Protein AF-A0A1J7BL11-F1 (afdb_monomer)

Foldseek 3Di:
DALVLLLVLLCVLLVCVVVVNLSQQSLQQQLLFANLCCDDLNVVLSVVLSVLVSPAPPDQQLVLLLVLLPDDPPDDDPPPPPPPGNVVSSVSSLVSLLVSLLPDQLVSLLSLLQRRLQFLVQLLVQLVVVVVVVCVVVDPDDDPDPVSVVVVVVVSSVVSVVLLVCCQPDDSVPRDPSSSRSSSSSSSSSSSSSSSLSSVSSNDPQFPAFDWDFDDPQGKIKGFFDAAPDPGTWIKIKGFPPVCVPPRQPGRSYDHPRRGGKMKMFTFDAAVPPGTDGPDMDIGSHSSRNSRVRSRVSRVVRVQDRFDDDQSVPDDDRDDPLPDQDDPVQADEDEQLLLLVVLLCVCVVDVVVQQFFAALDQQADPVRPGGHPCNVSCNVSVQDADDNPDVLSGDALDDVVQSVSRSRRYHYDPLSSQLRRQLSVQDRGGDGSQSSNVSSVVSSCVVVPDPVQPVLVVVVPRPDDPDDDPSPRDNSVNVRCVVPPDPPFDDLAPQDGPVLVVVLQQLLQQLVQVLQQVLLVVQLVVDDPVLQDADPDDPPDDPQQVQQRRSNDRDRADGEGEAEHEDPCCPPPHWFKWWKDFSSVVDHTYMYTHAHSCCNVLQSDPPRCAAPSWGFRAQPDADPVSHRQKTKTKRKHWYADSPDTGTMIIIGIFMWGWDDDDPHIDTGTDDD

Radius of gyration: 37.11 Å; Cα contacts (8 Å, |Δi|>4): 1054; chains: 1; bounding box: 106×61×86 Å

Mean predicted aligned error: 19.37 Å

pLDDT: mean 76.63, std 16.67, range [36.03, 97.81]

Sequence (672 aa):
MRHTERIERWRQVLDAEKHGADLVRALAPYAGLPPRAAEGATKVLLGALLEAFEELPADPDPRTVEERLGHHGDQPHADEADNGAAVGAGRVLGERIEQLAAALTSDQLKESATALAVPRSMAEHRLRALRRRAQRETGPVVFGSVEDWHRDERMQDAVIEDQLSAAAAANPGTWSPRQRGAVAGAVAEQLKRVAAVLAETCAYPVPPALSWRSVGKRGGLEADVRLPGALAPVGVTATPDERDAGEERGALLFPGPDAEAGWRWQLGWPVVGRGPQSYDSGGAASPAHARFRAERAAADLAAAGGHVRALMDGRLLVPHPRTAPLPEQQLRHFDLPEVLEHVLDIWGADPLCSTEPLPALPHRSTGGEGLSMVAWLGEEMLLPLPAPDEPENRAPVGPDLVAFWRSHGAAVTEPARIYLSAAAQADAGTASVGVRHRAGMHALFAAAAGDLSFELALEDELAPPESGDWTSLLDADTLTHHLQHRAPGQSPVPGLTPGQLAAVRAQIGQAVAVLVHDGFTAWHGNARPEVFRPPAFSAAHRDAERRAHDATRVPEVPDAVVAIRADADPERRGPHATFSYKVEYAAPPHIQMSVGADWGTAVCLPGRHLLDGRPVLAINDSDQQGRPVRIQTIDVVAYFDAGMHGWRAWAEDRTATVTWNNDQPAVTLDEP

Secondary structure (DSSP, 8-state):
--HHHHHHHHHHHTTGGGGTT-HHHHHHHHTT--GGGGSHHHHHHHHHHHHHHHTS-S---HHHHHHHHHS-TTS--TTTTS-TTHHHHHHHHHHHHHHHHHHS-HHHHHHHHHHTT-BHHHHHHHHHHHHHHHHHHH-PPPPSSHHHHHHHHHHHHHHHHHHHHHHHHS-GGG--HHHHHHHHHHHHHHHHHHHHHHHHHHHS--PPPP--EEETTTTEEEEEE--TT-SSPEEEEEEE-STTTTTTTT-BSS--SPPPPPEEEEEEEEETTTEEEEEEEEEESSHHHHHHHHHHHHHHHHHTTS-----TT--------TTSPPPGGGPEEE-HHHHHHHHHHHHHH-TTGGGS---SS-SB-TTS--B-HHHHHHHHHT-----TTSGGGGS-TTHHHHHHHHHTTEEE-HHHHHHHHHHHHSSSS---HHHHHHHHHHHHHHHTTTTHHHHHTTSTT-SPPTT--GGGS--HHHHHHHHHS--TT--SSTT--HHHHHHHHHHHHHHHHHHHHHHHHHHHHH--GGGG------TTS-HHHHHHT-TTSPPP-PPPEEEEEE-S-HHHH-SEEEEEEEGGG-SPPEEEEEE-TTHHHHT-STTTSEETTEEEEEEEEE-TTS-EEEEEEEEEEEEEETTTTEEEEEEEEEEEEEEEETTEEEEEEPP-

Organism: NCBI:txid1428644

Solvent-accessible surface area (backbone atoms only — not comparable to full-atom values): 36973 Å² total; per-residue (Å²): 94,56,63,71,57,44,56,51,41,46,38,63,76,47,49,11,76,83,54,76,69,39,57,52,63,24,42,24,56,39,53,26,28,29,80,59,25,50,37,74,63,29,29,53,51,49,46,53,48,52,54,54,60,56,70,43,69,58,72,53,53,33,66,54,31,39,58,43,54,69,52,68,93,84,67,88,68,93,75,71,86,78,58,88,54,40,61,55,46,20,49,53,50,46,54,49,42,44,51,57,35,64,71,47,52,49,61,45,44,53,49,31,29,25,26,56,47,32,49,31,66,46,26,48,54,36,44,53,50,56,48,54,51,53,37,65,76,74,47,82,84,82,66,97,44,72,66,55,44,56,50,47,53,52,53,51,53,52,53,48,51,51,50,50,52,48,51,57,73,46,62,50,92,72,53,50,74,65,48,49,49,12,51,25,47,20,44,21,52,54,50,43,53,46,46,37,55,52,36,51,52,58,66,48,78,87,48,69,84,73,73,70,44,81,40,76,94,80,70,20,34,33,29,70,46,84,52,59,70,42,94,60,62,36,39,33,39,30,36,67,37,65,82,52,63,73,69,65,64,74,39,46,47,41,90,55,73,75,58,60,63,41,16,27,21,36,34,26,41,82,31,88,98,73,48,75,44,72,77,47,68,46,80,24,44,9,71,64,38,13,47,51,54,44,28,36,54,51,43,54,60,51,69,60,49,66,49,43,68,85,50,90,80,73,76,81,71,73,58,68,65,92,87,55,86,72,59,74,91,67,42,48,74,44,42,46,30,67,55,46,51,52,54,47,52,57,50,70,74,41,77,79,69,44,73,64,57,38,33,51,61,46,25,39,39,89,78,73,72,56,48,4,57,64,38,47,49,18,62,76,72,55,46,81,72,56,52,61,86,41,72,48,18,66,46,62,74,44,74,64,34,50,49,50,27,44,70,69,39,33,38,68,35,71,67,28,44,45,22,51,28,33,25,37,63,34,51,98,17,70,44,33,61,70,56,12,50,52,38,11,52,51,45,45,52,63,76,50,71,82,57,57,79,58,56,45,42,64,47,90,82,51,60,80,56,97,86,60,79,73,87,82,76,64,61,37,65,63,56,39,55,60,63,72,74,45,62,93,93,62,38,73,38,48,78,38,53,61,69,55,50,52,52,52,30,52,54,46,9,44,32,50,20,49,47,46,41,51,25,33,46,54,38,58,76,68,54,59,80,83,68,50,66,59,74,92,76,60,94,85,62,53,73,43,46,54,54,16,43,37,65,83,54,76,70,90,60,54,56,23,49,57,46,72,41,43,42,92,60,51,88,81,74,49,57,44,56,52,37,56,37,50,45,50,70,72,59,62,34,45,37,42,38,36,21,47,63,56,36,34,66,71,32,60,43,92,76,45,42,41,47,68,65,33,50,50,44,45,74,76,38,57,48,99,86,70,45,65,37,26,32,31,31,65,45,66,51,31,38,73,40,87,69,98,58,16,35,35,36,36,44,45,73,38,51,28,43,39,46,70,62,84,95,45,56,44,68,43,74,54,84,132

Structure (mmCIF, N/CA/C/O backbone):
data_AF-A0A1J7BL11-F1
#
_entry.id   AF-A0A1J7BL11-F1
#
loop_
_atom_site.group_PDB
_atom_site.id
_atom_site.type_symbol
_atom_site.label_atom_id
_atom_site.label_alt_id
_atom_site.label_comp_id
_atom_site.label_asym_id
_atom_site.label_entity_id
_atom_site.label_seq_id
_atom_site.pdbx_PDB_ins_code
_atom_site.Cartn_x
_atom_site.Cartn_y
_atom_site.Cartn_z
_atom_site.occupancy
_atom_site.B_iso_or_equiv
_atom_site.auth_seq_id
_atom_site.auth_comp_id
_atom_site.auth_asym_id
_atom_site.auth_atom_id
_atom_site.pdbx_PDB_model_num
ATOM 1 N N . MET A 1 1 ? 28.773 18.528 -2.859 1.00 66.56 1 MET A N 1
ATOM 2 C CA . MET A 1 1 ? 30.033 17.761 -2.694 1.00 66.56 1 MET A CA 1
ATOM 3 C C . MET A 1 1 ? 31.035 18.142 -3.789 1.00 66.56 1 MET A C 1
ATOM 5 O O . MET A 1 1 ? 30.655 18.214 -4.955 1.00 66.56 1 MET A O 1
ATOM 9 N N . ARG A 1 2 ? 32.300 18.430 -3.452 1.00 74.50 2 ARG A N 1
ATOM 10 C CA . ARG A 1 2 ? 33.345 18.745 -4.451 1.00 74.50 2 ARG A CA 1
ATOM 11 C C . ARG A 1 2 ? 33.703 17.501 -5.273 1.00 74.50 2 ARG A C 1
ATOM 13 O O . ARG A 1 2 ? 33.539 16.376 -4.817 1.00 74.50 2 ARG A O 1
ATOM 20 N N . HIS A 1 3 ? 34.226 17.704 -6.481 1.00 70.81 3 HIS A N 1
ATOM 21 C CA . HIS A 1 3 ? 34.696 16.633 -7.377 1.00 70.81 3 HIS A CA 1
ATOM 22 C C . HIS A 1 3 ? 35.673 15.658 -6.691 1.00 70.81 3 HIS A C 1
ATOM 24 O O . HIS A 1 3 ? 35.463 14.449 -6.707 1.00 70.81 3 HIS A O 1
ATOM 30 N N . THR A 1 4 ? 36.660 16.181 -5.965 1.00 75.69 4 THR A N 1
ATOM 31 C CA . THR A 1 4 ? 37.649 15.371 -5.235 1.00 75.69 4 THR A CA 1
ATOM 32 C C . THR A 1 4 ? 37.047 14.541 -4.097 1.00 75.69 4 THR A C 1
ATOM 34 O O . THR A 1 4 ? 37.551 13.465 -3.798 1.00 75.69 4 THR A O 1
ATOM 37 N N . GLU A 1 5 ? 35.963 15.012 -3.473 1.00 79.12 5 GLU A N 1
ATOM 38 C CA . GLU A 1 5 ? 35.257 14.289 -2.402 1.00 79.12 5 GLU A CA 1
ATOM 39 C C . GLU A 1 5 ? 34.465 13.094 -2.966 1.00 79.12 5 GLU A C 1
ATOM 41 O O . GLU A 1 5 ? 34.410 12.044 -2.330 1.00 79.12 5 GLU A O 1
ATOM 46 N N . ARG A 1 6 ? 33.917 13.218 -4.187 1.00 75.50 6 ARG A N 1
ATOM 47 C CA . ARG A 1 6 ? 33.227 12.125 -4.899 1.00 75.50 6 ARG A CA 1
ATOM 48 C C . ARG A 1 6 ? 34.164 10.972 -5.232 1.00 75.50 6 ARG A C 1
ATOM 50 O O . ARG A 1 6 ? 33.866 9.828 -4.901 1.00 75.50 6 ARG A O 1
ATOM 57 N N . ILE A 1 7 ? 35.308 11.286 -5.839 1.00 77.12 7 ILE A N 1
ATOM 58 C CA . ILE A 1 7 ? 36.314 10.284 -6.221 1.00 77.12 7 ILE A CA 1
ATOM 59 C C . ILE A 1 7 ? 36.818 9.534 -4.991 1.00 77.12 7 ILE A C 1
ATOM 61 O O . ILE A 1 7 ? 36.954 8.313 -5.018 1.00 77.12 7 ILE A O 1
ATOM 65 N N . GLU A 1 8 ? 37.081 10.255 -3.903 1.00 81.44 8 GLU A N 1
ATOM 66 C CA . GLU A 1 8 ? 37.550 9.637 -2.670 1.00 81.44 8 GLU A CA 1
ATOM 67 C C . GLU A 1 8 ? 36.482 8.728 -2.051 1.00 81.44 8 GLU A C 1
ATOM 69 O O . GLU A 1 8 ? 36.781 7.606 -1.645 1.00 81.44 8 GLU A O 1
ATOM 74 N N . ARG A 1 9 ? 35.209 9.146 -2.080 1.00 81.81 9 ARG A N 1
ATOM 75 C CA . ARG A 1 9 ? 34.095 8.300 -1.640 1.00 81.81 9 ARG A CA 1
ATOM 76 C C . ARG A 1 9 ? 33.955 7.042 -2.503 1.00 81.81 9 ARG A C 1
ATOM 78 O O . ARG A 1 9 ? 33.784 5.962 -1.947 1.00 81.81 9 ARG A O 1
ATOM 85 N N . TRP A 1 10 ? 34.110 7.133 -3.826 1.00 83.81 10 TRP A N 1
ATOM 86 C CA . TRP A 1 10 ? 34.154 5.942 -4.683 1.00 83.81 10 TRP A CA 1
ATOM 87 C C . TRP A 1 10 ? 35.313 5.022 -4.328 1.00 83.81 10 TRP A C 1
ATOM 89 O O . TRP A 1 10 ? 35.113 3.819 -4.222 1.00 83.81 10 TRP A O 1
ATOM 99 N N . ARG A 1 11 ? 36.516 5.557 -4.104 1.00 84.25 11 ARG A N 1
ATOM 100 C CA . ARG A 1 11 ? 37.668 4.730 -3.717 1.00 84.25 11 ARG A CA 1
ATOM 101 C C . ARG A 1 11 ? 37.413 3.964 -2.425 1.00 84.25 11 ARG A C 1
ATOM 103 O O . ARG A 1 11 ? 37.759 2.787 -2.362 1.00 84.25 11 ARG A O 1
ATOM 110 N N . GLN A 1 12 ? 36.774 4.610 -1.451 1.00 84.25 12 GLN A N 1
ATOM 111 C CA . GLN A 1 12 ? 36.416 4.002 -0.172 1.00 84.25 12 GLN A CA 1
ATOM 112 C C . GLN A 1 12 ? 35.325 2.934 -0.323 1.00 84.25 12 GLN A C 1
ATOM 114 O O . GLN A 1 12 ? 35.497 1.822 0.167 1.00 84.25 12 GLN A O 1
ATOM 119 N N . VAL A 1 13 ? 34.224 3.231 -1.026 1.00 83.50 13 VAL A N 1
ATOM 120 C CA . VAL A 1 13 ? 33.096 2.290 -1.180 1.00 83.50 13 VAL A CA 1
ATOM 121 C C . VAL A 1 13 ? 33.446 1.110 -2.089 1.00 83.50 13 VAL A C 1
ATOM 123 O O . VAL A 1 13 ? 33.055 -0.021 -1.808 1.00 83.50 13 VAL A O 1
ATOM 126 N N . LEU A 1 14 ? 34.192 1.356 -3.168 1.00 85.00 14 LEU A N 1
ATOM 127 C CA . LEU A 1 14 ? 34.605 0.327 -4.125 1.00 85.00 14 LEU A CA 1
ATOM 128 C C . LEU A 1 14 ? 35.826 -0.477 -3.648 1.00 85.00 14 LEU A C 1
ATOM 130 O O . LEU A 1 14 ? 36.256 -1.383 -4.358 1.00 85.00 14 LEU A O 1
ATOM 134 N N . ASP A 1 15 ? 36.407 -0.141 -2.489 1.00 80.19 15 ASP A N 1
ATOM 135 C CA . ASP A 1 15 ? 37.619 -0.781 -1.954 1.00 80.19 15 ASP A CA 1
ATOM 136 C C . ASP A 1 15 ? 38.794 -0.732 -2.960 1.00 80.19 15 ASP A C 1
ATOM 138 O O . ASP A 1 15 ? 39.582 -1.668 -3.127 1.00 80.19 15 ASP A O 1
ATOM 142 N N . ALA A 1 16 ? 38.901 0.384 -3.694 1.00 72.81 16 ALA A N 1
ATOM 143 C CA . ALA A 1 16 ? 39.814 0.529 -4.831 1.00 72.81 16 ALA A CA 1
ATOM 144 C C . ALA A 1 16 ? 41.302 0.479 -4.426 1.00 72.81 16 ALA A C 1
ATOM 146 O O . ALA A 1 16 ? 42.168 0.209 -5.267 1.00 72.81 16 ALA A O 1
ATOM 147 N N . GLU A 1 17 ? 41.606 0.687 -3.141 1.00 70.38 17 GLU A N 1
ATOM 148 C CA . GLU A 1 17 ? 42.947 0.517 -2.573 1.00 70.38 17 GLU A CA 1
ATOM 149 C C . GLU A 1 17 ? 43.454 -0.927 -2.729 1.00 70.38 17 GLU A C 1
ATOM 151 O O . GLU A 1 17 ? 44.626 -1.133 -3.051 1.00 70.38 17 GLU A O 1
ATOM 156 N N . LYS A 1 18 ? 42.572 -1.934 -2.634 1.00 65.25 18 LYS A N 1
ATOM 157 C CA . LYS A 1 18 ? 42.928 -3.345 -2.881 1.00 65.25 18 LYS A CA 1
ATOM 158 C C . LYS A 1 18 ? 43.143 -3.669 -4.359 1.00 65.25 18 LYS A C 1
ATOM 160 O O . LYS A 1 18 ? 43.808 -4.653 -4.680 1.00 65.25 18 LYS A O 1
ATOM 165 N N . HIS A 1 19 ? 42.621 -2.840 -5.264 1.00 60.38 19 HIS A N 1
ATOM 166 C CA . HIS A 1 19 ? 42.689 -3.037 -6.715 1.00 60.38 19 HIS A CA 1
ATOM 167 C C . HIS A 1 19 ? 43.788 -2.215 -7.411 1.00 60.38 19 HIS A C 1
ATOM 169 O O . HIS A 1 19 ? 43.848 -2.187 -8.643 1.00 60.38 19 HIS A O 1
ATOM 175 N N . GLY A 1 20 ? 44.685 -1.577 -6.652 1.00 61.09 20 GLY A N 1
ATOM 176 C CA . GLY A 1 20 ? 45.813 -0.826 -7.210 1.00 61.09 20 GLY A CA 1
ATOM 177 C C . GLY A 1 20 ? 45.408 0.487 -7.889 1.00 61.09 20 GLY A C 1
ATOM 178 O O . GLY A 1 20 ? 46.041 0.878 -8.865 1.00 61.09 20 GLY A O 1
ATOM 179 N N . ALA A 1 21 ? 44.362 1.151 -7.380 1.00 65.19 21 ALA A N 1
ATOM 180 C CA . ALA A 1 21 ? 43.823 2.439 -7.839 1.00 65.19 21 ALA A CA 1
ATOM 181 C C . ALA A 1 21 ? 43.084 2.459 -9.199 1.00 65.19 21 ALA A C 1
ATOM 183 O O . ALA A 1 21 ? 42.635 3.528 -9.617 1.00 65.19 21 ALA A O 1
ATOM 184 N N . ASP A 1 22 ? 42.885 1.318 -9.874 1.00 85.31 22 ASP A N 1
ATOM 185 C CA . ASP A 1 22 ? 42.044 1.246 -11.084 1.00 85.31 22 ASP A CA 1
ATOM 186 C C . ASP A 1 22 ? 40.550 1.196 -10.704 1.00 85.31 22 ASP A C 1
ATOM 188 O O . ASP A 1 22 ? 40.001 0.134 -10.397 1.00 85.31 22 ASP A O 1
ATOM 192 N N . LEU A 1 23 ? 39.890 2.361 -10.725 1.00 84.94 23 LEU A N 1
ATOM 193 C CA . LEU A 1 23 ? 38.467 2.510 -10.392 1.00 84.94 23 LEU A CA 1
ATOM 194 C C . LEU A 1 23 ? 37.549 1.674 -11.288 1.00 84.94 23 LEU A C 1
ATOM 196 O O . LEU A 1 23 ? 36.546 1.165 -10.801 1.00 84.94 23 LEU A O 1
ATOM 200 N N . VAL A 1 24 ? 37.886 1.475 -12.567 1.00 88.12 24 VAL A N 1
ATOM 201 C CA . VAL A 1 24 ? 37.058 0.668 -13.480 1.00 88.12 24 VAL A CA 1
ATOM 202 C C . VAL A 1 24 ? 37.101 -0.805 -13.079 1.00 88.12 24 VAL A C 1
ATOM 204 O O . VAL A 1 24 ? 36.076 -1.489 -13.088 1.00 88.12 24 VAL A O 1
ATOM 207 N N . ARG A 1 25 ? 38.278 -1.291 -12.672 1.00 88.56 25 ARG A N 1
ATOM 208 C CA . ARG A 1 25 ? 38.447 -2.668 -12.191 1.00 88.56 25 ARG A CA 1
ATOM 209 C C . ARG A 1 25 ? 37.714 -2.920 -10.871 1.00 88.56 25 ARG A C 1
ATOM 211 O O . ARG A 1 25 ? 37.238 -4.031 -10.674 1.00 88.56 25 ARG A O 1
ATOM 218 N N . ALA A 1 26 ? 37.619 -1.916 -10.000 1.00 87.75 26 ALA A N 1
ATOM 219 C CA . ALA A 1 26 ? 36.859 -1.997 -8.752 1.00 87.75 26 ALA A CA 1
ATOM 220 C C . ALA A 1 26 ? 35.340 -1.844 -8.978 1.00 87.75 26 ALA A C 1
ATOM 222 O O . ALA A 1 26 ? 34.536 -2.528 -8.346 1.00 87.75 26 ALA A O 1
ATOM 223 N N . LEU A 1 27 ? 34.939 -0.998 -9.933 1.00 89.94 27 LEU A N 1
ATOM 224 C CA . LEU A 1 27 ? 33.540 -0.762 -10.286 1.00 89.94 27 LEU A CA 1
ATOM 225 C C . LEU A 1 27 ? 32.866 -2.005 -10.870 1.00 89.94 27 LEU A C 1
ATOM 227 O O . LEU A 1 27 ? 31.735 -2.298 -10.500 1.00 89.94 27 LEU A O 1
ATOM 231 N N . ALA A 1 28 ? 33.539 -2.728 -11.770 1.00 89.06 28 ALA A N 1
ATOM 232 C CA . ALA A 1 28 ? 32.950 -3.883 -12.448 1.00 89.06 28 ALA A CA 1
ATOM 233 C C . ALA A 1 28 ? 32.321 -4.911 -11.477 1.00 89.06 28 ALA A C 1
ATOM 235 O O . ALA A 1 28 ? 31.109 -5.116 -11.564 1.00 89.06 28 ALA A O 1
ATOM 236 N N . PRO A 1 29 ? 33.055 -5.494 -10.506 1.00 88.75 29 PRO A N 1
ATOM 237 C CA . PRO A 1 29 ? 32.465 -6.434 -9.555 1.00 88.75 29 PRO A CA 1
ATOM 238 C C . PRO A 1 29 ? 31.437 -5.772 -8.626 1.00 88.75 29 PRO A C 1
ATOM 240 O O . PRO A 1 29 ? 30.435 -6.393 -8.284 1.00 88.75 29 PRO A O 1
ATOM 243 N N . TYR A 1 30 ? 31.623 -4.502 -8.246 1.00 88.94 30 TYR A N 1
ATOM 244 C CA . TYR A 1 30 ? 30.658 -3.791 -7.401 1.00 88.94 30 TYR A CA 1
ATOM 245 C C . TYR A 1 30 ? 29.305 -3.587 -8.102 1.00 88.94 30 TYR A C 1
ATOM 247 O O . TYR A 1 30 ? 28.251 -3.749 -7.487 1.00 88.94 30 TYR A O 1
ATOM 255 N N . ALA A 1 31 ? 29.320 -3.296 -9.401 1.00 88.56 31 ALA A N 1
ATOM 256 C CA . ALA A 1 31 ? 28.132 -3.143 -10.233 1.00 88.56 31 ALA A CA 1
ATOM 257 C C . ALA A 1 31 ? 27.576 -4.480 -10.764 1.00 88.56 31 ALA A C 1
ATOM 259 O O . ALA A 1 31 ? 26.697 -4.463 -11.624 1.00 88.56 31 ALA A O 1
ATOM 260 N N . GLY A 1 32 ? 28.070 -5.627 -10.278 1.00 86.56 32 GLY A N 1
ATOM 261 C CA . GLY A 1 32 ? 27.593 -6.952 -10.696 1.00 86.56 32 GLY A CA 1
ATOM 262 C C . GLY A 1 32 ? 27.987 -7.339 -12.120 1.00 86.56 32 GLY A C 1
ATOM 263 O O . GLY A 1 32 ? 27.358 -8.204 -12.725 1.00 86.56 32 GLY A O 1
ATOM 264 N N . LEU A 1 33 ? 28.990 -6.672 -12.695 1.00 89.25 33 LEU A N 1
ATOM 265 C CA . LEU A 1 33 ? 29.440 -6.931 -14.056 1.00 89.25 33 LEU A CA 1
ATOM 266 C C . LEU A 1 33 ? 30.471 -8.071 -14.084 1.00 89.25 33 LEU A C 1
ATOM 268 O O . LEU A 1 33 ? 31.296 -8.179 -13.171 1.00 89.25 33 LEU A O 1
ATOM 272 N N . PRO A 1 34 ? 30.505 -8.878 -15.162 1.00 87.50 34 PRO A N 1
ATOM 273 C CA . PRO A 1 34 ? 31.543 -9.885 -15.349 1.00 87.50 34 PRO A CA 1
ATOM 274 C C . PRO A 1 34 ? 32.960 -9.282 -15.323 1.00 87.50 34 PRO A C 1
ATOM 276 O O . PRO A 1 34 ? 33.152 -8.154 -15.784 1.00 87.50 34 PRO A O 1
ATOM 279 N N . PRO A 1 35 ? 34.001 -10.042 -14.924 1.00 86.44 35 PRO A N 1
ATOM 280 C CA . PRO A 1 35 ? 35.383 -9.546 -14.884 1.00 86.44 35 PRO A CA 1
ATOM 281 C C . PRO A 1 35 ? 35.882 -8.946 -16.209 1.00 86.44 35 PRO A C 1
ATOM 283 O O . PRO A 1 35 ? 36.655 -7.989 -16.211 1.00 86.44 35 PRO A O 1
ATOM 286 N N . ARG A 1 36 ? 35.393 -9.465 -17.346 1.00 86.06 36 ARG A N 1
ATOM 287 C CA . ARG A 1 36 ? 35.719 -8.958 -18.691 1.00 86.06 36 ARG A CA 1
ATOM 288 C C . ARG A 1 36 ? 35.228 -7.532 -18.954 1.00 86.06 36 ARG A C 1
ATOM 290 O O . ARG A 1 36 ? 35.727 -6.895 -19.875 1.00 86.06 36 ARG A O 1
ATOM 297 N N . ALA A 1 37 ? 34.286 -7.006 -18.169 1.00 86.62 37 ALA A N 1
ATOM 298 C CA . ALA A 1 37 ? 33.849 -5.616 -18.290 1.00 86.62 37 ALA A CA 1
ATOM 299 C C . ALA A 1 37 ? 34.986 -4.613 -18.018 1.00 86.62 37 ALA A C 1
ATOM 301 O O . ALA A 1 37 ? 34.958 -3.498 -18.532 1.00 86.62 37 ALA A O 1
ATOM 302 N N . ALA A 1 38 ? 36.022 -5.018 -17.275 1.00 84.75 38 ALA A N 1
ATOM 303 C CA . ALA A 1 38 ? 37.198 -4.198 -16.993 1.00 84.75 38 ALA A CA 1
ATOM 304 C C . ALA A 1 38 ? 38.271 -4.239 -18.105 1.00 84.75 38 ALA A C 1
ATOM 306 O O . ALA A 1 38 ? 39.405 -3.802 -17.884 1.00 84.75 38 ALA A O 1
ATOM 307 N N . GLU A 1 39 ? 37.941 -4.753 -19.294 1.00 88.25 39 GLU A N 1
ATOM 308 C CA . GLU A 1 39 ? 38.852 -4.913 -20.431 1.00 88.25 39 GLU A CA 1
ATOM 309 C C . GLU A 1 39 ? 38.292 -4.274 -21.717 1.00 88.25 39 GLU A C 1
ATOM 311 O O . GLU A 1 39 ? 37.112 -3.922 -21.805 1.00 88.25 39 GLU A O 1
ATOM 316 N N . GLY A 1 40 ? 39.166 -4.101 -22.715 1.00 91.62 40 GLY A N 1
ATOM 317 C CA . GLY A 1 40 ? 38.785 -3.751 -24.086 1.00 91.62 40 GLY A CA 1
ATOM 318 C C . GLY A 1 40 ? 37.943 -2.477 -24.233 1.00 91.62 40 GLY A C 1
ATOM 319 O O . GLY A 1 40 ? 38.184 -1.473 -23.555 1.00 91.62 40 GLY A O 1
ATOM 320 N N . ALA A 1 41 ? 36.962 -2.509 -25.138 1.00 88.56 41 ALA A N 1
ATOM 321 C CA . ALA A 1 41 ? 36.062 -1.383 -25.408 1.00 88.56 41 ALA A CA 1
ATOM 322 C C . ALA A 1 41 ? 35.192 -1.023 -24.189 1.00 88.56 41 ALA A C 1
ATOM 324 O O . ALA A 1 41 ? 34.908 0.149 -23.938 1.00 88.56 41 ALA A O 1
ATOM 325 N N . THR A 1 42 ? 34.823 -2.019 -23.384 1.00 90.19 42 THR A N 1
ATOM 326 C CA . THR A 1 42 ? 33.990 -1.835 -22.186 1.00 90.19 42 THR A CA 1
ATOM 327 C C . THR A 1 42 ? 34.717 -1.068 -21.097 1.00 90.19 42 THR A C 1
ATOM 329 O O . THR A 1 42 ? 34.126 -0.179 -20.488 1.00 90.19 42 THR A O 1
ATOM 332 N N . LYS A 1 43 ? 36.018 -1.327 -20.905 1.00 92.75 43 LYS A N 1
ATOM 333 C CA . LYS A 1 43 ? 36.846 -0.541 -19.984 1.00 92.75 43 LYS A CA 1
ATOM 334 C C . LYS A 1 43 ? 36.809 0.944 -20.336 1.00 92.75 43 LYS A C 1
ATOM 336 O O . LYS A 1 43 ? 36.686 1.782 -19.447 1.00 92.75 43 LYS A O 1
ATOM 341 N N . VAL A 1 44 ? 36.907 1.261 -21.628 1.00 90.44 44 VAL A N 1
ATOM 342 C CA . VAL A 1 44 ? 36.871 2.645 -22.122 1.00 90.44 44 VAL A CA 1
ATOM 343 C C . VAL A 1 44 ? 35.505 3.279 -21.855 1.00 90.44 44 VAL A C 1
ATOM 345 O O . VAL A 1 44 ? 35.456 4.412 -21.389 1.00 90.44 44 VAL A O 1
ATOM 348 N N . LEU A 1 45 ? 34.405 2.547 -22.069 1.00 91.12 45 LEU A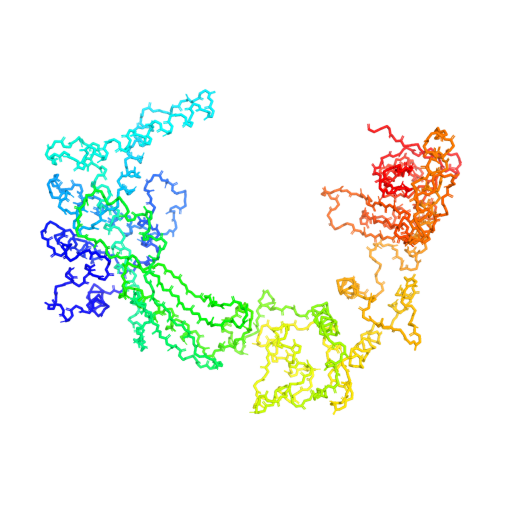 N 1
ATOM 349 C CA . LEU A 1 45 ? 33.054 3.029 -21.755 1.00 91.12 45 LEU A CA 1
ATOM 350 C C . LEU A 1 45 ? 32.852 3.293 -20.263 1.00 91.12 45 LEU A C 1
ATOM 352 O O . LEU A 1 45 ? 32.302 4.327 -19.902 1.00 91.12 45 LEU A O 1
ATOM 356 N N . LEU A 1 46 ? 33.298 2.378 -19.400 1.00 91.38 46 LEU A N 1
ATOM 357 C CA . LEU A 1 46 ? 33.202 2.548 -17.950 1.00 91.38 46 LEU A CA 1
ATOM 358 C C . LEU A 1 46 ? 34.085 3.704 -17.458 1.00 91.38 46 LEU A C 1
ATOM 360 O O . LEU A 1 46 ? 33.676 4.439 -16.566 1.00 91.38 46 LEU A O 1
ATOM 364 N N . GLY A 1 47 ? 35.257 3.910 -18.066 1.00 90.69 47 GLY A N 1
ATOM 365 C CA . GLY A 1 47 ? 36.095 5.085 -17.814 1.00 90.69 47 GLY A CA 1
ATOM 366 C C . GLY A 1 47 ? 35.400 6.388 -18.212 1.00 90.69 47 GLY A C 1
ATOM 367 O O . GLY A 1 47 ? 35.283 7.294 -17.395 1.00 90.69 47 GLY A O 1
ATOM 368 N N . ALA A 1 48 ? 34.844 6.445 -19.424 1.00 89.00 48 ALA A N 1
ATOM 369 C CA . ALA A 1 48 ? 34.090 7.604 -19.901 1.00 89.00 48 ALA A CA 1
ATOM 370 C C . ALA A 1 48 ? 32.818 7.868 -19.073 1.00 89.00 48 ALA A C 1
ATOM 372 O O . ALA A 1 48 ? 32.401 9.014 -18.924 1.00 89.00 48 ALA A O 1
ATOM 373 N N . LEU A 1 49 ? 32.199 6.820 -18.519 1.00 89.88 49 LEU A N 1
ATOM 374 C CA . LEU A 1 49 ? 31.078 6.949 -17.593 1.00 89.88 49 LEU A CA 1
ATOM 375 C C . LEU A 1 49 ? 31.512 7.621 -16.285 1.00 89.88 49 LEU A C 1
ATOM 377 O O . LEU A 1 49 ? 30.835 8.540 -15.832 1.00 89.88 49 LEU A O 1
ATOM 381 N N . LEU A 1 50 ? 32.634 7.193 -15.698 1.00 88.12 50 LEU A N 1
ATOM 382 C CA . LEU A 1 50 ? 33.195 7.821 -14.498 1.00 88.12 50 LEU A CA 1
ATOM 383 C C . LEU A 1 50 ? 33.523 9.301 -14.750 1.00 88.12 50 LEU A C 1
ATOM 385 O O . LEU A 1 50 ? 33.107 10.149 -13.965 1.00 88.12 50 LEU A O 1
ATOM 389 N N . GLU A 1 51 ? 34.162 9.619 -15.880 1.00 87.62 51 GLU A N 1
ATOM 390 C CA . GLU A 1 51 ? 34.435 11.003 -16.297 1.00 87.62 51 GLU A CA 1
ATOM 391 C C . GLU A 1 51 ? 33.139 11.825 -16.440 1.00 87.62 51 GLU A C 1
ATOM 393 O O . GLU A 1 51 ? 33.036 12.932 -15.916 1.00 87.62 51 GLU A O 1
ATOM 398 N N . ALA A 1 52 ? 32.098 11.270 -17.070 1.00 85.44 52 ALA A N 1
ATOM 399 C CA . ALA A 1 52 ? 30.809 11.951 -17.200 1.00 85.44 52 ALA A CA 1
ATOM 400 C C . ALA A 1 52 ? 30.133 12.203 -15.838 1.00 85.44 52 ALA A C 1
ATOM 402 O O . ALA A 1 52 ? 29.494 13.237 -15.641 1.00 85.44 52 ALA A O 1
ATOM 403 N N . PHE A 1 53 ? 30.282 11.284 -14.880 1.00 81.44 53 PHE A N 1
A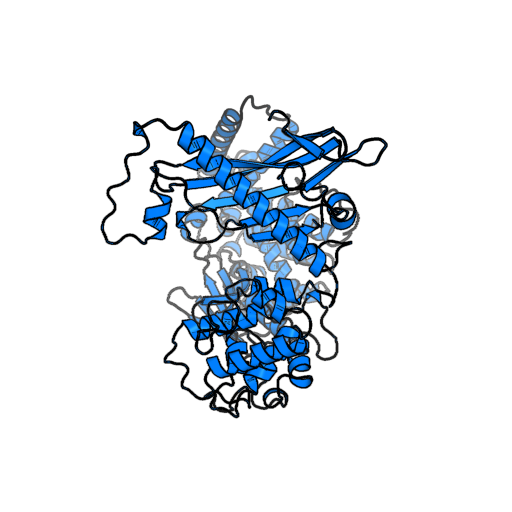TOM 404 C CA . PHE A 1 53 ? 29.800 11.475 -13.509 1.00 81.44 53 PHE A CA 1
ATOM 405 C C . PHE A 1 53 ? 30.561 12.562 -12.755 1.00 81.44 53 PHE A C 1
ATOM 407 O O . PHE A 1 53 ? 29.980 13.275 -11.933 1.00 81.44 53 PHE A O 1
ATOM 414 N N . GLU A 1 54 ? 31.858 12.679 -13.006 1.00 79.94 54 GLU A N 1
ATOM 415 C CA . GLU A 1 54 ? 32.713 13.704 -12.419 1.00 79.94 54 GLU A CA 1
ATOM 416 C C . GLU A 1 54 ? 32.310 15.114 -12.870 1.00 79.94 54 GLU A C 1
ATOM 418 O O . GLU A 1 54 ? 32.306 16.042 -12.056 1.00 79.94 54 GLU A O 1
ATOM 423 N N . GLU A 1 55 ? 31.893 15.252 -14.128 1.00 79.62 55 GLU A N 1
ATOM 424 C CA . GLU A 1 55 ? 31.425 16.507 -14.727 1.00 79.62 55 GLU A CA 1
ATOM 425 C C . GLU A 1 55 ? 30.030 16.944 -14.246 1.00 79.62 55 GLU A C 1
ATOM 427 O O . GLU A 1 55 ? 29.633 18.092 -14.468 1.00 79.62 55 GLU A O 1
ATOM 432 N N . LEU A 1 56 ? 29.284 16.078 -13.543 1.00 75.00 56 LEU A N 1
ATOM 433 C CA . LEU A 1 56 ? 27.984 16.456 -12.990 1.00 75.00 56 LEU A CA 1
ATOM 434 C C . LEU A 1 56 ? 28.119 17.589 -11.954 1.00 75.00 56 LEU A C 1
ATOM 436 O O . LEU A 1 56 ? 29.076 17.589 -11.163 1.00 75.00 56 LEU A O 1
ATOM 440 N N . PRO A 1 57 ? 27.152 18.530 -11.900 1.00 69.69 57 PRO A N 1
ATOM 441 C CA . PRO A 1 57 ? 27.122 19.588 -10.892 1.00 69.69 57 PRO A CA 1
ATOM 442 C C . PRO A 1 57 ? 27.135 19.007 -9.472 1.00 69.69 57 PRO A C 1
ATOM 444 O O . PRO A 1 57 ? 26.810 17.847 -9.263 1.00 69.69 57 PRO A O 1
ATOM 447 N N . ALA A 1 58 ? 27.542 19.805 -8.483 1.00 59.44 58 ALA A N 1
ATOM 448 C CA . ALA A 1 58 ? 27.949 19.336 -7.153 1.00 59.44 58 ALA A CA 1
ATOM 449 C C . ALA A 1 58 ? 26.843 18.723 -6.261 1.00 59.44 58 ALA A C 1
ATOM 451 O O . ALA A 1 58 ? 27.145 18.407 -5.106 1.00 59.44 58 ALA A O 1
ATOM 452 N N . ASP A 1 59 ? 25.608 18.568 -6.748 1.00 56.69 59 ASP A N 1
ATOM 453 C CA . ASP A 1 59 ? 24.461 18.155 -5.929 1.00 56.69 59 ASP A CA 1
ATOM 454 C C . ASP A 1 59 ? 23.294 17.521 -6.726 1.00 56.69 59 ASP A C 1
ATOM 456 O O . ASP A 1 59 ? 22.160 17.998 -6.653 1.00 56.69 59 ASP A O 1
ATOM 460 N N . PRO A 1 60 ? 23.513 16.492 -7.566 1.00 59.59 60 PRO A N 1
ATOM 461 C CA . PRO A 1 60 ? 22.393 15.784 -8.153 1.00 59.59 60 PRO A CA 1
ATOM 462 C C . PRO A 1 60 ? 21.909 14.783 -7.103 1.00 59.59 60 PRO A C 1
ATOM 464 O O . PRO A 1 60 ? 22.611 13.812 -6.825 1.00 59.59 60 PRO A O 1
ATOM 467 N N . ASP A 1 61 ? 20.745 15.036 -6.498 1.00 63.69 61 ASP A N 1
ATOM 468 C CA . ASP A 1 61 ? 20.080 14.054 -5.638 1.00 63.69 61 ASP A CA 1
ATOM 469 C C . ASP A 1 61 ? 20.060 12.689 -6.357 1.00 63.69 61 ASP A C 1
ATOM 471 O O . ASP A 1 61 ? 19.494 12.576 -7.449 1.00 63.69 61 ASP A O 1
ATOM 475 N N . PRO A 1 62 ? 20.706 11.649 -5.811 1.00 62.44 62 PRO A N 1
ATOM 476 C CA . PRO A 1 62 ? 20.866 10.384 -6.521 1.00 62.44 62 PRO A CA 1
ATOM 477 C C . PRO A 1 62 ? 19.562 9.631 -6.740 1.00 62.44 62 PRO A C 1
ATOM 479 O O . PRO A 1 62 ? 19.480 8.878 -7.707 1.00 62.44 62 PRO A O 1
ATOM 482 N N . ARG A 1 63 ? 18.521 9.914 -5.943 1.00 62.91 63 ARG A N 1
ATOM 483 C CA . ARG A 1 63 ? 17.156 9.451 -6.235 1.00 62.91 63 ARG A CA 1
ATOM 484 C C . ARG A 1 63 ? 16.626 10.106 -7.504 1.00 62.91 63 ARG A C 1
ATOM 486 O O . ARG A 1 63 ? 16.158 9.411 -8.396 1.00 62.91 63 ARG A O 1
ATOM 493 N N . THR A 1 64 ? 16.827 11.414 -7.653 1.00 64.81 64 THR A N 1
ATOM 494 C CA . THR A 1 64 ? 16.518 12.140 -8.894 1.00 64.81 64 THR A CA 1
ATOM 495 C C . THR A 1 64 ? 17.330 11.614 -10.091 1.00 64.81 64 THR A C 1
ATOM 497 O O . THR A 1 64 ? 16.801 11.531 -11.198 1.00 64.81 64 THR A O 1
ATOM 500 N N . VAL A 1 65 ? 18.599 11.225 -9.912 1.00 67.50 65 VAL A N 1
ATOM 501 C CA . VAL A 1 65 ? 19.404 10.614 -10.992 1.00 67.50 65 VAL A CA 1
ATOM 502 C C . VAL A 1 65 ? 18.881 9.224 -11.358 1.00 67.50 65 VAL A C 1
ATOM 504 O O . VAL A 1 65 ? 18.692 8.955 -12.539 1.00 67.50 65 VAL A O 1
ATOM 507 N N . GLU A 1 66 ? 18.608 8.357 -10.383 1.00 67.25 66 GLU A N 1
ATOM 508 C CA . GLU A 1 66 ? 18.077 7.005 -10.601 1.00 67.25 66 GLU A CA 1
ATOM 509 C C . GLU A 1 66 ? 16.693 7.034 -11.264 1.00 67.25 66 GLU A C 1
ATOM 511 O O . GLU A 1 66 ? 16.495 6.414 -12.313 1.00 67.25 66 GLU A O 1
ATOM 516 N N . GLU A 1 67 ? 15.765 7.828 -10.721 1.00 66.31 67 GLU A N 1
ATOM 517 C CA . GLU A 1 67 ? 14.426 8.018 -11.281 1.00 66.31 67 GLU A CA 1
ATOM 518 C C . GLU A 1 67 ? 14.505 8.491 -12.734 1.00 66.31 67 GLU A C 1
ATOM 520 O O . GLU A 1 67 ? 13.819 7.955 -13.604 1.00 66.31 67 GLU A O 1
ATOM 525 N N . ARG A 1 68 ? 15.378 9.457 -13.042 1.00 68.44 68 ARG A N 1
ATOM 526 C CA . ARG A 1 68 ? 15.459 10.048 -14.386 1.00 68.44 68 ARG A CA 1
ATOM 527 C C . ARG A 1 68 ? 16.264 9.221 -15.378 1.00 68.44 68 ARG A C 1
ATOM 529 O O . ARG A 1 68 ? 15.935 9.251 -16.560 1.00 68.44 68 ARG A O 1
ATOM 536 N N . LEU A 1 69 ? 17.248 8.441 -14.933 1.00 68.75 69 LEU A N 1
ATOM 537 C CA . LEU A 1 69 ? 17.914 7.452 -15.786 1.00 68.75 69 LEU A CA 1
ATOM 538 C C . LEU A 1 69 ? 16.946 6.333 -16.212 1.00 68.75 69 LEU A C 1
ATOM 540 O O . LEU A 1 69 ? 17.105 5.796 -17.308 1.00 68.75 69 LEU A O 1
ATOM 544 N N . GLY A 1 70 ? 15.935 6.023 -15.389 1.00 60.84 70 GLY A N 1
ATOM 545 C CA . GLY A 1 70 ? 14.880 5.051 -15.697 1.00 60.84 70 GLY A CA 1
ATOM 546 C C . GLY A 1 70 ? 13.741 5.571 -16.588 1.00 60.84 70 GLY A C 1
ATOM 547 O O . GLY A 1 70 ? 13.026 4.768 -17.188 1.00 60.84 70 GLY A O 1
ATOM 548 N N . HIS A 1 71 ? 13.562 6.891 -16.719 1.00 58.91 71 HIS A N 1
ATOM 549 C CA . HIS A 1 71 ? 12.510 7.463 -17.567 1.00 58.91 71 HIS A CA 1
ATOM 550 C C . HIS A 1 71 ? 12.966 7.537 -19.029 1.00 58.91 71 HIS A C 1
ATOM 552 O O . HIS A 1 71 ? 13.888 8.267 -19.394 1.00 58.91 71 HIS A O 1
ATOM 558 N N . HIS A 1 72 ? 12.290 6.795 -19.907 1.00 55.41 72 HIS A N 1
ATOM 559 C CA . HIS A 1 72 ? 12.466 6.946 -21.349 1.00 55.41 72 HIS A CA 1
ATOM 560 C C . HIS A 1 72 ? 11.970 8.330 -21.780 1.00 55.41 72 HIS A C 1
ATOM 562 O O . HIS A 1 72 ? 10.831 8.686 -21.484 1.00 55.41 72 HIS A O 1
ATOM 568 N N . GLY A 1 73 ? 12.796 9.083 -22.512 1.00 49.81 73 GLY A N 1
ATOM 569 C CA . GLY A 1 73 ? 12.521 10.450 -22.988 1.00 49.81 73 GLY A CA 1
ATOM 570 C C . GLY A 1 73 ? 11.333 10.624 -23.952 1.00 49.81 73 GLY A C 1
ATOM 571 O O . GLY A 1 73 ? 11.303 11.594 -24.698 1.00 49.81 73 GLY A O 1
ATOM 572 N N . ASP A 1 74 ? 10.365 9.705 -23.957 1.00 47.88 74 ASP A N 1
ATOM 573 C CA . ASP A 1 74 ? 9.185 9.702 -24.826 1.00 47.88 74 ASP A CA 1
ATOM 574 C C . ASP A 1 74 ? 7.895 10.188 -24.134 1.00 47.88 74 ASP A C 1
ATOM 576 O O . ASP A 1 74 ? 6.850 10.241 -24.795 1.00 47.88 74 ASP A O 1
ATOM 580 N N . GLN A 1 75 ? 7.941 10.539 -22.841 1.00 46.50 75 GLN A N 1
ATOM 581 C CA . GLN A 1 75 ? 6.844 11.212 -22.134 1.00 46.50 75 GLN A CA 1
ATOM 582 C C . GLN A 1 75 ? 7.237 12.659 -21.798 1.00 46.50 75 GLN A C 1
ATOM 584 O O . GLN A 1 75 ? 8.066 12.870 -20.913 1.00 46.50 75 GLN A O 1
ATOM 589 N N . PRO A 1 76 ? 6.667 13.669 -22.483 1.00 43.09 76 PRO A N 1
ATOM 590 C CA . PRO A 1 76 ? 6.797 15.050 -22.043 1.00 43.09 76 PRO A CA 1
ATOM 591 C C . PRO A 1 76 ? 6.030 15.210 -20.725 1.00 43.09 76 PRO A C 1
ATOM 593 O O . PRO A 1 76 ? 4.808 15.061 -20.693 1.00 43.09 76 PRO A O 1
ATOM 596 N N . HIS A 1 77 ? 6.739 15.478 -19.630 1.00 51.75 77 HIS A N 1
ATOM 597 C CA . HIS A 1 77 ? 6.098 15.833 -18.368 1.00 51.75 77 HIS A CA 1
ATOM 598 C C . HIS A 1 77 ? 5.669 17.301 -18.423 1.00 51.75 77 HIS A C 1
ATOM 600 O O . HIS A 1 77 ? 6.473 18.179 -18.724 1.00 51.75 77 HIS A O 1
ATOM 606 N N . ALA A 1 78 ? 4.397 17.567 -18.130 1.00 46.00 78 ALA A N 1
ATOM 607 C CA . ALA A 1 78 ? 3.832 18.916 -18.144 1.00 46.00 78 ALA A CA 1
ATOM 608 C C . ALA A 1 78 ? 4.334 19.814 -16.989 1.00 46.00 78 ALA A C 1
ATOM 610 O O . ALA A 1 78 ? 4.165 21.027 -17.062 1.00 46.00 78 ALA A O 1
ATOM 611 N N . ASP A 1 79 ? 5.018 19.249 -15.986 1.00 45.59 79 ASP A N 1
ATOM 612 C CA . ASP A 1 79 ? 5.424 19.949 -14.754 1.00 45.59 79 ASP A CA 1
ATOM 613 C C . ASP A 1 79 ? 6.947 20.197 -14.654 1.00 45.59 79 ASP A C 1
ATOM 615 O O . ASP A 1 79 ? 7.542 20.155 -13.579 1.00 45.59 79 ASP A O 1
ATOM 619 N N . GLU A 1 80 ? 7.626 20.458 -15.777 1.00 50.97 80 GLU A N 1
ATOM 620 C CA . GLU A 1 80 ? 9.081 20.727 -15.812 1.00 50.97 80 GLU A CA 1
ATOM 621 C C . GLU A 1 80 ? 9.501 22.108 -15.259 1.00 50.97 80 GLU A C 1
ATOM 623 O O . GLU A 1 80 ? 10.694 22.408 -15.198 1.00 50.97 80 GLU A O 1
ATOM 628 N N . ALA A 1 81 ? 8.561 22.956 -14.832 1.00 49.09 81 ALA A N 1
ATOM 629 C CA . ALA A 1 81 ? 8.856 24.350 -14.497 1.00 49.09 81 ALA A CA 1
ATOM 630 C C . ALA A 1 81 ? 9.580 24.571 -13.149 1.00 49.09 81 ALA A C 1
ATOM 632 O O . ALA A 1 81 ? 10.179 25.633 -12.994 1.00 49.09 81 ALA A O 1
ATOM 633 N N . ASP A 1 82 ? 9.588 23.608 -12.212 1.00 49.91 82 ASP A N 1
ATOM 634 C CA . ASP A 1 82 ? 10.011 23.879 -10.816 1.00 49.91 82 ASP A CA 1
ATOM 635 C C . ASP A 1 82 ? 11.217 23.068 -10.275 1.00 49.91 82 ASP A C 1
ATOM 637 O O . ASP A 1 82 ? 11.706 23.347 -9.185 1.00 49.91 82 ASP A O 1
ATOM 641 N N . ASN A 1 83 ? 11.797 22.116 -11.025 1.00 52.34 83 ASN A N 1
ATOM 642 C CA . ASN A 1 83 ? 12.887 21.237 -10.525 1.00 52.34 83 ASN A CA 1
ATOM 643 C C . ASN A 1 83 ? 14.289 21.548 -11.126 1.00 52.34 83 ASN A C 1
ATOM 645 O O . ASN A 1 83 ? 15.055 20.659 -11.516 1.00 52.34 83 ASN A O 1
ATOM 649 N N . GLY A 1 84 ? 14.623 22.840 -11.216 1.00 58.12 84 GLY A N 1
ATOM 650 C CA . GLY A 1 84 ? 15.564 23.482 -12.156 1.00 58.12 84 GLY A CA 1
ATOM 651 C C . GLY A 1 84 ? 17.084 23.201 -12.134 1.00 58.12 84 GLY A C 1
ATOM 652 O O . GLY A 1 84 ? 17.821 24.008 -12.694 1.00 58.12 84 GLY A O 1
ATOM 653 N N . ALA A 1 85 ? 17.604 22.098 -11.578 1.00 57.94 85 ALA A N 1
ATOM 654 C CA . ALA A 1 85 ? 19.039 21.760 -11.734 1.00 57.94 85 ALA A CA 1
ATOM 655 C C . ALA A 1 85 ? 19.349 20.253 -11.721 1.00 57.94 85 ALA A C 1
ATOM 657 O O . ALA A 1 85 ? 20.057 19.758 -12.602 1.00 57.94 85 ALA A O 1
ATOM 658 N N . ALA A 1 86 ? 18.782 19.502 -10.772 1.00 55.84 86 ALA A N 1
ATOM 659 C CA . ALA A 1 86 ? 18.991 18.055 -10.659 1.00 55.84 86 ALA A CA 1
ATOM 660 C C . ALA A 1 86 ? 18.362 17.278 -11.833 1.00 55.84 86 ALA A C 1
ATOM 662 O O . ALA A 1 86 ? 18.957 16.327 -12.343 1.00 55.84 86 ALA A O 1
ATOM 663 N N . VAL A 1 87 ? 17.216 17.751 -12.342 1.00 60.94 87 VAL A N 1
ATOM 664 C CA . VAL A 1 87 ? 16.556 17.199 -13.542 1.00 60.94 87 VAL A CA 1
ATOM 665 C C . VAL A 1 87 ? 17.436 17.349 -14.789 1.00 60.94 87 VAL A C 1
ATOM 667 O O . VAL A 1 87 ? 17.475 16.456 -15.636 1.00 60.94 87 VAL A O 1
ATOM 670 N N . GLY A 1 88 ? 18.209 18.436 -14.880 1.00 68.00 88 GLY A N 1
ATOM 671 C CA . GLY A 1 88 ? 19.162 18.648 -15.970 1.00 68.00 88 GLY A CA 1
ATOM 672 C C . GLY A 1 88 ? 20.324 17.652 -15.943 1.00 68.00 88 GLY A C 1
ATOM 673 O O . GLY A 1 88 ? 20.695 17.122 -16.987 1.00 68.00 88 GLY A O 1
ATOM 674 N N . ALA A 1 89 ? 20.862 17.352 -14.758 1.00 71.50 89 ALA A N 1
ATOM 675 C CA . ALA A 1 89 ? 22.025 16.479 -14.584 1.00 71.50 89 ALA A CA 1
ATOM 676 C C . ALA A 1 89 ? 21.758 15.023 -15.013 1.00 71.50 89 ALA A C 1
ATOM 678 O O . ALA A 1 89 ? 22.535 14.461 -15.785 1.00 71.50 89 ALA A O 1
ATOM 679 N N . GLY A 1 90 ? 20.642 14.430 -14.569 1.00 74.62 90 GLY A N 1
ATOM 680 C CA . GLY A 1 90 ? 20.269 13.059 -14.944 1.00 74.62 90 GLY A CA 1
ATOM 681 C C . GLY A 1 90 ? 20.013 12.903 -16.447 1.00 74.62 90 GLY A C 1
ATOM 682 O O . GLY A 1 90 ? 20.472 11.936 -17.057 1.00 74.62 90 GLY A O 1
ATOM 683 N N . ARG A 1 91 ? 19.357 13.894 -17.070 1.00 78.44 91 ARG A N 1
ATOM 684 C CA . ARG A 1 91 ? 19.119 13.912 -18.522 1.00 78.44 91 ARG A CA 1
ATOM 685 C C . ARG A 1 91 ? 20.421 14.028 -19.313 1.00 78.44 91 ARG A C 1
ATOM 687 O O . ARG A 1 91 ? 20.640 13.234 -20.221 1.00 78.44 91 ARG A O 1
ATOM 694 N N . VAL A 1 92 ? 21.296 14.969 -18.946 1.00 82.31 92 VAL A N 1
ATOM 695 C CA . VAL A 1 92 ? 22.600 15.161 -19.605 1.00 82.31 92 VAL A CA 1
ATOM 696 C C . VAL A 1 92 ? 23.449 13.893 -19.512 1.00 82.31 92 VAL A C 1
ATOM 698 O O . VAL A 1 92 ? 24.028 13.472 -20.512 1.00 82.31 92 VAL A O 1
ATOM 701 N N . LEU A 1 93 ? 23.481 13.240 -18.346 1.00 84.81 93 LEU A N 1
ATOM 702 C CA . LEU A 1 93 ? 24.182 11.968 -18.183 1.00 84.81 93 LEU A CA 1
ATOM 703 C C . LEU A 1 93 ? 23.570 10.864 -19.056 1.00 84.81 93 LEU A C 1
ATOM 705 O O . LEU A 1 93 ? 24.302 10.148 -19.736 1.00 84.81 93 LEU A O 1
ATOM 709 N N . GLY A 1 94 ? 22.240 10.739 -19.075 1.00 85.50 94 GLY A N 1
ATOM 710 C CA . GLY A 1 94 ? 21.538 9.767 -19.913 1.00 85.50 94 GLY A CA 1
ATOM 711 C C . GLY A 1 94 ? 21.831 9.954 -21.405 1.00 85.50 94 GLY A C 1
ATOM 712 O O . GLY A 1 94 ? 22.182 8.989 -22.086 1.00 85.50 94 GLY A O 1
ATOM 713 N N . GLU A 1 95 ? 21.765 11.192 -21.900 1.00 87.62 95 GLU A N 1
ATOM 714 C CA . GLU A 1 95 ? 22.117 11.551 -23.279 1.00 87.62 95 GLU A CA 1
ATOM 715 C C . GLU A 1 95 ? 23.586 11.243 -23.584 1.00 87.62 95 GLU A C 1
ATOM 717 O O . GLU A 1 95 ? 23.906 10.702 -24.644 1.00 87.62 95 GLU A O 1
ATOM 722 N N . ARG A 1 96 ? 24.491 11.538 -22.644 1.00 89.56 96 ARG A N 1
ATOM 723 C CA . ARG A 1 96 ? 25.918 11.251 -22.797 1.00 89.56 96 ARG A CA 1
ATOM 724 C C . ARG A 1 96 ? 26.188 9.751 -22.890 1.00 89.56 96 ARG A C 1
ATOM 726 O O . ARG A 1 96 ? 26.956 9.337 -23.754 1.00 89.56 96 ARG A O 1
ATOM 733 N N . ILE A 1 97 ? 25.534 8.937 -22.061 1.00 91.06 97 ILE A N 1
ATOM 734 C CA . ILE A 1 97 ? 25.628 7.470 -22.113 1.00 91.06 97 ILE A CA 1
ATOM 735 C C . ILE A 1 97 ? 25.134 6.941 -23.466 1.00 91.06 97 ILE A C 1
ATOM 737 O O . ILE A 1 97 ? 25.791 6.097 -24.079 1.00 91.06 97 ILE A O 1
ATOM 741 N N . GLU A 1 98 ? 24.009 7.457 -23.969 1.00 91.06 98 GLU A N 1
ATOM 742 C CA . GLU A 1 98 ? 23.478 7.062 -25.279 1.00 91.06 98 GLU A CA 1
ATOM 743 C C . GLU A 1 98 ? 24.422 7.459 -26.427 1.00 91.06 98 GLU A C 1
ATOM 745 O O . GLU A 1 98 ? 24.653 6.659 -27.336 1.00 91.06 98 GLU A O 1
ATOM 750 N N . GLN A 1 99 ? 25.044 8.642 -26.359 1.00 92.62 99 GLN A N 1
ATOM 751 C CA . GLN A 1 99 ? 26.070 9.074 -27.316 1.00 92.62 99 GLN A CA 1
ATOM 752 C C . GLN A 1 99 ? 27.311 8.173 -27.284 1.00 92.62 99 GLN A C 1
ATOM 754 O O . GLN A 1 99 ? 27.807 7.787 -28.345 1.00 92.62 99 GLN A O 1
ATOM 759 N N . LEU A 1 100 ? 27.798 7.817 -26.089 1.00 92.06 100 LEU A N 1
ATOM 760 C CA . LEU A 1 100 ? 28.949 6.926 -25.917 1.00 92.06 100 LEU A CA 1
ATOM 761 C C . LEU A 1 100 ? 28.683 5.556 -26.551 1.00 92.06 100 LEU A C 1
ATOM 763 O O . LEU A 1 100 ? 29.504 5.074 -27.329 1.00 92.06 100 LEU A O 1
ATOM 767 N N . ALA A 1 101 ? 27.517 4.959 -26.288 1.00 93.12 101 ALA A N 1
ATOM 768 C CA . ALA A 1 101 ? 27.147 3.674 -26.876 1.00 93.12 101 ALA A CA 1
ATOM 769 C C . ALA A 1 101 ? 26.959 3.761 -28.404 1.00 93.12 101 ALA A C 1
ATOM 771 O O . ALA A 1 101 ? 27.401 2.876 -29.136 1.00 93.12 101 ALA A O 1
ATOM 772 N N . ALA A 1 102 ? 26.347 4.835 -28.916 1.00 92.94 102 ALA A N 1
ATOM 773 C CA . ALA A 1 102 ? 26.123 5.024 -30.352 1.00 92.94 102 ALA A CA 1
ATOM 774 C C . ALA A 1 102 ? 27.419 5.248 -31.160 1.00 92.94 102 ALA A C 1
ATOM 776 O O . ALA A 1 102 ? 27.457 4.953 -32.363 1.00 92.94 102 ALA A O 1
ATOM 777 N N . ALA A 1 103 ? 28.473 5.757 -30.514 1.00 94.44 103 ALA A N 1
ATOM 778 C CA . ALA A 1 103 ? 29.776 6.007 -31.129 1.00 94.44 103 ALA A CA 1
ATOM 779 C C . ALA A 1 103 ? 30.593 4.726 -31.383 1.00 94.44 103 ALA A C 1
ATOM 781 O O . ALA A 1 103 ? 31.506 4.739 -32.209 1.00 94.44 103 ALA A O 1
ATOM 782 N N . LEU A 1 104 ? 30.260 3.617 -30.719 1.00 94.94 104 LEU A N 1
ATOM 783 C CA . LEU A 1 104 ? 30.960 2.341 -30.867 1.00 94.94 104 LEU A CA 1
ATOM 784 C C . LEU A 1 104 ? 30.735 1.723 -32.253 1.00 94.94 104 LEU A C 1
ATOM 786 O O . LEU A 1 104 ? 29.629 1.757 -32.810 1.00 94.94 104 LEU A O 1
ATOM 790 N N . THR A 1 105 ? 31.770 1.091 -32.807 1.00 95.88 105 THR A N 1
ATOM 791 C CA . THR A 1 105 ? 31.617 0.244 -34.000 1.00 95.88 105 THR A CA 1
ATOM 792 C C . THR A 1 105 ? 30.758 -0.984 -33.678 1.00 95.88 105 THR A C 1
ATOM 794 O O . THR A 1 105 ? 30.573 -1.335 -32.514 1.00 95.88 105 THR A O 1
ATOM 797 N N . SER A 1 106 ? 30.215 -1.672 -34.688 1.00 94.94 106 SER A N 1
ATOM 798 C CA . SER A 1 106 ? 29.411 -2.880 -34.438 1.00 94.94 106 SER A CA 1
ATOM 799 C C . SER A 1 106 ? 30.195 -3.976 -33.703 1.00 94.94 106 SER A C 1
ATOM 801 O O . SER A 1 106 ? 29.631 -4.656 -32.847 1.00 94.94 106 SER A O 1
ATOM 803 N N . ASP A 1 107 ? 31.492 -4.126 -33.990 1.00 94.81 107 ASP A N 1
ATOM 804 C CA . ASP A 1 107 ? 32.346 -5.099 -33.299 1.00 94.81 107 ASP A CA 1
ATOM 805 C C . ASP A 1 107 ? 32.549 -4.716 -31.829 1.00 94.81 107 ASP A C 1
ATOM 807 O O . ASP A 1 107 ? 32.370 -5.556 -30.948 1.00 94.81 107 ASP A O 1
ATOM 811 N N . GLN A 1 108 ? 32.810 -3.433 -31.553 1.00 95.38 108 GLN A N 1
ATOM 812 C CA . GLN A 1 108 ? 32.906 -2.913 -30.187 1.00 95.38 108 GLN A CA 1
ATOM 813 C C . GLN A 1 108 ? 31.572 -3.024 -29.436 1.00 95.38 108 GLN A C 1
ATOM 815 O O . GLN A 1 108 ? 31.560 -3.335 -28.252 1.00 95.38 108 GLN A O 1
ATOM 820 N N . LEU A 1 109 ? 30.437 -2.828 -30.114 1.00 95.38 109 LEU A N 1
ATOM 821 C CA . LEU A 1 109 ? 29.109 -3.021 -29.527 1.00 95.38 109 LEU A CA 1
ATOM 822 C C . LEU A 1 109 ? 28.873 -4.471 -29.120 1.00 95.38 109 LEU A C 1
ATOM 824 O O . LEU A 1 109 ? 28.369 -4.714 -28.028 1.00 95.38 109 LEU A O 1
ATOM 828 N N . LYS A 1 110 ? 29.238 -5.436 -29.973 1.00 94.19 110 LYS A N 1
ATOM 829 C CA . LYS A 1 110 ? 29.136 -6.859 -29.630 1.00 94.19 110 LYS A CA 1
ATOM 830 C C . LYS A 1 110 ? 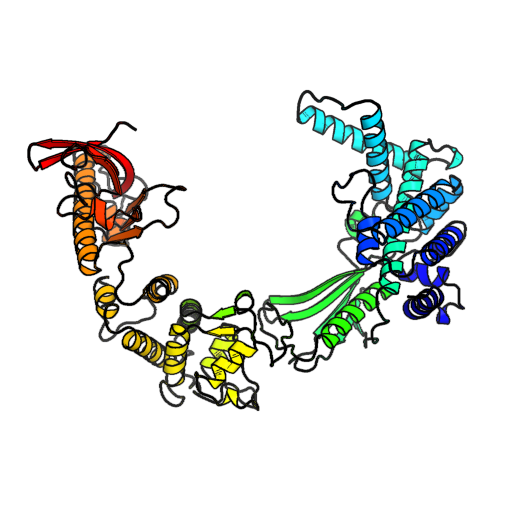30.055 -7.209 -28.463 1.00 94.19 110 LYS A C 1
ATOM 832 O O . LYS A 1 110 ? 29.621 -7.894 -27.538 1.00 94.19 110 LYS A O 1
ATOM 837 N N . GLU A 1 111 ? 31.297 -6.728 -28.493 1.00 93.75 111 GLU A N 1
ATOM 838 C CA . GLU A 1 111 ? 32.267 -6.905 -27.410 1.00 93.75 111 GLU A CA 1
ATOM 839 C C . GLU A 1 111 ? 31.715 -6.360 -26.086 1.00 93.75 111 GLU A C 1
ATOM 841 O O . GLU A 1 111 ? 31.652 -7.094 -25.100 1.00 93.75 111 GLU A O 1
ATOM 846 N N . SER A 1 112 ? 31.231 -5.116 -26.077 1.00 94.19 112 SER A N 1
ATOM 847 C CA . SER A 1 112 ? 30.696 -4.476 -24.877 1.00 94.19 112 SER A CA 1
ATOM 848 C C . SER A 1 112 ? 29.390 -5.081 -24.392 1.00 94.19 112 SER A C 1
ATOM 850 O O . SER A 1 112 ? 29.240 -5.293 -23.193 1.00 94.19 112 SER A O 1
ATOM 852 N N . ALA A 1 113 ? 28.474 -5.443 -25.289 1.00 92.38 113 ALA A N 1
ATOM 853 C CA . ALA A 1 113 ? 27.248 -6.137 -24.909 1.00 92.38 113 ALA A CA 1
ATOM 854 C C . ALA A 1 113 ? 27.536 -7.506 -24.269 1.00 92.38 113 ALA A C 1
ATOM 856 O O . ALA A 1 113 ? 26.872 -7.886 -23.306 1.00 92.38 113 ALA A O 1
ATOM 857 N N . THR A 1 114 ? 28.555 -8.217 -24.764 1.00 91.25 114 THR A N 1
ATOM 858 C CA . THR A 1 114 ? 29.005 -9.492 -24.185 1.00 91.25 114 THR A CA 1
ATOM 859 C C . THR A 1 114 ? 29.670 -9.277 -22.824 1.00 91.25 114 THR A C 1
ATOM 861 O O . THR A 1 114 ? 29.369 -9.985 -21.869 1.00 91.25 114 THR A O 1
ATOM 864 N N . ALA A 1 115 ? 30.571 -8.297 -22.714 1.00 90.75 115 ALA A N 1
ATOM 865 C CA . ALA A 1 115 ? 31.327 -8.035 -21.491 1.00 90.75 115 ALA A CA 1
ATOM 866 C C . ALA A 1 115 ? 30.458 -7.480 -20.351 1.00 90.75 115 ALA A C 1
ATOM 868 O O . ALA A 1 115 ? 30.713 -7.799 -19.195 1.00 90.75 115 ALA A O 1
ATOM 869 N N . LEU A 1 116 ? 29.433 -6.685 -20.672 1.00 90.50 116 LEU A N 1
ATOM 870 C CA . LEU A 1 116 ? 28.450 -6.163 -19.716 1.00 90.50 116 LEU A CA 1
ATOM 871 C C . LEU A 1 116 ? 27.318 -7.155 -19.402 1.00 90.50 116 LEU A C 1
ATOM 873 O O . LEU A 1 116 ? 26.446 -6.817 -18.605 1.00 90.50 116 LEU A O 1
ATOM 877 N N . ALA A 1 117 ? 27.314 -8.331 -20.045 1.00 89.62 117 ALA A N 1
ATOM 878 C CA . ALA A 1 117 ? 26.243 -9.322 -19.977 1.00 89.62 117 ALA A CA 1
ATOM 879 C C . ALA A 1 117 ? 24.846 -8.708 -20.192 1.00 89.62 117 ALA A C 1
ATOM 881 O O . ALA A 1 117 ? 23.939 -8.860 -19.377 1.00 89.62 117 ALA A O 1
ATOM 882 N N . VAL A 1 118 ? 24.677 -7.984 -21.303 1.00 89.75 118 VAL A N 1
ATOM 883 C CA . VAL A 1 118 ? 23.422 -7.289 -21.623 1.00 89.75 118 VAL A CA 1
ATOM 884 C C . VAL A 1 118 ? 22.276 -8.299 -21.818 1.00 89.75 118 VAL A C 1
ATOM 886 O O . VAL A 1 118 ? 22.377 -9.166 -22.697 1.00 89.75 118 VAL A O 1
ATOM 889 N N . PRO A 1 119 ? 21.162 -8.177 -21.070 1.00 88.81 119 PRO A N 1
ATOM 890 C CA . PRO A 1 119 ? 19.976 -9.003 -21.275 1.00 88.81 119 PRO A CA 1
ATOM 891 C C . PRO A 1 119 ? 19.338 -8.765 -22.646 1.00 88.81 119 PRO A C 1
ATOM 893 O O . PRO A 1 119 ? 19.216 -7.626 -23.108 1.00 88.81 119 PRO A O 1
ATOM 896 N N . ARG A 1 120 ? 18.857 -9.831 -23.290 1.00 88.62 120 ARG A N 1
ATOM 897 C CA . ARG A 1 120 ? 18.132 -9.748 -24.566 1.00 88.62 120 ARG A CA 1
ATOM 898 C C . ARG A 1 120 ? 16.862 -8.903 -24.449 1.00 88.62 120 ARG A C 1
ATOM 900 O O . ARG A 1 120 ? 16.593 -8.108 -25.346 1.00 88.62 120 ARG A O 1
ATOM 907 N N . SER A 1 121 ? 16.152 -8.994 -23.324 1.00 87.19 121 SER A N 1
ATOM 908 C CA . SER A 1 121 ? 14.937 -8.214 -23.040 1.00 87.19 121 SER A CA 1
ATOM 909 C C . SER A 1 121 ? 15.158 -6.696 -23.125 1.00 87.19 121 SER A C 1
ATOM 911 O O . SER A 1 121 ? 14.275 -5.964 -23.576 1.00 87.19 121 SER A O 1
ATOM 913 N N . MET A 1 122 ? 16.355 -6.196 -22.788 1.00 89.62 122 MET A N 1
ATOM 914 C CA . MET A 1 122 ? 16.695 -4.778 -22.971 1.00 89.62 122 MET A CA 1
ATOM 915 C C . MET A 1 122 ? 16.738 -4.387 -24.447 1.00 89.62 122 MET A C 1
ATOM 917 O O . MET A 1 122 ? 16.229 -3.333 -24.832 1.00 89.62 122 MET A O 1
ATOM 921 N N . ALA A 1 123 ? 17.328 -5.237 -25.289 1.00 90.12 123 ALA A N 1
ATOM 922 C CA . ALA A 1 123 ? 17.378 -5.008 -26.728 1.00 90.12 123 ALA A CA 1
ATOM 923 C C . ALA A 1 123 ? 15.984 -5.114 -27.365 1.00 90.12 123 ALA A C 1
ATOM 925 O O . ALA A 1 123 ? 15.658 -4.309 -28.237 1.00 90.12 123 ALA A O 1
ATOM 926 N N . GLU A 1 124 ? 15.138 -6.032 -26.886 1.00 89.62 124 GLU A N 1
ATOM 927 C CA . GLU A 1 124 ? 13.732 -6.154 -27.301 1.00 89.62 124 GLU A CA 1
ATOM 928 C C . GLU A 1 124 ? 12.957 -4.880 -26.987 1.00 89.62 124 GLU A C 1
ATOM 930 O O . GLU A 1 124 ? 12.332 -4.288 -27.871 1.00 89.62 124 GLU A O 1
ATOM 935 N N . HIS A 1 125 ? 13.058 -4.401 -25.746 1.00 88.69 125 HIS A N 1
ATOM 936 C CA . HIS A 1 125 ? 12.402 -3.171 -25.316 1.00 88.69 125 HIS A CA 1
ATOM 937 C C . HIS A 1 125 ? 12.852 -1.959 -26.135 1.00 88.69 125 HIS A C 1
ATOM 939 O O . HIS A 1 125 ? 12.028 -1.150 -26.573 1.00 88.69 125 HIS A O 1
ATOM 945 N N . ARG A 1 126 ? 14.154 -1.853 -26.425 1.00 88.50 126 ARG A N 1
ATOM 946 C CA . ARG A 1 126 ? 14.683 -0.782 -27.277 1.00 88.50 126 ARG A CA 1
ATOM 947 C C . ARG A 1 126 ? 14.212 -0.886 -28.720 1.00 88.50 126 ARG A C 1
ATOM 949 O O . ARG A 1 126 ? 13.875 0.138 -29.315 1.00 88.50 126 ARG A O 1
ATOM 956 N N . LEU A 1 127 ? 14.110 -2.090 -29.271 1.00 87.75 127 LEU A N 1
ATOM 957 C CA . LEU A 1 127 ? 13.580 -2.289 -30.615 1.00 87.75 127 LEU A CA 1
ATOM 958 C C . LEU A 1 127 ? 12.081 -1.936 -30.691 1.00 87.75 127 LEU A C 1
ATOM 960 O O . LEU A 1 127 ? 11.670 -1.258 -31.638 1.00 87.75 127 LEU A O 1
ATOM 964 N N . ARG A 1 128 ? 11.287 -2.275 -29.659 1.00 88.19 128 ARG A N 1
ATOM 965 C CA . ARG A 1 128 ? 9.891 -1.808 -29.508 1.00 88.19 128 ARG A CA 1
ATOM 966 C C . ARG A 1 128 ? 9.815 -0.280 -29.472 1.00 88.19 128 ARG A C 1
ATOM 968 O O . ARG A 1 128 ? 8.996 0.307 -30.176 1.00 88.19 128 ARG A O 1
ATOM 975 N N . ALA A 1 129 ? 10.675 0.380 -28.693 1.00 85.19 129 ALA A N 1
ATOM 976 C CA . ALA A 1 129 ? 10.703 1.841 -28.589 1.00 85.19 129 ALA A CA 1
ATOM 977 C C . ALA A 1 129 ? 11.037 2.521 -29.931 1.00 85.19 129 ALA A C 1
ATOM 979 O O . ALA A 1 129 ? 10.293 3.393 -30.382 1.00 85.19 129 ALA A O 1
ATOM 980 N N . LEU A 1 130 ? 12.089 2.067 -30.622 1.00 84.31 130 LEU A N 1
ATOM 981 C CA . LEU A 1 130 ? 12.467 2.581 -31.945 1.00 84.31 130 LEU A CA 1
ATOM 982 C C . LEU A 1 130 ? 11.337 2.418 -32.971 1.00 84.31 130 LEU A C 1
ATOM 984 O O . LEU A 1 130 ? 11.107 3.302 -33.797 1.00 84.31 130 LEU A O 1
ATOM 988 N N . ARG A 1 131 ? 10.601 1.304 -32.905 1.00 82.38 131 ARG A N 1
ATOM 989 C CA . ARG A 1 131 ? 9.448 1.056 -33.774 1.00 82.38 131 ARG A CA 1
ATOM 990 C C . ARG A 1 131 ? 8.276 1.981 -33.459 1.00 82.38 131 ARG A C 1
ATOM 992 O O . ARG A 1 131 ? 7.731 2.571 -34.387 1.00 82.38 131 ARG A O 1
ATOM 999 N N . ARG A 1 132 ? 7.912 2.140 -32.182 1.00 83.12 132 ARG A N 1
ATOM 1000 C CA . ARG A 1 132 ? 6.847 3.066 -31.757 1.00 83.12 132 ARG A CA 1
ATOM 1001 C C . ARG A 1 132 ? 7.147 4.496 -32.195 1.00 83.12 132 ARG A C 1
ATOM 1003 O O . ARG A 1 132 ? 6.251 5.185 -32.675 1.00 83.12 132 ARG A O 1
ATOM 1010 N N . ARG A 1 133 ? 8.410 4.922 -32.107 1.00 81.94 133 ARG A N 1
ATOM 1011 C CA . ARG A 1 133 ? 8.854 6.219 -32.628 1.00 81.94 133 ARG A CA 1
ATOM 1012 C C . ARG A 1 133 ? 8.650 6.331 -34.141 1.00 81.94 133 ARG A C 1
ATOM 1014 O O . ARG A 1 133 ? 8.020 7.282 -34.587 1.00 81.94 133 ARG A O 1
ATOM 1021 N N . ALA A 1 134 ? 9.089 5.335 -34.911 1.00 81.69 134 ALA A N 1
ATOM 1022 C CA . ALA A 1 134 ? 8.867 5.315 -36.358 1.00 81.69 134 ALA A CA 1
ATOM 1023 C C . ALA A 1 134 ? 7.368 5.327 -36.725 1.00 81.69 134 ALA A C 1
ATOM 1025 O O . ALA A 1 134 ? 6.976 6.003 -37.668 1.00 81.69 134 ALA A O 1
ATOM 1026 N N . GLN A 1 135 ? 6.517 4.635 -35.958 1.00 80.94 135 GLN A N 1
ATOM 1027 C CA . GLN A 1 135 ? 5.060 4.653 -36.146 1.00 80.94 135 GLN A CA 1
ATOM 1028 C C . GLN A 1 135 ? 4.451 6.030 -35.861 1.00 80.94 135 GLN A C 1
ATOM 1030 O O . GLN A 1 135 ? 3.598 6.476 -36.621 1.00 80.94 135 GLN A O 1
ATOM 1035 N N . ARG A 1 136 ? 4.904 6.741 -34.817 1.00 79.44 136 ARG A N 1
ATOM 1036 C CA . ARG A 1 136 ? 4.476 8.131 -34.559 1.00 79.44 136 ARG A CA 1
ATOM 1037 C C . ARG A 1 136 ? 4.811 9.049 -35.738 1.00 79.44 136 ARG A C 1
ATOM 1039 O O . ARG A 1 136 ? 4.001 9.901 -36.081 1.00 79.44 136 ARG A O 1
ATOM 1046 N N . GLU A 1 137 ? 5.966 8.849 -36.371 1.00 80.62 137 GLU A N 1
ATOM 1047 C CA . GLU A 1 137 ? 6.406 9.633 -37.534 1.00 80.62 137 GLU A CA 1
ATOM 1048 C C . GLU A 1 137 ? 5.596 9.318 -38.808 1.00 80.62 137 GLU A C 1
ATOM 1050 O O . GLU A 1 137 ? 5.365 10.209 -39.622 1.00 80.62 137 GLU A O 1
ATOM 1055 N N . THR A 1 138 ? 5.123 8.077 -38.977 1.00 81.31 138 THR A N 1
ATOM 1056 C CA . THR A 1 138 ? 4.319 7.652 -40.141 1.00 81.31 138 THR A CA 1
ATOM 1057 C C . THR A 1 138 ? 2.798 7.743 -39.940 1.00 81.31 138 THR A C 1
ATOM 1059 O O . THR A 1 138 ? 2.054 7.555 -40.900 1.00 81.31 138 THR A O 1
ATOM 1062 N N . GLY A 1 139 ? 2.334 8.032 -38.720 1.00 75.25 139 GLY A N 1
ATOM 1063 C CA . GLY A 1 139 ? 0.920 8.109 -38.334 1.00 75.25 139 GLY A CA 1
ATOM 1064 C C . GLY A 1 139 ? 0.396 6.856 -37.604 1.00 75.25 139 GLY A C 1
ATOM 1065 O O . GLY A 1 139 ? 0.941 5.762 -37.775 1.00 75.25 139 GLY A O 1
ATOM 1066 N N . PRO A 1 140 ? -0.657 6.994 -36.769 1.00 73.94 140 PRO A N 1
ATOM 1067 C CA . PRO A 1 140 ? -1.199 5.888 -35.982 1.00 73.94 140 PRO A CA 1
ATOM 1068 C C . PRO A 1 140 ? -1.812 4.808 -36.880 1.00 73.94 140 PRO A C 1
ATOM 1070 O O . PRO A 1 140 ? -2.583 5.100 -37.794 1.00 73.94 140 PRO A O 1
ATOM 1073 N N . VAL A 1 141 ? -1.496 3.546 -36.586 1.00 73.00 141 VAL A N 1
ATOM 1074 C CA . VAL A 1 141 ? -2.160 2.397 -37.210 1.00 73.00 141 VAL A CA 1
ATOM 1075 C C . VAL A 1 141 ? -3.559 2.286 -36.606 1.00 73.00 141 VAL A C 1
ATOM 1077 O O . VAL A 1 141 ? -3.702 2.089 -35.401 1.00 73.00 141 VAL A O 1
ATOM 1080 N N . VAL A 1 142 ? -4.594 2.453 -37.430 1.00 76.06 142 VAL A N 1
ATOM 1081 C CA . VAL A 1 142 ? -5.990 2.298 -37.003 1.00 76.06 142 VAL A CA 1
ATOM 1082 C C . VAL A 1 142 ? -6.370 0.825 -37.117 1.00 76.06 142 VAL A C 1
ATOM 1084 O O . VAL A 1 142 ? -6.375 0.270 -38.216 1.00 76.06 142 VAL A O 1
ATOM 1087 N N . PHE A 1 143 ? -6.687 0.197 -35.986 1.00 74.94 143 PHE A N 1
ATOM 1088 C CA . PHE A 1 143 ? -7.174 -1.181 -35.937 1.00 74.94 143 PHE A CA 1
ATOM 1089 C C . PHE A 1 143 ? -8.705 -1.206 -35.990 1.00 74.94 143 PHE A C 1
ATOM 1091 O O . PHE A 1 143 ? -9.364 -0.388 -35.351 1.00 74.94 143 PHE A O 1
ATOM 1098 N N . GLY A 1 144 ? -9.273 -2.145 -36.752 1.00 72.50 144 GLY A N 1
ATOM 1099 C CA . GLY A 1 144 ? -10.726 -2.331 -36.845 1.00 72.50 144 GLY A CA 1
ATOM 1100 C C . GLY A 1 144 ? -11.336 -3.092 -35.660 1.00 72.50 144 GLY A C 1
ATOM 1101 O O . GLY A 1 144 ? -12.549 -3.045 -35.477 1.00 72.50 144 GLY A O 1
ATOM 1102 N N . SER A 1 145 ? -10.511 -3.782 -34.863 1.00 83.81 145 SER A N 1
ATOM 1103 C CA . SER A 1 145 ? -10.915 -4.574 -33.694 1.00 83.81 145 SER A CA 1
ATOM 1104 C C . SER A 1 145 ? -9.767 -4.724 -32.680 1.00 83.81 145 SER A C 1
ATOM 1106 O O . SER A 1 145 ? -8.597 -4.511 -33.017 1.00 83.81 145 SER A O 1
ATOM 1108 N N . VAL A 1 146 ? -10.091 -5.118 -31.442 1.00 78.62 146 VAL A N 1
ATOM 1109 C CA . VAL A 1 146 ? -9.100 -5.433 -30.390 1.00 78.62 146 VAL A CA 1
ATOM 1110 C C . VAL A 1 146 ? -8.328 -6.711 -30.742 1.00 78.62 146 VAL A C 1
ATOM 1112 O O . VAL A 1 146 ? -7.133 -6.824 -30.472 1.00 78.62 146 VAL A O 1
ATOM 1115 N N . GLU A 1 147 ? -8.972 -7.662 -31.418 1.00 84.12 147 GLU A N 1
ATOM 1116 C CA . GLU A 1 147 ? -8.353 -8.898 -31.894 1.00 84.12 147 GLU A CA 1
ATOM 1117 C C . GLU A 1 147 ? -7.295 -8.644 -32.974 1.00 84.12 147 GLU A C 1
ATOM 1119 O O . GLU A 1 147 ? -6.255 -9.309 -32.983 1.00 84.12 147 GLU A O 1
ATOM 1124 N N . ASP A 1 148 ? -7.533 -7.683 -33.872 1.00 80.12 148 ASP A N 1
ATOM 1125 C CA . ASP A 1 148 ? -6.551 -7.284 -34.884 1.00 80.12 148 ASP A CA 1
ATOM 1126 C C . ASP A 1 148 ? -5.352 -6.579 -34.250 1.00 80.12 148 ASP A C 1
ATOM 1128 O O . ASP A 1 148 ? -4.219 -6.829 -34.663 1.00 80.12 148 ASP A O 1
ATOM 1132 N N . TRP A 1 149 ? -5.582 -5.779 -33.205 1.00 78.62 149 TRP A N 1
ATOM 1133 C CA . TRP A 1 149 ? -4.509 -5.193 -32.405 1.00 78.62 149 TRP A CA 1
ATOM 1134 C C . TRP A 1 149 ? -3.660 -6.274 -31.715 1.00 78.62 149 TRP A C 1
ATOM 1136 O O . TRP A 1 149 ? -2.446 -6.305 -31.902 1.00 78.62 149 TRP A O 1
ATOM 1146 N N . HIS A 1 150 ? -4.276 -7.240 -31.025 1.00 78.81 150 HIS A N 1
ATOM 1147 C CA . HIS A 1 150 ? -3.550 -8.356 -30.400 1.00 78.81 150 HIS A CA 1
ATOM 1148 C C . HIS A 1 150 ? -2.834 -9.272 -31.407 1.00 78.81 150 HIS A C 1
ATOM 1150 O O . HIS A 1 150 ? -1.815 -9.892 -31.087 1.00 78.81 150 HIS A O 1
ATOM 1156 N N . ARG A 1 151 ? -3.380 -9.444 -32.619 1.00 83.12 151 ARG A N 1
ATOM 1157 C CA . ARG A 1 151 ? -2.705 -10.190 -33.692 1.00 83.12 151 ARG A CA 1
ATOM 1158 C C . ARG A 1 151 ? -1.484 -9.424 -34.187 1.00 83.12 151 ARG A C 1
ATOM 1160 O O . ARG A 1 151 ? -0.440 -10.045 -34.372 1.00 83.12 151 ARG A O 1
ATOM 1167 N N . ASP A 1 152 ? -1.612 -8.114 -34.382 1.00 82.56 152 ASP A N 1
ATOM 1168 C CA . ASP A 1 152 ? -0.490 -7.261 -34.752 1.00 82.56 152 ASP A CA 1
ATOM 1169 C C . ASP A 1 152 ? 0.590 -7.297 -33.668 1.00 82.56 152 ASP A C 1
ATOM 1171 O O . ASP A 1 152 ? 1.705 -7.685 -33.992 1.00 82.56 152 ASP A O 1
ATOM 1175 N N . GLU A 1 153 ? 0.274 -7.059 -32.389 1.00 80.88 153 GLU A N 1
ATOM 1176 C CA . GLU A 1 153 ? 1.257 -7.133 -31.291 1.00 80.88 153 GLU A CA 1
ATOM 1177 C C . GLU A 1 153 ? 2.033 -8.457 -31.268 1.00 80.88 153 GLU A C 1
ATOM 1179 O O . GLU A 1 153 ? 3.262 -8.445 -31.235 1.00 80.88 153 GLU A O 1
ATOM 1184 N N . ARG A 1 154 ? 1.352 -9.604 -31.405 1.00 84.75 154 ARG A N 1
ATOM 1185 C CA . ARG A 1 154 ? 2.029 -10.912 -31.470 1.00 84.75 154 ARG A CA 1
ATOM 1186 C C . ARG A 1 154 ? 2.947 -11.056 -32.683 1.00 84.75 154 ARG A C 1
ATOM 1188 O O . ARG A 1 154 ? 4.040 -11.603 -32.562 1.00 84.75 154 ARG A O 1
ATOM 1195 N N . MET A 1 155 ? 2.528 -10.574 -33.856 1.00 86.06 155 MET A N 1
ATOM 1196 C CA . MET A 1 155 ? 3.402 -10.552 -35.036 1.00 86.06 155 MET A CA 1
ATOM 1197 C C . MET A 1 155 ? 4.590 -9.610 -34.829 1.00 86.06 155 MET A C 1
ATOM 1199 O O . MET A 1 155 ? 5.693 -9.894 -35.294 1.00 86.06 155 MET A O 1
ATOM 1203 N N . GLN A 1 156 ? 4.385 -8.483 -34.145 1.00 81.62 156 GLN A N 1
ATOM 1204 C CA . GLN A 1 156 ? 5.455 -7.544 -33.839 1.00 81.62 156 GLN A CA 1
ATOM 1205 C C . GLN A 1 156 ? 6.491 -8.160 -32.903 1.00 81.62 156 GLN A C 1
ATOM 1207 O O . GLN A 1 156 ? 7.683 -8.015 -33.175 1.00 81.62 156 GLN A O 1
ATOM 1212 N N . ASP A 1 157 ? 6.049 -8.861 -31.864 1.00 84.19 157 ASP A N 1
ATOM 1213 C CA . ASP A 1 157 ? 6.929 -9.562 -30.932 1.00 84.19 157 ASP A CA 1
ATOM 1214 C C . ASP A 1 157 ? 7.751 -10.645 -31.641 1.00 84.19 157 ASP A C 1
ATOM 1216 O O . ASP A 1 157 ? 8.971 -10.667 -31.489 1.00 84.19 157 ASP A O 1
ATOM 1220 N N . ALA A 1 158 ? 7.133 -11.439 -32.524 1.00 86.50 158 ALA A N 1
ATOM 1221 C CA . ALA A 1 158 ? 7.851 -12.425 -33.337 1.00 86.50 158 ALA A CA 1
ATOM 1222 C C . ALA A 1 158 ? 8.915 -11.781 -34.251 1.00 86.50 158 ALA A C 1
ATOM 1224 O O . ALA A 1 158 ? 10.046 -12.250 -34.335 1.00 86.50 158 ALA A O 1
ATOM 1225 N N . VAL A 1 159 ? 8.597 -10.651 -34.899 1.00 88.06 159 VAL A N 1
ATOM 1226 C CA . VAL A 1 159 ? 9.564 -9.921 -35.744 1.00 88.06 159 VAL A CA 1
ATOM 1227 C C . VAL A 1 159 ? 10.732 -9.363 -34.924 1.00 88.06 159 VAL A C 1
ATOM 1229 O O . VAL A 1 159 ? 11.864 -9.311 -35.409 1.00 88.06 159 VAL A O 1
ATOM 1232 N N . ILE A 1 160 ? 10.468 -8.902 -33.702 1.00 88.31 160 ILE A N 1
ATOM 1233 C CA . ILE A 1 160 ? 11.495 -8.398 -32.783 1.00 88.31 160 ILE A CA 1
ATOM 1234 C C . ILE A 1 160 ? 12.423 -9.532 -32.360 1.00 88.31 160 ILE A C 1
ATOM 1236 O O . ILE A 1 160 ? 13.646 -9.377 -32.420 1.00 88.31 160 ILE A O 1
ATOM 1240 N N . GLU A 1 161 ? 11.846 -10.677 -32.006 1.00 87.12 161 GLU A N 1
ATOM 1241 C CA . GLU A 1 161 ? 12.587 -11.881 -31.661 1.00 87.12 161 GLU A CA 1
ATOM 1242 C C . GLU A 1 161 ? 13.488 -12.331 -32.823 1.00 87.12 161 GLU A C 1
ATOM 1244 O O . GLU A 1 161 ? 14.696 -12.512 -32.640 1.00 87.12 161 GLU A O 1
ATOM 1249 N N . ASP A 1 162 ? 12.951 -12.401 -34.041 1.00 87.62 162 ASP A N 1
ATOM 1250 C CA . ASP A 1 162 ? 13.711 -12.756 -35.242 1.00 87.62 162 ASP A CA 1
ATOM 1251 C C . ASP A 1 162 ? 14.866 -11.781 -35.507 1.00 87.62 162 ASP A C 1
ATOM 1253 O O . ASP A 1 162 ? 15.987 -12.197 -35.812 1.00 87.62 162 ASP A O 1
ATOM 1257 N N . GLN A 1 163 ? 14.635 -10.471 -35.363 1.00 87.38 163 GLN A N 1
ATOM 1258 C CA . GLN A 1 163 ? 15.666 -9.458 -35.607 1.00 87.38 163 GLN A CA 1
ATOM 1259 C C . GLN A 1 163 ? 16.834 -9.553 -34.626 1.00 87.38 163 GLN A C 1
ATOM 1261 O O . GLN A 1 163 ? 17.984 -9.362 -35.040 1.00 87.38 163 GLN A O 1
ATOM 1266 N N . LEU A 1 164 ? 16.565 -9.851 -33.355 1.00 88.31 164 LEU A N 1
ATOM 1267 C CA . LEU A 1 164 ? 17.606 -10.014 -32.342 1.00 88.31 164 LEU A CA 1
ATOM 1268 C C . LEU A 1 164 ? 18.314 -11.358 -32.454 1.00 88.31 164 LEU A C 1
ATOM 1270 O O . LEU A 1 164 ? 19.535 -11.402 -32.333 1.00 88.31 164 LEU A O 1
ATOM 1274 N N . SER A 1 165 ? 17.590 -12.433 -32.768 1.00 86.94 165 SER A N 1
ATOM 1275 C CA . SER A 1 165 ? 18.195 -13.733 -33.073 1.00 86.94 165 SER A CA 1
ATOM 1276 C C . SER A 1 165 ? 19.117 -13.641 -34.293 1.00 86.94 165 SER A C 1
ATOM 1278 O O . SER A 1 165 ? 20.249 -14.125 -34.256 1.00 86.94 165 SER A O 1
ATOM 1280 N N . ALA A 1 166 ? 18.696 -12.927 -35.341 1.00 85.94 166 ALA A N 1
ATOM 1281 C CA . ALA A 1 166 ? 19.538 -12.640 -36.497 1.00 85.94 166 ALA A CA 1
ATOM 1282 C C . ALA A 1 166 ? 20.755 -11.774 -36.128 1.00 85.94 166 ALA A C 1
ATOM 1284 O O . ALA A 1 166 ? 21.857 -12.047 -36.597 1.00 85.94 166 ALA A O 1
ATOM 1285 N N . ALA A 1 167 ? 20.594 -10.760 -35.269 1.00 86.44 167 ALA A N 1
ATOM 1286 C CA . ALA A 1 167 ? 21.713 -9.937 -34.805 1.00 86.44 167 ALA A CA 1
ATOM 1287 C C . ALA A 1 167 ? 22.732 -10.750 -33.985 1.00 86.44 167 ALA A C 1
ATOM 1289 O O . ALA A 1 167 ? 23.938 -10.576 -34.170 1.00 86.44 167 ALA A O 1
ATOM 1290 N N . ALA A 1 168 ? 22.256 -11.665 -33.135 1.00 86.50 168 ALA A N 1
ATOM 1291 C CA . ALA A 1 168 ? 23.084 -12.572 -32.344 1.00 86.50 168 ALA A CA 1
ATOM 1292 C C . ALA A 1 168 ? 23.911 -13.528 -33.222 1.00 86.50 168 ALA A C 1
ATOM 1294 O O . ALA A 1 168 ? 25.089 -13.762 -32.941 1.00 86.50 168 ALA A O 1
ATOM 1295 N N . ALA A 1 169 ? 23.314 -14.037 -34.307 1.00 86.25 169 ALA A N 1
ATOM 1296 C CA . ALA A 1 169 ? 23.946 -14.983 -35.227 1.00 86.25 169 ALA A CA 1
ATOM 1297 C C . ALA A 1 169 ? 24.843 -14.328 -36.299 1.00 86.25 169 ALA A C 1
ATOM 1299 O O . ALA A 1 169 ? 25.771 -14.964 -36.798 1.00 86.25 169 ALA A O 1
ATOM 1300 N N . ALA A 1 170 ? 24.574 -13.076 -36.680 1.00 84.44 170 ALA A N 1
ATOM 1301 C CA . ALA A 1 170 ? 25.263 -12.403 -37.778 1.00 84.44 170 ALA A CA 1
ATOM 1302 C C . ALA A 1 170 ? 26.642 -11.831 -37.396 1.00 84.44 170 ALA A C 1
ATOM 1304 O O . ALA A 1 170 ? 26.943 -11.532 -36.235 1.00 84.44 170 ALA A O 1
ATOM 1305 N N . ASN A 1 171 ? 27.472 -11.596 -38.418 1.00 88.00 171 ASN A N 1
ATOM 1306 C CA . ASN A 1 171 ? 28.683 -10.787 -38.280 1.00 88.00 171 ASN A CA 1
ATOM 1307 C C . ASN A 1 171 ? 28.287 -9.338 -37.942 1.00 88.00 171 ASN A C 1
ATOM 1309 O O . ASN A 1 171 ? 27.448 -8.783 -38.660 1.00 88.00 171 ASN A O 1
ATOM 1313 N N . PRO A 1 172 ? 28.886 -8.679 -36.932 1.00 91.06 172 PRO A N 1
ATOM 1314 C CA . PRO A 1 172 ? 28.446 -7.344 -36.512 1.00 91.06 172 PRO A CA 1
ATOM 1315 C C . PRO A 1 172 ? 28.494 -6.291 -37.625 1.00 91.06 172 PRO A C 1
ATOM 1317 O O . PRO A 1 172 ? 27.627 -5.420 -37.705 1.00 91.06 172 PRO A O 1
ATOM 1320 N N . GLY A 1 173 ? 29.454 -6.405 -38.548 1.00 89.00 173 GLY A N 1
ATOM 1321 C CA . GLY A 1 173 ? 29.549 -5.548 -39.736 1.00 89.00 173 GLY A CA 1
ATOM 1322 C C . GLY A 1 173 ? 28.366 -5.647 -40.714 1.00 89.00 173 GLY A C 1
ATOM 1323 O O . GLY A 1 173 ? 28.261 -4.825 -41.617 1.00 89.00 173 GLY A O 1
ATOM 1324 N N . THR A 1 174 ? 27.471 -6.626 -40.544 1.00 91.88 174 THR A N 1
ATOM 1325 C CA . THR A 1 174 ? 26.281 -6.838 -41.392 1.00 91.88 174 THR A CA 1
ATOM 1326 C C . THR A 1 174 ? 24.968 -6.445 -40.714 1.00 91.88 174 THR A C 1
ATOM 1328 O O . THR A 1 174 ? 23.901 -6.600 -41.306 1.00 91.88 174 THR A O 1
ATOM 1331 N N . TRP A 1 175 ? 25.018 -5.930 -39.482 1.00 93.81 175 TRP A N 1
ATOM 1332 C CA . TRP A 1 175 ? 23.817 -5.493 -38.779 1.00 93.81 175 TRP A CA 1
ATOM 1333 C C . TRP A 1 175 ? 23.121 -4.346 -39.510 1.00 93.81 175 TRP A C 1
ATOM 1335 O O . TRP A 1 175 ? 23.738 -3.351 -39.893 1.00 93.81 175 TRP A O 1
ATOM 1345 N N . SER A 1 176 ? 21.800 -4.454 -39.637 1.00 92.38 176 SER A N 1
ATOM 1346 C CA . SER A 1 176 ? 20.975 -3.336 -40.088 1.00 92.38 176 SER A CA 1
ATOM 1347 C C . SER A 1 176 ? 21.057 -2.156 -39.101 1.00 92.38 176 SER A C 1
ATOM 1349 O O . SER A 1 176 ? 21.322 -2.361 -37.910 1.00 92.38 176 SER A O 1
ATOM 1351 N N . PRO A 1 177 ? 20.750 -0.916 -39.534 1.00 91.50 177 PRO A N 1
ATOM 1352 C CA . PRO A 1 177 ? 20.718 0.242 -38.637 1.00 91.50 177 PRO A CA 1
ATOM 1353 C C . PRO A 1 177 ? 19.810 0.048 -37.414 1.00 91.50 177 PRO A C 1
ATOM 1355 O O . PRO A 1 177 ? 20.148 0.498 -36.322 1.00 91.50 177 PRO A O 1
ATOM 1358 N N . ARG A 1 178 ? 18.687 -0.669 -37.575 1.00 88.94 178 ARG A N 1
ATOM 1359 C CA . ARG A 1 178 ? 17.759 -0.989 -36.477 1.00 88.94 178 ARG A CA 1
ATOM 1360 C C . ARG A 1 178 ? 18.363 -1.965 -35.474 1.00 88.94 178 ARG A C 1
ATOM 1362 O O . ARG A 1 178 ? 18.269 -1.718 -34.278 1.00 88.94 178 ARG A O 1
ATOM 1369 N N . GLN A 1 179 ? 19.016 -3.026 -35.950 1.00 91.31 179 GLN A N 1
ATOM 1370 C CA . GLN A 1 179 ? 19.706 -3.981 -35.079 1.00 91.31 179 GLN A CA 1
ATOM 1371 C C . GLN A 1 179 ? 20.835 -3.291 -34.313 1.00 91.31 179 GLN A C 1
ATOM 1373 O O . GLN A 1 179 ? 20.859 -3.356 -33.090 1.00 91.31 179 GLN A O 1
ATOM 1378 N N . ARG A 1 180 ? 21.711 -2.546 -35.005 1.00 94.12 180 ARG A N 1
ATOM 1379 C CA . ARG A 1 180 ? 22.789 -1.786 -34.352 1.00 94.12 180 ARG A CA 1
ATOM 1380 C C . ARG A 1 180 ? 22.237 -0.800 -33.316 1.00 94.12 180 ARG A C 1
ATOM 1382 O O . ARG A 1 180 ? 22.769 -0.731 -32.214 1.00 94.12 180 ARG A O 1
ATOM 1389 N N . GLY A 1 181 ? 21.163 -0.079 -33.648 1.00 91.62 181 GLY A N 1
ATOM 1390 C CA . GLY A 1 181 ? 20.495 0.849 -32.733 1.00 91.62 181 GLY A CA 1
ATOM 1391 C C . GLY A 1 181 ? 19.899 0.166 -31.499 1.00 91.62 181 GLY A C 1
ATOM 1392 O O . GLY A 1 181 ? 20.047 0.681 -30.396 1.00 91.62 181 GLY A O 1
ATOM 1393 N N . ALA A 1 182 ? 19.286 -1.010 -31.658 1.00 91.94 182 ALA A N 1
ATOM 1394 C CA . ALA A 1 182 ? 18.754 -1.788 -30.540 1.00 91.94 182 ALA A CA 1
ATOM 1395 C C . ALA A 1 182 ? 19.867 -2.290 -29.605 1.00 91.94 182 ALA A C 1
ATOM 1397 O O . ALA A 1 182 ? 19.748 -2.136 -28.391 1.00 91.94 182 ALA A O 1
ATOM 1398 N N . VAL A 1 183 ? 20.972 -2.813 -30.155 1.00 94.38 183 VAL A N 1
ATOM 1399 C CA . VAL A 1 183 ? 22.132 -3.251 -29.357 1.00 94.38 183 VAL A CA 1
ATOM 1400 C C . VAL A 1 183 ? 22.781 -2.069 -28.633 1.00 94.38 183 VAL A C 1
ATOM 1402 O O . VAL A 1 183 ? 23.024 -2.154 -27.433 1.00 94.38 183 VAL A O 1
ATOM 1405 N N . ALA A 1 184 ? 23.014 -0.948 -29.323 1.00 95.12 184 ALA A N 1
ATOM 1406 C CA . ALA A 1 184 ? 23.572 0.259 -28.709 1.00 95.12 184 ALA A CA 1
ATOM 1407 C C . ALA A 1 184 ? 22.666 0.814 -27.601 1.00 95.12 184 ALA A C 1
ATOM 1409 O O . ALA A 1 184 ? 23.149 1.151 -26.524 1.00 95.12 184 ALA A O 1
ATOM 1410 N N . GLY A 1 185 ? 21.351 0.847 -27.828 1.00 93.00 185 GLY A N 1
ATOM 1411 C CA . GLY A 1 185 ? 20.381 1.250 -26.814 1.00 93.00 185 GLY A CA 1
ATOM 1412 C C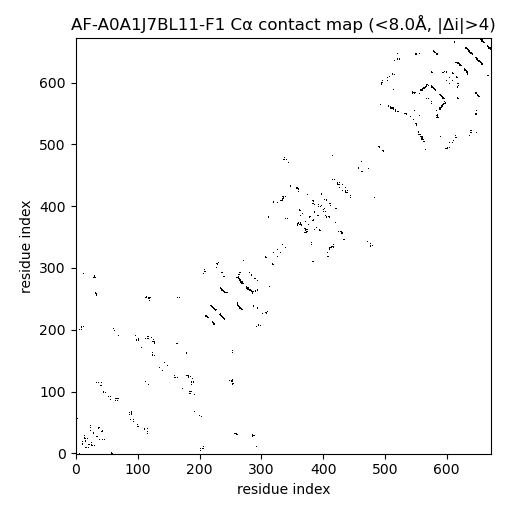 . GLY A 1 185 ? 20.368 0.318 -25.600 1.00 93.00 185 GLY A C 1
ATOM 1413 O O . GLY A 1 185 ? 20.228 0.795 -24.479 1.00 93.00 185 GLY A O 1
ATOM 1414 N N . ALA A 1 186 ? 20.533 -0.992 -25.797 1.00 92.56 186 ALA A N 1
ATOM 1415 C CA . ALA A 1 186 ? 20.598 -1.961 -24.704 1.00 92.56 186 ALA A CA 1
ATOM 1416 C C . ALA A 1 186 ? 21.895 -1.830 -23.886 1.00 92.56 186 ALA A C 1
ATOM 1418 O O . ALA A 1 186 ? 21.854 -1.847 -22.659 1.00 92.56 186 ALA A O 1
ATOM 1419 N N . VAL A 1 187 ? 23.036 -1.616 -24.553 1.00 94.75 187 VAL A N 1
ATOM 1420 C CA . VAL A 1 187 ? 24.310 -1.281 -23.892 1.00 94.75 187 VAL A CA 1
ATOM 1421 C C . VAL A 1 187 ? 24.174 0.009 -23.083 1.00 94.75 187 VAL A C 1
ATOM 1423 O O . VAL A 1 187 ? 24.599 0.052 -21.931 1.00 94.75 187 VAL A O 1
ATOM 1426 N N . ALA A 1 188 ? 23.543 1.042 -23.650 1.00 93.50 188 ALA A N 1
ATOM 1427 C CA . ALA A 1 188 ? 23.287 2.292 -22.944 1.00 93.50 188 ALA A CA 1
ATOM 1428 C C . ALA A 1 188 ? 22.424 2.073 -21.691 1.00 93.50 188 ALA A C 1
ATOM 1430 O O . ALA A 1 188 ? 22.772 2.578 -20.632 1.00 93.50 188 ALA A O 1
ATOM 1431 N N . GLU A 1 189 ? 21.347 1.286 -21.767 1.00 91.12 189 GLU A N 1
ATOM 1432 C CA . GLU A 1 189 ? 20.518 0.958 -20.594 1.00 91.12 189 GLU A CA 1
ATOM 1433 C C . GLU A 1 189 ? 21.295 0.217 -19.505 1.00 91.12 189 GLU A C 1
ATOM 1435 O O . GLU A 1 189 ? 21.182 0.550 -18.325 1.00 91.12 189 GLU A O 1
ATOM 1440 N N . GLN A 1 190 ? 22.146 -0.734 -19.885 1.00 91.38 190 GLN A N 1
ATOM 1441 C CA . GLN A 1 190 ? 22.997 -1.420 -18.920 1.00 91.38 190 GLN A CA 1
ATOM 1442 C C . GLN A 1 190 ? 23.994 -0.453 -18.260 1.00 91.38 190 GLN A C 1
ATOM 1444 O O . GLN A 1 190 ? 24.178 -0.491 -17.045 1.00 91.38 190 GLN A O 1
ATOM 1449 N N . LEU A 1 191 ? 24.575 0.482 -19.020 1.00 92.56 191 LEU A N 1
ATOM 1450 C CA . LEU A 1 191 ? 25.425 1.545 -18.471 1.00 92.56 191 LEU A CA 1
ATOM 1451 C C . LEU A 1 191 ? 24.648 2.510 -17.561 1.00 92.56 191 LEU A C 1
ATOM 1453 O O . LEU A 1 191 ? 25.201 2.960 -16.562 1.00 92.56 191 LEU A O 1
ATOM 1457 N N . LYS A 1 192 ? 23.369 2.793 -17.839 1.00 90.31 192 LYS A N 1
ATOM 1458 C CA . LYS A 1 192 ? 22.506 3.580 -16.940 1.00 90.31 192 LYS A CA 1
ATOM 1459 C C . LYS A 1 192 ? 22.247 2.860 -15.612 1.00 90.31 192 LYS A C 1
ATOM 1461 O O . LYS A 1 192 ? 22.200 3.511 -14.573 1.00 90.31 192 LYS A O 1
ATOM 1466 N N . ARG A 1 193 ? 22.151 1.525 -15.600 1.00 88.31 193 ARG A N 1
ATOM 1467 C CA . ARG A 1 193 ? 22.088 0.757 -14.340 1.00 88.31 193 ARG A CA 1
ATOM 1468 C C . ARG A 1 193 ? 23.385 0.881 -13.539 1.00 88.31 193 ARG A C 1
ATOM 1470 O O . ARG A 1 193 ? 23.334 1.129 -12.339 1.00 88.31 193 ARG A O 1
ATOM 1477 N N . VAL A 1 194 ? 24.541 0.788 -14.199 1.00 90.88 194 VAL A N 1
ATOM 1478 C CA . VAL A 1 194 ? 25.855 1.021 -13.561 1.00 90.88 194 VAL A CA 1
ATOM 1479 C C . VAL A 1 194 ? 25.951 2.449 -13.016 1.00 90.88 194 VAL A C 1
ATOM 1481 O O . VAL A 1 194 ? 26.436 2.667 -11.908 1.00 90.88 194 VAL A O 1
ATOM 1484 N N . ALA A 1 195 ? 25.438 3.418 -13.771 1.00 89.00 195 ALA A N 1
ATOM 1485 C CA . ALA A 1 195 ? 25.356 4.813 -13.372 1.00 89.00 195 ALA A CA 1
ATOM 1486 C C . ALA A 1 195 ? 24.516 5.005 -12.099 1.00 89.00 195 ALA A C 1
ATOM 1488 O O . ALA A 1 195 ? 24.957 5.688 -11.179 1.00 89.00 195 ALA A O 1
ATOM 1489 N N . ALA A 1 196 ? 23.346 4.370 -12.003 1.00 85.69 196 ALA A N 1
ATOM 1490 C CA . ALA A 1 196 ? 22.515 4.429 -10.800 1.00 85.69 196 ALA A CA 1
ATOM 1491 C C . ALA A 1 196 ? 23.256 3.889 -9.561 1.00 85.69 196 ALA A C 1
ATOM 1493 O O . ALA A 1 196 ? 23.260 4.535 -8.514 1.00 85.69 196 ALA A O 1
ATOM 1494 N N . VAL A 1 197 ? 23.975 2.767 -9.707 1.00 87.25 197 VAL A N 1
ATOM 1495 C CA . VAL A 1 197 ? 24.823 2.210 -8.637 1.00 87.25 197 VAL A CA 1
ATOM 1496 C C . VAL A 1 197 ? 25.901 3.217 -8.208 1.00 87.25 197 VAL A C 1
ATOM 1498 O O . VAL A 1 197 ? 26.071 3.478 -7.020 1.00 87.25 197 VAL A O 1
ATOM 1501 N N . LEU A 1 198 ? 26.605 3.841 -9.158 1.00 86.12 198 LEU A N 1
ATOM 1502 C CA . LEU A 1 198 ? 27.614 4.869 -8.863 1.00 86.12 198 LEU A CA 1
ATOM 1503 C C . LEU A 1 198 ? 27.026 6.096 -8.157 1.00 86.12 198 LEU A C 1
ATOM 1505 O O . LEU A 1 198 ? 27.634 6.608 -7.212 1.00 86.12 198 LEU A O 1
ATOM 1509 N N . ALA A 1 199 ? 25.858 6.563 -8.598 1.00 83.12 199 ALA A N 1
ATOM 1510 C CA . ALA A 1 199 ? 25.176 7.709 -8.008 1.00 83.12 199 ALA A CA 1
ATOM 1511 C C . ALA A 1 199 ? 24.853 7.452 -6.529 1.00 83.12 199 ALA A C 1
ATOM 1513 O O . ALA A 1 199 ? 25.132 8.298 -5.677 1.00 83.12 199 ALA A O 1
ATOM 1514 N N . GLU A 1 200 ? 24.355 6.257 -6.208 1.00 84.19 200 GLU A N 1
ATOM 1515 C CA . GLU A 1 200 ? 24.037 5.859 -4.838 1.00 84.19 200 GLU A CA 1
ATOM 1516 C C . GLU A 1 200 ? 25.271 5.856 -3.926 1.00 84.19 200 GLU A C 1
ATOM 1518 O O . GLU A 1 200 ? 25.214 6.372 -2.808 1.00 84.19 200 GLU A O 1
ATOM 1523 N N . THR A 1 201 ? 26.412 5.352 -4.410 1.00 80.88 201 THR A N 1
ATOM 1524 C CA . THR A 1 201 ? 27.661 5.361 -3.624 1.00 80.88 201 THR A CA 1
ATOM 1525 C C . THR A 1 201 ? 28.183 6.768 -3.333 1.00 80.88 201 THR A C 1
ATOM 1527 O O . THR A 1 201 ? 28.867 6.972 -2.336 1.00 80.88 201 THR A O 1
ATOM 1530 N N . CYS A 1 202 ? 27.855 7.756 -4.170 1.00 76.38 202 CYS A N 1
ATOM 1531 C CA . CYS A 1 202 ? 28.187 9.161 -3.937 1.00 76.38 202 CYS A CA 1
ATOM 1532 C C . CYS A 1 202 ? 27.229 9.847 -2.961 1.00 76.38 202 CYS A C 1
ATOM 1534 O O . CYS A 1 202 ? 27.660 10.708 -2.190 1.00 76.38 202 CYS A O 1
ATOM 1536 N N . ALA A 1 203 ? 25.951 9.475 -2.998 1.00 76.38 203 ALA A N 1
ATOM 1537 C CA . ALA A 1 203 ? 24.879 10.104 -2.233 1.00 76.38 203 ALA A CA 1
ATOM 1538 C C . ALA A 1 203 ? 25.121 10.050 -0.720 1.00 76.38 203 ALA A C 1
ATOM 1540 O O . ALA A 1 203 ? 24.921 11.028 -0.002 1.00 76.38 203 ALA A O 1
ATOM 1541 N N . TYR A 1 204 ? 25.576 8.892 -0.244 1.00 78.88 204 TYR A N 1
ATOM 1542 C CA . TYR A 1 204 ? 25.546 8.546 1.171 1.00 78.88 204 TYR A CA 1
ATOM 1543 C C . TYR A 1 204 ? 26.951 8.419 1.759 1.00 78.88 204 TYR A C 1
ATOM 1545 O O . TYR A 1 204 ? 27.881 8.014 1.058 1.00 78.88 204 TYR A O 1
ATOM 1553 N N . PRO A 1 205 ? 27.144 8.776 3.044 1.00 81.06 205 PRO A N 1
ATOM 1554 C CA . PRO A 1 205 ? 28.366 8.430 3.759 1.00 81.06 205 PRO A CA 1
ATOM 1555 C C . PRO A 1 205 ? 28.620 6.936 3.741 1.00 81.06 205 PRO A C 1
ATOM 1557 O O . PRO A 1 205 ? 27.685 6.142 3.709 1.00 81.06 205 PRO A O 1
ATOM 1560 N N . VAL A 1 206 ? 29.908 6.583 3.766 1.00 84.31 206 VAL A N 1
ATOM 1561 C CA . VAL A 1 206 ? 30.332 5.199 3.952 1.00 84.31 206 VAL A CA 1
ATOM 1562 C C . VAL A 1 206 ? 29.770 4.752 5.303 1.00 84.31 206 VAL A C 1
ATOM 1564 O O . VAL A 1 206 ? 30.147 5.343 6.324 1.00 84.31 206 VAL A O 1
ATOM 1567 N N . PRO A 1 207 ? 28.828 3.795 5.329 1.00 86.75 207 PRO A N 1
ATOM 1568 C CA . PRO A 1 207 ? 28.231 3.362 6.577 1.00 86.75 207 PRO A CA 1
ATOM 1569 C C . PRO A 1 207 ? 29.259 2.582 7.412 1.00 86.75 207 PRO A C 1
ATOM 1571 O O . PRO A 1 207 ? 30.226 2.042 6.867 1.00 86.75 207 PRO A O 1
ATOM 1574 N N . PRO A 1 208 ? 29.082 2.502 8.742 1.00 88.38 208 PRO A N 1
ATOM 1575 C CA . PRO A 1 208 ? 29.888 1.619 9.572 1.00 88.38 208 PRO A CA 1
ATOM 1576 C C . PRO A 1 208 ? 29.754 0.163 9.112 1.00 88.38 208 PRO A C 1
ATOM 1578 O O . PRO A 1 208 ? 28.643 -0.347 8.970 1.00 88.38 208 PRO A O 1
ATOM 1581 N N . ALA A 1 209 ? 30.889 -0.510 8.919 1.00 89.75 209 ALA A N 1
ATOM 1582 C CA . ALA A 1 209 ? 30.911 -1.898 8.473 1.00 89.75 209 ALA A CA 1
ATOM 1583 C C . ALA A 1 209 ? 30.286 -2.838 9.518 1.00 89.75 209 ALA A C 1
ATOM 1585 O O . ALA A 1 209 ? 30.609 -2.768 10.710 1.00 89.75 209 ALA A O 1
ATOM 1586 N N . LEU A 1 210 ? 29.433 -3.757 9.063 1.00 91.50 210 LEU A N 1
ATOM 1587 C CA . LEU A 1 210 ? 28.823 -4.775 9.917 1.00 91.50 210 LEU A CA 1
ATOM 1588 C C . LEU A 1 210 ? 29.673 -6.051 9.977 1.00 91.50 210 LEU A C 1
ATOM 1590 O O . LEU A 1 210 ? 30.458 -6.372 9.084 1.00 91.50 210 LEU A O 1
ATOM 1594 N N . SER A 1 211 ? 29.506 -6.817 11.057 1.00 93.62 211 SER A N 1
ATOM 1595 C CA . SER A 1 211 ? 30.168 -8.116 11.224 1.00 93.62 211 SER A CA 1
ATOM 1596 C C . SER A 1 211 ? 29.401 -9.212 10.481 1.00 93.62 211 SER A C 1
ATOM 1598 O O . SER A 1 211 ? 28.593 -9.927 11.070 1.00 93.62 211 SER A O 1
ATOM 1600 N N . TRP A 1 212 ? 29.647 -9.322 9.175 1.00 93.81 212 TRP A N 1
ATOM 1601 C CA . TRP A 1 212 ? 29.000 -10.306 8.306 1.00 93.81 212 TRP A CA 1
ATOM 1602 C C . TRP A 1 212 ? 29.506 -11.736 8.544 1.00 93.81 212 TRP A C 1
ATOM 1604 O O . TRP A 1 212 ? 30.712 -11.987 8.578 1.00 93.81 212 TRP A O 1
ATOM 1614 N N . ARG A 1 213 ? 28.582 -12.697 8.614 1.00 94.25 213 ARG A N 1
ATOM 1615 C CA . ARG A 1 213 ? 28.832 -14.145 8.620 1.00 94.25 213 ARG A CA 1
ATOM 1616 C C . ARG A 1 213 ? 28.176 -14.798 7.401 1.00 94.25 213 ARG A C 1
ATOM 1618 O O . ARG A 1 213 ? 27.154 -14.333 6.910 1.00 94.25 213 ARG A O 1
ATOM 1625 N N . SER A 1 214 ? 28.804 -15.840 6.858 1.00 91.94 214 SER A N 1
ATOM 1626 C CA . SER A 1 214 ? 28.271 -16.568 5.696 1.00 91.94 214 SER A CA 1
ATOM 1627 C C . SER A 1 214 ? 27.217 -17.586 6.127 1.00 91.94 214 SER A C 1
ATOM 1629 O O . SER A 1 214 ? 27.424 -18.307 7.101 1.00 91.94 214 SER A O 1
ATOM 1631 N N . VAL A 1 215 ? 26.121 -17.675 5.375 1.00 88.25 215 VAL A N 1
ATOM 1632 C CA . VAL A 1 215 ? 24.948 -18.498 5.691 1.00 88.25 215 VAL A CA 1
ATOM 1633 C C . VAL A 1 215 ? 24.529 -19.325 4.490 1.00 88.25 215 VAL A C 1
ATOM 1635 O O . VAL A 1 215 ? 24.398 -18.832 3.367 1.00 88.25 215 VAL A O 1
ATOM 1638 N N . GLY A 1 216 ? 24.251 -20.600 4.753 1.00 80.88 216 GLY A N 1
ATOM 1639 C CA . GLY A 1 216 ? 23.749 -21.528 3.751 1.00 80.88 216 GLY A CA 1
ATOM 1640 C C . GLY A 1 216 ? 24.790 -21.920 2.698 1.00 80.88 216 GLY A C 1
ATOM 1641 O O . GLY A 1 216 ? 25.889 -21.380 2.602 1.00 80.88 216 GLY A O 1
ATOM 1642 N N . LYS A 1 217 ? 24.433 -22.909 1.874 1.00 73.75 217 LYS A N 1
ATOM 1643 C CA . LYS A 1 217 ? 25.326 -23.448 0.831 1.00 73.75 217 LYS A CA 1
ATOM 1644 C C . LYS A 1 217 ? 25.453 -22.541 -0.399 1.00 73.75 217 LYS A C 1
ATOM 1646 O O . LYS A 1 217 ? 26.346 -22.759 -1.207 1.00 73.75 217 LYS A O 1
ATOM 1651 N N . ARG A 1 218 ? 24.561 -21.555 -0.550 1.00 73.94 218 ARG A N 1
ATOM 1652 C CA . ARG A 1 218 ? 24.487 -20.646 -1.709 1.00 73.94 218 ARG A CA 1
ATOM 1653 C C . ARG A 1 218 ? 25.226 -19.317 -1.498 1.00 73.94 218 ARG A C 1
ATOM 1655 O O . ARG A 1 218 ? 25.088 -18.419 -2.314 1.00 73.94 218 ARG A O 1
ATOM 1662 N N . GLY A 1 219 ? 26.010 -19.196 -0.424 1.00 81.88 219 GLY A N 1
ATOM 1663 C CA . GLY A 1 219 ? 26.847 -18.019 -0.181 1.00 81.88 219 GLY A CA 1
ATOM 1664 C C . GLY A 1 219 ? 26.092 -16.791 0.331 1.00 81.88 219 GLY A C 1
ATOM 1665 O O . GLY A 1 219 ? 26.584 -15.683 0.157 1.00 81.88 219 GLY A O 1
ATOM 1666 N N . GLY A 1 220 ? 24.926 -16.967 0.961 1.00 89.88 220 GLY A N 1
ATOM 1667 C CA . GLY A 1 220 ? 24.232 -15.870 1.634 1.00 89.88 220 GLY A CA 1
ATOM 1668 C C . GLY A 1 220 ? 25.081 -15.274 2.756 1.00 89.88 220 GLY A C 1
ATOM 1669 O O . GLY A 1 220 ? 26.030 -15.887 3.250 1.00 89.88 220 GLY A O 1
ATOM 1670 N N . LEU A 1 221 ? 24.747 -14.059 3.157 1.00 94.25 221 LEU A N 1
ATOM 1671 C CA . LEU A 1 221 ? 25.443 -13.307 4.186 1.00 94.25 221 LEU A CA 1
ATOM 1672 C C . LEU A 1 221 ? 24.415 -12.807 5.190 1.00 94.25 221 LEU A C 1
ATOM 1674 O O . LEU A 1 221 ? 23.351 -12.336 4.795 1.00 94.25 221 LEU A O 1
ATOM 1678 N N . GLU A 1 222 ? 24.741 -12.869 6.472 1.00 94.25 222 GLU A N 1
ATOM 1679 C CA . GLU A 1 222 ? 23.934 -12.258 7.522 1.00 94.25 222 GLU A CA 1
ATOM 1680 C C . GLU A 1 222 ? 24.804 -11.455 8.485 1.00 94.25 222 GLU A C 1
ATOM 1682 O O . GLU A 1 222 ? 25.990 -11.738 8.650 1.00 94.25 222 GLU A O 1
ATOM 1687 N N . ALA A 1 223 ? 24.223 -10.452 9.122 1.00 94.19 223 ALA A N 1
ATOM 1688 C CA . ALA A 1 223 ? 24.840 -9.702 10.200 1.00 94.19 223 ALA A CA 1
ATOM 1689 C C . ALA A 1 223 ? 23.771 -9.318 11.224 1.00 94.19 223 ALA A C 1
ATOM 1691 O O . ALA A 1 223 ? 22.601 -9.169 10.882 1.00 94.19 223 ALA A O 1
ATOM 1692 N N . ASP A 1 224 ? 24.192 -9.117 12.468 1.00 89.75 224 ASP A N 1
ATOM 1693 C CA . ASP A 1 224 ? 23.317 -8.652 13.539 1.00 89.75 224 ASP A CA 1
ATOM 1694 C C . ASP A 1 224 ? 23.636 -7.184 13.849 1.00 89.75 224 ASP A C 1
ATOM 1696 O O . ASP A 1 224 ? 24.788 -6.829 14.118 1.00 89.75 224 ASP A O 1
ATOM 1700 N N . VAL A 1 225 ? 22.616 -6.328 13.852 1.00 85.25 225 VAL A N 1
ATOM 1701 C CA . VAL A 1 225 ? 22.716 -4.913 14.229 1.00 85.25 225 VAL A CA 1
ATOM 1702 C C . VAL A 1 225 ? 22.167 -4.746 15.638 1.00 85.25 225 VAL A C 1
ATOM 1704 O O . VAL A 1 225 ? 21.004 -5.046 15.920 1.00 85.25 225 VAL A O 1
ATOM 1707 N N . ARG A 1 226 ? 23.007 -4.249 16.549 1.00 76.88 226 ARG A N 1
ATOM 1708 C CA . ARG A 1 226 ? 22.587 -3.916 17.914 1.00 76.88 226 ARG A CA 1
ATOM 1709 C C . ARG A 1 226 ? 22.095 -2.478 17.963 1.00 76.88 226 ARG A C 1
ATOM 1711 O O . ARG A 1 226 ? 22.893 -1.551 17.852 1.00 76.88 226 ARG A O 1
ATOM 1718 N N . LEU A 1 227 ? 20.793 -2.313 18.166 1.00 70.75 227 LEU A N 1
ATOM 1719 C CA . LEU A 1 227 ? 20.166 -1.009 18.355 1.00 70.75 227 LEU A CA 1
ATOM 1720 C C . LEU A 1 227 ? 19.927 -0.754 19.850 1.00 70.75 227 LEU A C 1
ATOM 1722 O O . LEU A 1 227 ? 19.454 -1.658 20.546 1.00 70.75 227 LEU A O 1
ATOM 1726 N N . PRO A 1 228 ? 20.228 0.448 20.371 1.00 60.25 228 PRO A N 1
ATOM 1727 C CA . PRO A 1 228 ? 19.881 0.800 21.743 1.00 60.25 228 PRO A CA 1
ATOM 1728 C C . PRO A 1 228 ? 18.367 0.651 21.985 1.00 60.25 228 PRO A C 1
ATOM 1730 O O . PRO A 1 228 ? 17.568 1.224 21.247 1.00 60.25 228 PRO A O 1
ATOM 1733 N N . GLY A 1 229 ? 17.981 -0.120 23.008 1.00 52.50 229 GLY A N 1
ATOM 1734 C CA . GLY A 1 229 ? 16.580 -0.344 23.400 1.00 52.50 229 GLY A CA 1
ATOM 1735 C C . GLY A 1 229 ? 15.882 -1.553 22.759 1.00 52.50 229 GLY A C 1
ATOM 1736 O O . GLY A 1 229 ? 14.811 -1.934 23.225 1.00 52.50 229 GLY A O 1
ATOM 1737 N N . ALA A 1 230 ? 16.484 -2.202 21.757 1.00 55.25 230 ALA A N 1
ATOM 1738 C CA . ALA A 1 230 ? 15.912 -3.403 21.151 1.00 55.25 230 ALA A CA 1
ATOM 1739 C C . ALA A 1 230 ? 16.123 -4.648 22.041 1.00 55.25 230 ALA A C 1
ATOM 1741 O O . ALA A 1 230 ? 17.234 -4.901 22.509 1.00 55.25 230 ALA A O 1
ATOM 1742 N N . LEU A 1 231 ? 15.067 -5.451 22.242 1.00 49.75 231 LEU A N 1
ATOM 1743 C CA . LEU A 1 231 ? 15.113 -6.705 23.022 1.00 49.75 231 LEU A CA 1
ATOM 1744 C C . LEU A 1 231 ? 15.904 -7.825 22.321 1.00 49.75 231 LEU A C 1
ATOM 1746 O O . LEU A 1 231 ? 16.408 -8.733 22.979 1.00 49.75 231 LEU A O 1
ATOM 1750 N N . ALA A 1 232 ? 16.025 -7.755 20.996 1.00 60.16 232 ALA A N 1
ATOM 1751 C CA . ALA A 1 232 ? 16.776 -8.690 20.167 1.00 60.16 232 ALA A CA 1
ATOM 1752 C C . ALA A 1 232 ? 17.578 -7.921 19.101 1.00 60.16 232 ALA A C 1
ATOM 1754 O O . ALA A 1 232 ? 17.177 -6.817 18.718 1.00 60.16 232 ALA A O 1
ATOM 1755 N N . PRO A 1 233 ? 18.711 -8.467 18.619 1.00 71.38 233 PRO A N 1
ATOM 1756 C CA . PRO A 1 233 ? 19.425 -7.876 17.493 1.00 71.38 233 PRO A CA 1
ATOM 1757 C C . PRO A 1 233 ? 18.543 -7.845 16.240 1.00 71.38 233 PRO A C 1
ATOM 1759 O O . PRO A 1 233 ? 17.799 -8.788 15.969 1.00 71.38 233 PRO A O 1
ATOM 1762 N N . VAL A 1 234 ? 18.664 -6.772 15.460 1.00 79.12 234 VAL A N 1
ATOM 1763 C CA . VAL A 1 234 ? 18.034 -6.680 14.140 1.00 79.12 234 VAL A CA 1
ATOM 1764 C C . VAL A 1 234 ? 18.879 -7.484 13.160 1.00 79.12 234 VAL A C 1
ATOM 1766 O O . VAL A 1 234 ? 20.090 -7.282 13.067 1.00 79.12 234 VAL A O 1
ATOM 1769 N N . GLY A 1 235 ? 18.244 -8.410 12.450 1.00 87.19 235 GLY A N 1
ATOM 1770 C CA . GLY A 1 235 ? 18.889 -9.236 11.444 1.00 87.19 235 GLY A CA 1
ATOM 1771 C C . GLY A 1 235 ? 19.034 -8.478 10.131 1.00 87.19 235 GLY A C 1
ATOM 1772 O O . GLY A 1 235 ? 18.095 -7.856 9.634 1.00 87.19 235 GLY A O 1
ATOM 1773 N N . VAL A 1 236 ? 20.217 -8.560 9.545 1.00 91.69 236 VAL A N 1
ATOM 1774 C CA . VAL A 1 236 ? 20.506 -8.074 8.200 1.00 91.69 236 VAL A CA 1
ATOM 1775 C C . VAL A 1 236 ? 20.889 -9.268 7.364 1.00 91.69 236 VAL A C 1
ATOM 1777 O O . VAL A 1 236 ? 21.727 -10.061 7.779 1.00 91.69 236 VAL A O 1
ATOM 1780 N N . THR A 1 237 ? 20.304 -9.403 6.184 1.00 93.12 237 THR A N 1
ATOM 1781 C CA . THR A 1 237 ? 20.651 -10.469 5.250 1.00 93.12 237 THR A CA 1
ATOM 1782 C C . THR A 1 237 ? 20.975 -9.884 3.887 1.00 93.12 237 THR A C 1
ATOM 1784 O O . THR A 1 237 ? 20.374 -8.901 3.460 1.00 93.12 237 THR A O 1
ATOM 1787 N N . ALA A 1 238 ? 21.938 -10.490 3.204 1.00 93.50 238 ALA A N 1
ATOM 1788 C CA . ALA A 1 238 ? 22.204 -10.286 1.793 1.00 93.50 238 ALA A CA 1
ATOM 1789 C C . ALA A 1 238 ? 22.280 -11.664 1.136 1.00 93.50 238 ALA A C 1
ATOM 1791 O O . ALA A 1 238 ? 23.084 -12.508 1.531 1.00 93.50 238 ALA A O 1
ATOM 1792 N N . THR A 1 239 ? 21.411 -11.925 0.167 1.00 92.38 239 THR A N 1
ATOM 1793 C CA . THR A 1 239 ? 21.275 -13.239 -0.469 1.00 92.38 239 THR A CA 1
ATOM 1794 C C . THR A 1 239 ? 21.230 -13.093 -1.987 1.00 92.38 239 THR A C 1
ATOM 1796 O O . THR A 1 239 ? 20.778 -12.058 -2.477 1.00 92.38 239 THR A O 1
ATOM 1799 N N . PRO A 1 240 ? 21.699 -14.091 -2.752 1.00 89.56 240 PRO A N 1
ATOM 1800 C CA . PRO A 1 240 ? 21.490 -14.105 -4.195 1.00 89.56 240 PRO A CA 1
ATOM 1801 C C . PRO A 1 240 ? 19.991 -14.042 -4.518 1.00 89.56 240 PRO A C 1
ATOM 1803 O O . PRO A 1 240 ? 19.202 -14.771 -3.916 1.00 89.56 240 PRO A O 1
ATOM 1806 N N . ASP A 1 241 ? 19.591 -13.194 -5.464 1.00 84.44 241 ASP A N 1
ATOM 1807 C CA . ASP A 1 241 ? 18.218 -13.151 -5.957 1.00 84.44 241 ASP A CA 1
ATOM 1808 C C . ASP A 1 241 ? 17.948 -14.409 -6.794 1.00 84.44 241 ASP A C 1
ATOM 1810 O O . ASP A 1 241 ? 18.521 -14.624 -7.871 1.00 84.44 241 ASP A O 1
ATOM 1814 N N . GLU A 1 242 ? 17.103 -15.283 -6.250 1.00 72.62 242 GLU A N 1
ATOM 1815 C CA . GLU A 1 242 ? 16.685 -16.525 -6.897 1.00 72.62 242 GLU A CA 1
ATOM 1816 C C . GLU A 1 242 ? 15.549 -16.298 -7.897 1.00 72.62 242 GLU A C 1
ATOM 1818 O O . GLU A 1 242 ? 15.367 -17.129 -8.788 1.00 72.62 242 GLU A O 1
ATOM 1823 N N . ARG A 1 243 ? 14.818 -15.174 -7.798 1.00 62.69 243 ARG A N 1
ATOM 1824 C CA . ARG A 1 243 ? 13.718 -14.853 -8.723 1.00 62.69 243 ARG A CA 1
ATOM 1825 C C . ARG A 1 243 ? 14.238 -14.627 -10.144 1.00 62.69 243 ARG A C 1
ATOM 1827 O O . ARG A 1 243 ? 13.600 -15.059 -11.096 1.00 62.69 243 ARG A O 1
ATOM 1834 N N . ASP A 1 244 ? 15.455 -14.101 -10.265 1.00 54.09 244 ASP A N 1
ATOM 1835 C CA . ASP A 1 244 ? 16.119 -13.864 -11.553 1.00 54.09 244 ASP A CA 1
ATOM 1836 C C . ASP A 1 244 ? 16.896 -15.082 -12.077 1.00 54.09 244 ASP A C 1
ATOM 1838 O O . ASP A 1 244 ? 17.446 -15.049 -13.177 1.00 54.09 244 ASP A O 1
ATOM 1842 N N . ALA A 1 245 ? 17.013 -16.168 -11.304 1.00 51.25 245 ALA A N 1
ATOM 1843 C CA . ALA A 1 245 ? 17.892 -17.282 -11.664 1.00 51.25 245 ALA A CA 1
ATOM 1844 C C . ALA A 1 245 ? 17.311 -18.224 -12.732 1.00 51.25 245 ALA A C 1
ATOM 1846 O O . ALA A 1 245 ? 18.084 -18.914 -13.396 1.00 51.25 245 ALA A O 1
ATOM 1847 N N . GLY A 1 246 ? 15.981 -18.268 -12.886 1.00 47.72 246 GLY A N 1
ATOM 1848 C CA . GLY A 1 246 ? 15.293 -19.270 -13.710 1.00 47.72 246 GLY A CA 1
ATOM 1849 C C . GLY A 1 246 ? 14.826 -18.794 -15.088 1.00 47.72 246 GLY A C 1
ATOM 1850 O O . GLY A 1 246 ? 15.005 -19.525 -16.058 1.00 47.72 246 GLY A O 1
ATOM 1851 N N . GLU A 1 247 ? 14.251 -17.590 -15.190 1.00 52.69 247 GLU A N 1
ATOM 1852 C CA . GLU A 1 247 ? 13.603 -17.117 -16.430 1.00 52.69 247 GLU A CA 1
ATOM 1853 C C . GLU A 1 247 ? 14.357 -15.966 -17.121 1.00 52.69 247 GLU A C 1
ATOM 1855 O O . GLU A 1 247 ? 14.498 -15.990 -18.342 1.00 52.69 247 GLU A O 1
ATOM 1860 N N . GLU A 1 248 ? 14.938 -15.005 -16.388 1.00 50.94 248 GLU A N 1
ATOM 1861 C CA . GLU A 1 248 ? 15.646 -13.866 -17.011 1.00 50.94 248 GLU A CA 1
ATOM 1862 C C . GLU A 1 248 ? 17.097 -14.174 -17.431 1.00 50.94 248 GLU A C 1
ATOM 1864 O O . GLU A 1 248 ? 17.584 -13.641 -18.431 1.00 50.94 248 GLU A O 1
ATOM 1869 N N . ARG A 1 249 ? 17.797 -15.086 -16.736 1.00 49.97 249 ARG A N 1
ATOM 1870 C CA . ARG A 1 249 ? 19.175 -15.497 -17.094 1.00 49.97 249 ARG A CA 1
ATOM 1871 C C . ARG A 1 249 ? 19.267 -16.327 -18.378 1.00 49.97 249 ARG A C 1
ATOM 1873 O O . ARG A 1 249 ? 20.358 -16.494 -18.917 1.00 49.97 249 ARG A O 1
ATOM 1880 N N . GLY A 1 250 ? 18.135 -16.816 -18.888 1.00 52.88 250 GLY A N 1
ATOM 1881 C CA . GLY A 1 250 ? 18.057 -17.673 -20.072 1.00 52.88 250 GLY A CA 1
ATOM 1882 C C . GLY A 1 250 ? 18.297 -16.978 -21.416 1.00 52.88 250 GLY A C 1
ATOM 1883 O O . GLY A 1 250 ? 18.437 -17.668 -22.423 1.00 52.88 250 GLY A O 1
ATOM 1884 N N . ALA A 1 251 ? 18.380 -15.646 -21.477 1.00 72.69 251 ALA A N 1
ATOM 1885 C CA . ALA A 1 251 ? 18.583 -14.952 -22.746 1.00 72.69 251 ALA A CA 1
ATOM 1886 C C . ALA A 1 251 ? 19.474 -13.715 -22.593 1.00 72.69 251 ALA A C 1
ATOM 1888 O O . ALA A 1 251 ? 19.026 -12.584 -22.766 1.00 72.69 251 ALA A O 1
ATOM 1889 N N . LEU A 1 252 ? 20.764 -13.897 -22.301 1.00 85.25 252 LEU A N 1
ATOM 1890 C CA . LEU A 1 252 ? 21.736 -12.853 -22.643 1.00 85.25 252 LEU A CA 1
ATOM 1891 C C . LEU A 1 252 ? 21.668 -12.591 -24.152 1.00 85.25 252 LEU A C 1
ATOM 1893 O O . LEU A 1 252 ? 21.503 -13.521 -24.944 1.00 85.25 252 LEU A O 1
ATOM 1897 N N . LEU A 1 253 ? 21.802 -11.328 -24.562 1.00 87.44 253 LEU A N 1
ATOM 1898 C CA . LEU A 1 253 ? 21.766 -10.966 -25.980 1.00 87.44 253 LEU A CA 1
ATOM 1899 C C . LEU A 1 253 ? 22.873 -11.685 -26.768 1.00 87.44 253 LEU A C 1
ATOM 1901 O O . LEU A 1 253 ? 22.650 -12.140 -27.889 1.00 87.44 253 LEU A O 1
ATOM 1905 N N . PHE A 1 254 ? 24.053 -11.802 -26.156 1.00 88.31 254 PHE A N 1
ATOM 1906 C CA . PHE A 1 254 ? 25.158 -12.607 -26.653 1.00 88.31 254 PHE A CA 1
ATOM 1907 C C . PHE A 1 254 ? 25.637 -13.547 -25.542 1.00 88.31 254 PHE A C 1
ATOM 1909 O O . PHE A 1 254 ? 25.834 -13.087 -24.415 1.00 88.31 254 PHE A O 1
ATOM 1916 N N . PRO A 1 255 ? 25.854 -14.841 -25.835 1.00 78.56 255 PRO A N 1
ATOM 1917 C CA . PRO A 1 255 ? 26.417 -15.764 -24.859 1.00 78.56 255 PRO A CA 1
ATOM 1918 C C . PRO A 1 255 ? 27.830 -15.311 -24.456 1.00 78.56 255 PRO A C 1
ATOM 1920 O O . PRO A 1 255 ? 28.657 -14.975 -25.307 1.00 78.56 255 PRO A O 1
ATOM 1923 N N . GLY A 1 256 ? 28.106 -15.303 -23.154 1.00 71.69 256 GLY A N 1
ATOM 1924 C CA . GLY A 1 256 ? 29.336 -14.788 -22.551 1.00 71.69 256 GLY A CA 1
ATOM 1925 C C . GLY A 1 256 ? 29.608 -15.435 -21.189 1.00 71.69 256 GLY A C 1
ATOM 1926 O O . GLY A 1 256 ? 28.899 -16.373 -20.831 1.00 71.69 256 GLY A O 1
ATOM 1927 N N . PRO A 1 257 ? 30.643 -14.994 -20.443 1.00 64.19 257 PRO A N 1
ATOM 1928 C CA . PRO A 1 257 ? 30.827 -15.446 -19.065 1.00 64.19 257 PRO A CA 1
ATOM 1929 C C . PRO A 1 257 ? 29.565 -15.143 -18.254 1.00 64.19 257 PRO A C 1
ATOM 1931 O O . PRO A 1 257 ? 28.982 -14.070 -18.420 1.00 64.19 257 PRO A O 1
ATOM 1934 N N . ASP A 1 258 ? 29.162 -16.094 -17.411 1.00 64.31 258 ASP A N 1
ATOM 1935 C CA . ASP A 1 258 ? 27.940 -15.993 -16.619 1.00 64.31 258 ASP A CA 1
ATOM 1936 C C . ASP A 1 258 ? 27.938 -14.676 -15.834 1.00 64.31 258 ASP A C 1
ATOM 1938 O O . ASP A 1 258 ? 28.873 -14.383 -15.081 1.00 64.31 258 ASP A O 1
ATOM 1942 N N . ALA A 1 259 ? 26.899 -13.863 -16.037 1.00 63.09 259 ALA A N 1
ATOM 1943 C CA . ALA A 1 259 ? 26.625 -12.755 -15.137 1.00 63.09 259 ALA A CA 1
ATOM 1944 C C . ALA A 1 259 ? 26.415 -13.328 -13.736 1.00 63.09 259 ALA A C 1
ATOM 1946 O O . ALA A 1 259 ? 25.713 -14.334 -13.572 1.00 63.09 259 ALA A O 1
ATOM 1947 N N . GLU A 1 260 ? 27.012 -12.697 -12.726 1.00 67.56 260 GLU A N 1
ATOM 1948 C CA . GLU A 1 260 ? 26.678 -13.061 -11.360 1.00 67.56 260 GLU A CA 1
ATOM 1949 C C . GLU A 1 260 ? 25.188 -12.813 -11.125 1.00 67.56 260 GLU A C 1
ATOM 1951 O O . GLU A 1 260 ? 24.571 -11.912 -11.698 1.00 67.56 260 GLU A O 1
ATOM 1956 N N . ALA A 1 261 ? 24.597 -13.658 -10.286 1.00 71.06 261 ALA A N 1
ATOM 1957 C CA . ALA A 1 261 ? 23.248 -13.436 -9.809 1.00 71.06 261 ALA A CA 1
ATOM 1958 C C . ALA A 1 261 ? 23.115 -12.017 -9.251 1.00 71.06 261 ALA A C 1
ATOM 1960 O O . ALA A 1 261 ? 23.973 -11.602 -8.471 1.00 71.06 261 ALA A O 1
ATOM 1961 N N . GLY A 1 262 ? 22.020 -11.321 -9.576 1.00 81.94 262 GLY A N 1
ATOM 1962 C CA . GLY A 1 262 ? 21.594 -10.173 -8.779 1.00 81.94 262 GLY A CA 1
ATOM 1963 C C . GLY A 1 262 ? 21.495 -10.572 -7.306 1.00 81.94 262 GLY A C 1
ATOM 1964 O O . GLY A 1 262 ? 21.365 -11.752 -6.976 1.00 81.94 262 GLY A O 1
ATOM 1965 N N . TRP A 1 263 ? 21.595 -9.603 -6.409 1.00 91.12 263 TRP A N 1
ATOM 1966 C CA . TRP A 1 263 ? 21.498 -9.821 -4.970 1.00 91.12 263 TRP A CA 1
ATOM 1967 C C . TRP A 1 263 ? 20.287 -9.094 -4.415 1.00 91.12 263 TRP A C 1
ATOM 1969 O O . TRP A 1 263 ? 19.847 -8.077 -4.940 1.00 91.12 263 TRP A O 1
ATOM 1979 N N . ARG A 1 264 ? 19.764 -9.595 -3.307 1.00 91.62 264 ARG A N 1
ATOM 1980 C CA . ARG A 1 264 ? 18.809 -8.882 -2.471 1.00 91.62 264 ARG A CA 1
ATOM 1981 C C . ARG A 1 264 ? 19.432 -8.647 -1.122 1.00 91.62 264 ARG A C 1
ATOM 1983 O O . ARG A 1 264 ? 20.207 -9.469 -0.635 1.00 91.62 264 ARG A O 1
ATOM 1990 N N . TRP A 1 265 ? 19.046 -7.553 -0.502 1.00 94.00 265 TRP A N 1
ATOM 1991 C CA . TRP A 1 265 ? 19.328 -7.309 0.898 1.00 94.00 265 TRP A CA 1
ATOM 1992 C C . TRP A 1 265 ? 18.020 -7.048 1.636 1.00 94.00 265 TRP A C 1
ATOM 1994 O O . TRP A 1 265 ? 17.034 -6.600 1.046 1.00 94.00 265 TRP A O 1
ATOM 2004 N N . GLN A 1 266 ? 18.016 -7.365 2.922 1.00 91.75 266 GLN A N 1
ATOM 2005 C CA . GLN A 1 266 ? 16.882 -7.160 3.806 1.00 91.75 266 GLN A CA 1
ATOM 2006 C C . GLN A 1 266 ? 17.392 -6.831 5.206 1.00 91.75 266 GLN A C 1
ATOM 2008 O O . GLN A 1 266 ? 18.255 -7.528 5.738 1.00 91.75 266 GLN A O 1
ATOM 2013 N N . LEU A 1 267 ? 16.830 -5.786 5.800 1.00 87.75 267 LEU A N 1
ATOM 2014 C CA . LEU A 1 267 ? 16.979 -5.408 7.198 1.00 87.75 267 LEU A CA 1
ATOM 2015 C C . LEU A 1 267 ? 15.654 -5.707 7.901 1.00 87.75 267 LEU A C 1
ATOM 2017 O O . LEU A 1 267 ? 14.606 -5.269 7.430 1.00 87.75 267 LEU A O 1
ATOM 2021 N N . GLY A 1 268 ? 15.667 -6.465 8.995 1.00 80.81 268 GLY A N 1
ATOM 2022 C CA . GLY A 1 268 ? 14.430 -6.939 9.610 1.00 80.81 268 GLY A CA 1
ATOM 2023 C C . GLY A 1 268 ? 14.605 -7.703 10.918 1.00 80.81 268 GLY A C 1
ATOM 2024 O O . GLY A 1 268 ? 15.703 -7.821 11.453 1.00 80.81 268 GLY A O 1
ATOM 2025 N N . TRP A 1 269 ? 13.513 -8.244 11.446 1.00 74.88 269 TRP A N 1
ATOM 2026 C CA . TRP A 1 269 ? 13.513 -9.057 12.666 1.00 74.88 269 TRP A CA 1
ATOM 2027 C C . TRP A 1 269 ? 12.673 -10.323 12.484 1.00 74.88 269 TRP A C 1
ATOM 2029 O O . TRP A 1 269 ? 11.722 -10.339 11.696 1.00 74.88 269 TRP A O 1
ATOM 2039 N N . PRO A 1 270 ? 13.009 -11.413 13.191 1.00 65.19 270 PRO A N 1
ATOM 2040 C CA . PRO A 1 270 ? 12.153 -12.589 13.236 1.00 65.19 270 PRO A CA 1
ATOM 2041 C C . PRO A 1 270 ? 10.878 -12.285 14.034 1.00 65.19 270 PRO A C 1
ATOM 2043 O O . PRO A 1 270 ? 10.954 -11.772 15.149 1.00 65.19 270 PRO A O 1
ATOM 2046 N N . VAL A 1 271 ? 9.712 -12.643 13.490 1.00 57.91 271 VAL A N 1
ATOM 2047 C CA . VAL A 1 271 ? 8.436 -12.622 14.217 1.00 57.91 271 VAL A CA 1
ATOM 2048 C C . VAL A 1 271 ? 8.015 -14.056 14.521 1.00 57.91 271 VAL A C 1
ATOM 2050 O O . VAL A 1 271 ? 7.899 -14.894 13.618 1.00 57.91 271 VAL A O 1
ATOM 2053 N N . VAL A 1 272 ? 7.788 -14.351 15.804 1.00 48.84 272 VAL A N 1
ATOM 2054 C CA . VAL A 1 272 ? 7.314 -15.668 16.251 1.00 48.84 272 VAL A CA 1
ATOM 2055 C C . VAL A 1 272 ? 5.980 -15.973 15.564 1.00 48.84 272 VAL A C 1
ATOM 2057 O O . VAL A 1 272 ? 5.067 -15.155 15.570 1.00 48.84 272 VAL A O 1
ATOM 2060 N N . GLY A 1 273 ? 5.882 -17.130 14.908 1.00 50.84 273 GLY A N 1
ATOM 2061 C CA . GLY A 1 273 ? 4.657 -17.582 14.236 1.00 50.84 273 GLY A CA 1
ATOM 2062 C C . GLY A 1 273 ? 4.313 -16.902 12.900 1.00 50.84 273 GLY A C 1
ATOM 2063 O O . GLY A 1 273 ? 3.467 -17.429 12.185 1.00 50.84 273 GLY A O 1
ATOM 2064 N N . ARG A 1 274 ? 4.965 -15.789 12.515 1.00 52.84 274 ARG A N 1
ATOM 2065 C CA . ARG A 1 274 ? 4.666 -15.049 11.262 1.00 52.84 274 ARG A CA 1
ATOM 2066 C C . ARG A 1 274 ? 5.834 -14.936 10.271 1.00 52.84 274 ARG A C 1
ATOM 2068 O O . ARG A 1 274 ? 5.641 -14.445 9.163 1.00 52.84 274 ARG A O 1
ATOM 2075 N N . GLY A 1 275 ? 7.019 -15.440 10.622 1.00 60.78 275 GLY A N 1
ATOM 2076 C CA . GLY A 1 275 ? 8.203 -15.401 9.755 1.00 60.78 275 GLY A CA 1
ATOM 2077 C C . GLY A 1 275 ? 8.993 -14.087 9.865 1.00 60.78 275 GLY A C 1
ATOM 2078 O O . GLY A 1 275 ? 8.735 -13.281 10.756 1.00 60.78 275 GLY A O 1
ATOM 2079 N N . PRO A 1 276 ? 10.022 -13.877 9.025 1.00 64.94 276 PRO A N 1
ATOM 2080 C CA . PRO A 1 276 ? 10.857 -12.680 9.086 1.00 64.94 276 PRO A CA 1
ATOM 2081 C C . PRO A 1 276 ? 10.116 -11.453 8.546 1.00 64.94 276 PRO A C 1
ATOM 2083 O O . PRO A 1 276 ? 9.597 -11.471 7.430 1.00 64.94 276 PRO A O 1
ATOM 2086 N N . GLN A 1 277 ? 10.125 -10.364 9.310 1.00 67.75 277 GLN A N 1
ATOM 2087 C CA . GLN A 1 277 ? 9.546 -9.092 8.906 1.00 67.75 277 GLN A CA 1
ATOM 2088 C C . GLN A 1 277 ? 10.620 -8.131 8.412 1.00 67.75 277 GLN A C 1
ATOM 2090 O O . GLN A 1 277 ? 11.648 -7.947 9.059 1.00 67.75 277 GLN A O 1
ATOM 2095 N N . SER A 1 278 ? 10.379 -7.522 7.252 1.00 75.00 278 SER A N 1
ATOM 2096 C CA . SER A 1 278 ? 11.280 -6.546 6.641 1.00 75.00 278 SER A CA 1
ATOM 2097 C C . SER A 1 278 ? 10.965 -5.132 7.127 1.00 75.00 278 SER A C 1
ATOM 2099 O O . SER A 1 278 ? 9.832 -4.683 6.983 1.00 75.00 278 SER A O 1
ATOM 2101 N N . TYR A 1 279 ? 11.973 -4.425 7.634 1.00 75.25 279 TYR A N 1
ATOM 2102 C CA . TYR A 1 279 ? 11.964 -2.969 7.795 1.00 75.25 279 TYR A CA 1
ATOM 2103 C C . TYR A 1 279 ? 12.257 -2.284 6.463 1.00 75.25 279 TYR A C 1
ATOM 2105 O O . TYR A 1 279 ? 11.496 -1.439 6.009 1.00 75.25 279 TYR A O 1
ATOM 2113 N N . ASP A 1 280 ? 13.343 -2.705 5.820 1.00 81.62 280 ASP A N 1
ATOM 2114 C CA . ASP A 1 280 ? 13.761 -2.202 4.520 1.00 81.62 280 ASP A CA 1
ATOM 2115 C C . ASP A 1 280 ? 14.393 -3.348 3.733 1.00 81.62 280 ASP A C 1
ATOM 2117 O O . ASP A 1 280 ? 14.978 -4.273 4.304 1.00 81.62 280 ASP A O 1
ATOM 2121 N N . SER A 1 281 ? 14.213 -3.334 2.422 1.00 89.94 281 SER A N 1
ATOM 2122 C CA . SER A 1 281 ? 14.761 -4.351 1.538 1.00 89.94 281 SER A CA 1
ATOM 2123 C C . SER A 1 281 ? 14.833 -3.833 0.116 1.00 89.94 281 SER A C 1
ATOM 2125 O O . SER A 1 281 ? 14.046 -2.988 -0.306 1.00 89.94 281 SER A O 1
ATOM 2127 N N . GLY A 1 282 ? 15.737 -4.403 -0.666 1.00 89.19 282 GLY A N 1
ATOM 2128 C CA . GLY A 1 282 ? 15.839 -4.047 -2.069 1.00 89.19 282 GLY A CA 1
ATOM 2129 C C . GLY A 1 282 ? 16.725 -4.989 -2.856 1.00 89.19 282 GLY A C 1
ATOM 2130 O O . GLY A 1 282 ? 17.423 -5.842 -2.306 1.00 89.19 282 GLY A O 1
ATOM 2131 N N . GLY A 1 283 ? 16.691 -4.810 -4.173 1.00 89.31 283 GLY A N 1
ATOM 2132 C CA . GLY A 1 283 ? 17.683 -5.394 -5.064 1.00 89.31 283 GLY A CA 1
ATOM 2133 C C . GLY A 1 283 ? 19.036 -4.697 -4.916 1.00 89.31 283 GLY A C 1
ATOM 2134 O O . GLY A 1 283 ? 19.130 -3.552 -4.465 1.00 89.31 283 GLY A O 1
ATOM 2135 N N . ALA A 1 284 ? 20.084 -5.400 -5.308 1.00 90.00 284 ALA A N 1
ATOM 2136 C CA . ALA A 1 284 ? 21.450 -4.931 -5.387 1.00 90.00 284 ALA A CA 1
ATOM 2137 C C . ALA A 1 284 ? 22.164 -5.653 -6.533 1.00 90.00 284 ALA A C 1
ATOM 2139 O O . ALA A 1 284 ? 21.890 -6.809 -6.844 1.00 90.00 284 ALA A O 1
ATOM 2140 N N . ALA A 1 285 ? 23.100 -4.955 -7.162 1.00 87.75 285 ALA A N 1
ATOM 2141 C CA . ALA A 1 285 ? 23.793 -5.468 -8.340 1.00 87.75 285 ALA A CA 1
ATOM 2142 C C . ALA A 1 285 ? 24.808 -6.578 -8.008 1.00 87.75 285 ALA A C 1
ATOM 2144 O O . ALA A 1 285 ? 25.072 -7.438 -8.834 1.00 87.75 285 ALA A O 1
ATOM 2145 N N . SER A 1 286 ? 25.376 -6.565 -6.802 1.00 89.88 286 SER A N 1
ATOM 2146 C CA . SER A 1 286 ? 26.445 -7.473 -6.377 1.00 89.88 286 SER A CA 1
ATOM 2147 C C . SER A 1 286 ? 26.368 -7.732 -4.867 1.00 89.88 286 SER A C 1
ATOM 2149 O O . SER A 1 286 ? 25.668 -6.992 -4.163 1.00 89.88 286 SER A O 1
ATOM 2151 N N . PRO A 1 287 ? 27.126 -8.704 -4.322 1.00 90.94 287 PRO A N 1
ATOM 2152 C CA . PRO A 1 287 ? 27.184 -8.908 -2.878 1.00 90.94 287 PRO A CA 1
ATOM 2153 C C . PRO A 1 287 ? 27.745 -7.683 -2.140 1.00 90.94 287 PRO A C 1
ATOM 2155 O O . PRO A 1 287 ? 27.265 -7.338 -1.063 1.00 90.94 287 PRO A O 1
ATOM 2158 N N . ALA A 1 288 ? 28.745 -7.000 -2.709 1.00 90.31 288 ALA A N 1
ATOM 2159 C CA . ALA A 1 288 ? 29.337 -5.803 -2.107 1.00 90.31 288 ALA A CA 1
ATOM 2160 C C . ALA A 1 288 ? 28.341 -4.635 -2.075 1.00 90.31 288 ALA A C 1
ATOM 2162 O O . ALA A 1 288 ? 28.212 -3.949 -1.061 1.00 90.31 288 ALA A O 1
ATOM 2163 N N . HIS A 1 289 ? 27.581 -4.461 -3.156 1.00 91.69 289 HIS A N 1
ATOM 2164 C CA . HIS A 1 289 ? 26.523 -3.462 -3.227 1.00 91.69 289 HIS A CA 1
ATOM 2165 C C . HIS A 1 289 ? 25.369 -3.790 -2.259 1.00 91.69 289 HIS A C 1
ATOM 2167 O O . HIS A 1 289 ? 24.876 -2.905 -1.561 1.00 91.69 289 HIS A O 1
ATOM 2173 N N . ALA A 1 290 ? 24.991 -5.068 -2.138 1.00 92.44 290 ALA A N 1
ATOM 2174 C CA . ALA A 1 290 ? 23.981 -5.519 -1.183 1.00 92.44 290 ALA A CA 1
ATOM 2175 C C . ALA A 1 290 ? 24.392 -5.203 0.259 1.00 92.44 290 ALA A C 1
ATOM 2177 O O . ALA A 1 290 ? 23.590 -4.649 1.006 1.00 92.44 290 ALA A O 1
ATOM 2178 N N . ARG A 1 291 ? 25.654 -5.483 0.624 1.00 93.12 291 ARG A N 1
ATOM 2179 C CA . ARG A 1 291 ? 26.213 -5.117 1.934 1.00 93.12 291 ARG A CA 1
ATOM 2180 C C . ARG A 1 291 ? 26.136 -3.617 2.175 1.00 93.12 291 ARG A C 1
ATOM 2182 O O . ARG A 1 291 ? 25.601 -3.219 3.197 1.00 93.12 291 ARG A O 1
ATOM 2189 N N . PHE A 1 292 ? 26.598 -2.804 1.226 1.00 91.62 292 PHE A N 1
ATOM 2190 C CA . PHE A 1 292 ? 26.578 -1.347 1.359 1.00 91.62 292 PHE A CA 1
ATOM 2191 C C . PHE A 1 292 ? 25.166 -0.804 1.629 1.00 91.62 292 PHE A C 1
ATOM 2193 O O . PHE A 1 292 ? 24.979 -0.025 2.563 1.00 91.62 292 PHE A O 1
ATOM 2200 N N . ARG A 1 293 ? 24.154 -1.245 0.863 1.00 91.81 293 ARG A N 1
ATOM 2201 C CA . ARG A 1 293 ? 22.756 -0.826 1.076 1.00 91.81 293 ARG A CA 1
ATOM 2202 C C . ARG A 1 293 ? 22.223 -1.262 2.445 1.00 91.81 293 ARG A C 1
ATOM 2204 O O . ARG A 1 293 ? 21.594 -0.461 3.132 1.00 91.81 293 ARG A O 1
ATOM 2211 N N . ALA A 1 294 ? 22.523 -2.492 2.858 1.00 92.00 294 ALA A N 1
ATOM 2212 C CA . ALA A 1 294 ? 22.147 -3.020 4.167 1.00 92.00 294 ALA A CA 1
ATOM 2213 C C . ALA A 1 294 ? 22.803 -2.253 5.330 1.00 92.00 294 ALA A C 1
ATOM 2215 O O . ALA A 1 294 ? 22.136 -1.905 6.303 1.00 92.00 294 ALA A O 1
ATOM 2216 N N . GLU A 1 295 ? 24.101 -1.971 5.229 1.00 93.12 295 GLU A N 1
ATOM 2217 C CA . GLU A 1 295 ? 24.860 -1.209 6.224 1.00 93.12 295 GLU A CA 1
ATOM 2218 C C . GLU A 1 295 ? 24.363 0.233 6.312 1.00 93.12 295 GLU A C 1
ATOM 2220 O O . GLU A 1 295 ? 24.219 0.762 7.413 1.00 93.12 295 GLU A O 1
ATOM 2225 N N . ARG A 1 296 ? 24.026 0.852 5.173 1.00 91.00 296 ARG A N 1
ATOM 2226 C CA . ARG A 1 296 ? 23.381 2.168 5.144 1.00 91.00 296 ARG A CA 1
ATOM 2227 C C . ARG A 1 296 ? 22.039 2.134 5.860 1.00 91.00 296 ARG A C 1
ATOM 2229 O O . ARG A 1 296 ? 21.836 2.931 6.764 1.00 91.00 296 ARG A O 1
ATOM 2236 N N . ALA A 1 297 ? 21.155 1.204 5.507 1.00 88.12 297 ALA A N 1
ATOM 2237 C CA . ALA A 1 297 ? 19.845 1.094 6.146 1.00 88.12 297 ALA A CA 1
ATOM 2238 C C . ALA A 1 297 ? 19.967 0.878 7.665 1.00 88.12 297 ALA A C 1
ATOM 2240 O O . ALA A 1 297 ? 19.212 1.459 8.441 1.00 88.12 297 ALA A O 1
ATOM 2241 N N . ALA A 1 298 ? 20.959 0.097 8.103 1.00 87.19 298 ALA A N 1
ATOM 2242 C CA . ALA A 1 298 ? 21.266 -0.089 9.517 1.00 87.19 298 ALA A CA 1
ATOM 2243 C C . ALA A 1 298 ? 21.795 1.194 10.183 1.00 87.19 298 ALA A C 1
ATOM 2245 O O . ALA A 1 298 ? 21.410 1.501 11.311 1.00 87.19 298 ALA A O 1
ATOM 2246 N N . ALA A 1 299 ? 22.663 1.946 9.502 1.00 86.88 299 ALA A N 1
ATOM 2247 C CA . ALA A 1 299 ? 23.192 3.218 9.986 1.00 86.88 299 ALA A CA 1
ATOM 2248 C C . ALA A 1 299 ? 22.100 4.290 10.084 1.00 86.88 299 ALA A C 1
ATOM 2250 O O . ALA A 1 299 ? 22.031 4.981 11.097 1.00 86.88 299 ALA A O 1
ATOM 2251 N N . ASP A 1 300 ? 21.222 4.380 9.084 1.00 83.44 300 ASP A N 1
ATOM 2252 C CA . ASP A 1 300 ? 20.066 5.278 9.068 1.00 83.44 300 ASP A CA 1
ATOM 2253 C C . ASP A 1 300 ? 19.111 4.936 10.221 1.00 83.44 300 ASP A C 1
ATOM 2255 O O . ASP A 1 300 ? 18.700 5.817 10.980 1.00 83.44 300 ASP A O 1
ATOM 2259 N N . LEU A 1 301 ? 18.837 3.642 10.425 1.00 77.94 301 LEU A N 1
ATOM 226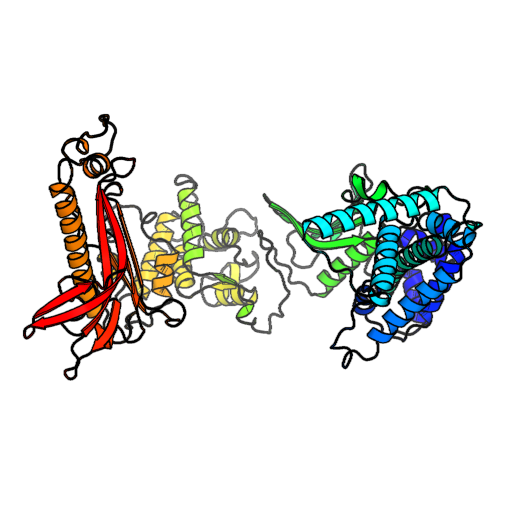0 C CA . LEU A 1 301 ? 18.025 3.153 11.539 1.00 77.94 301 LEU A CA 1
ATOM 2261 C C . LEU A 1 301 ? 18.662 3.460 12.907 1.00 77.94 301 LEU A C 1
ATOM 2263 O O . LEU A 1 301 ? 17.962 3.840 13.845 1.00 77.94 301 LEU A O 1
ATOM 2267 N N . ALA A 1 302 ? 19.985 3.337 13.039 1.00 78.56 302 ALA A N 1
ATOM 2268 C CA . ALA A 1 302 ? 20.699 3.681 14.268 1.00 78.56 302 ALA A CA 1
ATOM 2269 C C . ALA A 1 302 ? 20.731 5.201 14.524 1.00 78.56 302 ALA A C 1
ATOM 2271 O O . ALA A 1 302 ? 20.543 5.640 15.663 1.00 78.56 302 ALA A O 1
ATOM 2272 N N . ALA A 1 303 ? 20.942 6.003 13.475 1.00 76.00 303 ALA A N 1
ATOM 2273 C CA . ALA A 1 303 ? 20.979 7.463 13.533 1.00 76.00 303 ALA A CA 1
ATOM 2274 C C . ALA A 1 303 ? 19.617 8.072 13.888 1.00 76.00 303 ALA A C 1
ATOM 2276 O O . ALA A 1 303 ? 19.571 9.122 14.527 1.00 76.00 303 ALA A O 1
ATOM 2277 N N . ALA A 1 304 ? 18.520 7.389 13.551 1.00 67.25 304 ALA A N 1
ATOM 2278 C CA . ALA A 1 304 ? 17.169 7.786 13.936 1.00 67.25 304 ALA A CA 1
ATOM 2279 C C . ALA A 1 304 ? 16.938 7.803 15.469 1.00 67.25 304 ALA A C 1
ATOM 2281 O O . ALA A 1 304 ? 15.959 8.378 15.930 1.00 67.25 304 ALA A O 1
ATOM 2282 N N . GLY A 1 305 ? 17.866 7.267 16.276 1.00 51.88 305 GLY A N 1
ATOM 2283 C CA . GLY A 1 305 ? 17.977 7.585 17.701 1.00 51.88 305 GLY A CA 1
ATOM 2284 C C . GLY A 1 305 ? 17.130 6.718 18.641 1.00 51.88 305 GLY A C 1
ATOM 2285 O O . GLY A 1 305 ? 16.038 7.099 19.043 1.00 51.88 305 GLY A O 1
ATOM 2286 N N . GLY A 1 306 ? 17.695 5.585 19.079 1.00 47.69 306 GLY A N 1
ATOM 2287 C CA . GLY A 1 306 ? 17.515 5.002 20.425 1.00 47.69 306 GLY A CA 1
ATOM 2288 C C . GLY A 1 306 ? 16.116 4.620 20.938 1.00 47.69 306 GLY A C 1
ATOM 2289 O O . GLY A 1 306 ? 15.993 4.296 22.120 1.00 47.69 306 GLY A O 1
ATOM 2290 N N . HIS A 1 307 ? 15.070 4.636 20.111 1.00 47.44 307 HIS A N 1
ATOM 2291 C CA . HIS A 1 307 ? 13.697 4.327 20.534 1.00 47.44 307 HIS A CA 1
ATOM 2292 C C . HIS A 1 307 ? 13.042 3.262 19.649 1.00 47.44 307 HIS A C 1
ATOM 2294 O O . HIS A 1 307 ? 11.947 3.441 19.127 1.00 47.44 307 HIS A O 1
ATOM 2300 N N . VAL A 1 308 ? 13.723 2.123 19.508 1.00 45.47 308 VAL A N 1
ATOM 2301 C CA . VAL A 1 308 ? 13.179 0.916 18.875 1.00 45.47 308 VAL A CA 1
ATOM 2302 C C . VAL A 1 308 ? 12.588 0.022 19.977 1.00 45.47 308 VAL A C 1
ATOM 2304 O O . VAL A 1 308 ? 13.324 -0.717 20.622 1.00 45.47 308 VAL A O 1
ATOM 2307 N N . ARG A 1 309 ? 11.272 0.086 20.230 1.00 49.56 309 ARG A N 1
ATOM 2308 C CA . ARG A 1 309 ? 10.533 -0.868 21.085 1.00 49.56 309 ARG A CA 1
ATOM 2309 C C . ARG A 1 309 ? 9.672 -1.817 20.247 1.00 49.56 309 ARG A C 1
ATOM 2311 O O . ARG A 1 309 ? 8.589 -1.455 19.813 1.00 49.56 309 ARG A O 1
ATOM 2318 N N . ALA A 1 310 ? 10.156 -3.031 20.008 1.00 38.66 310 ALA A N 1
ATOM 2319 C CA . ALA A 1 310 ? 9.437 -4.044 19.234 1.00 38.66 310 ALA A CA 1
ATOM 2320 C C . ALA A 1 310 ? 7.986 -4.242 19.727 1.00 38.66 310 ALA A C 1
ATOM 2322 O O . ALA A 1 310 ? 7.780 -4.599 20.885 1.00 38.66 310 ALA A O 1
ATOM 2323 N N . LEU A 1 311 ? 7.009 -4.052 18.835 1.00 43.31 311 LEU A N 1
ATOM 2324 C CA . LEU A 1 311 ? 5.703 -4.707 18.915 1.00 43.31 311 LEU A CA 1
ATOM 2325 C C . LEU A 1 311 ? 5.762 -5.980 18.064 1.00 43.31 311 LEU A C 1
ATOM 2327 O O . LEU A 1 311 ? 6.368 -5.989 16.989 1.00 43.31 311 LEU A O 1
ATOM 2331 N N . MET A 1 312 ? 5.161 -7.064 18.556 1.00 38.03 312 MET A N 1
ATOM 2332 C CA . MET A 1 312 ? 5.204 -8.385 17.919 1.00 38.03 312 MET A CA 1
ATOM 2333 C C . MET A 1 312 ? 4.431 -8.481 16.587 1.00 38.03 312 MET A C 1
ATOM 2335 O O . MET A 1 312 ? 4.505 -9.513 15.926 1.00 38.03 312 MET A O 1
ATOM 2339 N N . ASP A 1 313 ? 3.746 -7.425 16.138 1.00 36.81 313 ASP A N 1
ATOM 2340 C CA . ASP A 1 313 ? 3.012 -7.369 14.861 1.00 36.81 313 ASP A CA 1
ATOM 2341 C C . ASP A 1 313 ? 3.713 -6.547 13.763 1.00 36.81 313 ASP A C 1
ATOM 2343 O O . ASP A 1 313 ? 3.228 -6.464 12.631 1.00 36.81 313 ASP A O 1
ATOM 2347 N N . GLY A 1 314 ? 4.837 -5.917 14.110 1.00 39.59 314 GLY A N 1
ATOM 2348 C CA . GLY A 1 314 ? 5.610 -5.005 13.280 1.00 39.59 314 GLY A CA 1
ATOM 2349 C C . GLY A 1 314 ? 4.813 -3.987 12.470 1.00 39.59 314 GLY A C 1
ATOM 2350 O O . GLY A 1 314 ? 5.088 -3.760 11.289 1.00 39.59 314 GLY A O 1
ATOM 2351 N N . ARG A 1 315 ? 3.899 -3.271 13.117 1.00 36.03 315 ARG A N 1
ATOM 2352 C CA . ARG A 1 315 ? 3.528 -1.936 12.642 1.00 36.03 315 ARG A CA 1
ATOM 2353 C C . ARG A 1 315 ? 4.258 -0.875 13.467 1.00 36.03 315 ARG A C 1
ATOM 2355 O O . ARG A 1 315 ? 4.004 -0.697 14.645 1.00 36.03 315 ARG A O 1
ATOM 2362 N N . LEU A 1 316 ? 5.192 -0.219 12.776 1.00 41.47 316 LEU A N 1
ATOM 2363 C CA . LEU A 1 316 ? 5.891 1.037 13.064 1.00 41.47 316 LEU A CA 1
ATOM 2364 C C . LEU A 1 316 ? 6.472 1.277 14.477 1.00 41.47 316 LEU A C 1
ATOM 2366 O O . LEU A 1 316 ? 5.778 1.599 15.433 1.00 41.47 316 LEU A O 1
ATOM 2370 N N . LEU A 1 317 ? 7.804 1.330 14.520 1.00 42.94 317 LEU A N 1
ATOM 2371 C CA . LEU A 1 317 ? 8.575 2.159 15.443 1.00 42.94 317 LEU A CA 1
ATOM 2372 C C . LEU A 1 317 ? 9.160 3.322 14.656 1.00 42.94 317 LEU A C 1
ATOM 2374 O O . LEU A 1 317 ? 10.212 3.180 14.035 1.00 42.94 317 LEU A O 1
ATOM 2378 N N . VAL A 1 318 ? 8.480 4.464 14.662 1.00 40.59 318 VAL A N 1
ATOM 2379 C CA . VAL A 1 318 ? 9.154 5.724 14.347 1.00 40.59 318 VAL A CA 1
ATOM 2380 C C . VAL A 1 318 ? 9.613 6.327 15.673 1.00 40.59 318 VAL A C 1
ATOM 2382 O O . VAL A 1 318 ? 8.797 6.462 16.587 1.00 40.59 318 VAL A O 1
ATOM 2385 N N . PRO A 1 319 ? 10.900 6.681 15.821 1.00 40.16 319 PRO A N 1
ATOM 2386 C CA . PRO A 1 319 ? 11.358 7.423 16.984 1.00 40.16 319 PRO A CA 1
ATOM 2387 C C . PRO A 1 319 ? 10.655 8.784 17.027 1.00 40.16 319 PRO A C 1
ATOM 2389 O O . PRO A 1 319 ? 10.775 9.580 16.097 1.00 40.16 319 PRO A O 1
ATOM 2392 N N . HIS A 1 320 ? 9.935 9.060 18.117 1.00 37.56 320 HIS A N 1
ATOM 2393 C CA . HIS A 1 320 ? 9.366 10.380 18.394 1.00 37.56 320 HIS A CA 1
ATOM 2394 C C . HIS A 1 320 ? 10.072 11.005 19.602 1.00 37.56 320 HIS A C 1
ATOM 2396 O O . HIS A 1 320 ? 10.238 10.334 20.626 1.00 37.56 320 HIS A O 1
ATOM 2402 N N . PRO A 1 321 ? 10.529 12.268 19.530 1.00 41.44 321 PRO A N 1
ATOM 2403 C CA . PRO A 1 321 ? 11.147 12.924 20.672 1.00 41.44 321 PRO A CA 1
ATOM 2404 C C . PRO A 1 321 ? 10.159 13.031 21.841 1.00 41.44 321 PRO A C 1
ATOM 2406 O O . PRO A 1 321 ? 9.085 13.610 21.700 1.00 41.44 321 PRO A O 1
ATOM 2409 N N . ARG A 1 322 ? 10.569 12.550 23.029 1.00 41.19 322 ARG A N 1
ATOM 2410 C CA . ARG A 1 322 ? 9.801 12.594 24.299 1.00 41.19 322 ARG A CA 1
ATOM 2411 C C . ARG A 1 322 ? 9.195 13.965 24.636 1.00 41.19 322 ARG A C 1
ATOM 2413 O O . ARG A 1 322 ? 8.282 14.048 25.448 1.00 41.19 322 ARG A O 1
ATOM 2420 N N . THR A 1 323 ? 9.739 15.042 24.078 1.00 44.44 323 THR A N 1
ATOM 2421 C CA . THR A 1 323 ? 9.363 16.426 24.381 1.00 44.44 323 THR A CA 1
ATOM 2422 C C . THR A 1 323 ? 8.278 16.996 23.468 1.00 44.44 323 THR A C 1
ATOM 2424 O O . THR A 1 323 ? 7.801 18.096 23.743 1.00 44.44 323 THR A O 1
ATOM 2427 N N . ALA A 1 324 ? 7.871 16.286 22.412 1.00 46.09 324 ALA A N 1
ATOM 2428 C CA . ALA A 1 324 ? 6.826 16.731 21.497 1.00 46.09 324 ALA A CA 1
ATOM 2429 C C . ALA A 1 324 ? 5.597 15.808 21.592 1.00 46.09 324 ALA A C 1
ATOM 2431 O O . ALA A 1 324 ? 5.751 14.589 21.534 1.00 46.09 324 ALA A O 1
ATOM 2432 N N . PRO A 1 325 ? 4.365 16.336 21.708 1.00 51.22 325 PRO A N 1
ATOM 2433 C CA . PRO A 1 325 ? 3.173 15.507 21.560 1.00 51.22 325 PRO A CA 1
ATOM 2434 C C . PRO A 1 325 ? 3.138 14.905 20.148 1.00 51.22 325 PRO A C 1
ATOM 2436 O O . PRO A 1 325 ? 3.472 15.580 19.172 1.00 51.22 325 PRO A O 1
ATOM 2439 N N . LEU A 1 326 ? 2.777 13.625 20.037 1.00 48.62 326 LEU A N 1
ATOM 2440 C CA . LEU A 1 326 ? 2.513 13.001 18.739 1.00 48.62 326 LEU A CA 1
ATOM 2441 C C . LEU A 1 326 ? 1.305 13.687 18.080 1.00 48.62 326 LEU A C 1
ATOM 2443 O O . LEU A 1 326 ? 0.321 13.957 18.779 1.00 48.62 326 LEU A O 1
ATOM 2447 N N . PRO A 1 327 ? 1.344 13.958 16.763 1.00 54.34 327 PRO A N 1
ATOM 2448 C CA . PRO A 1 327 ? 0.143 14.296 16.011 1.00 54.34 327 PRO A CA 1
ATOM 2449 C C . PRO A 1 327 ? -0.918 13.212 16.218 1.00 54.34 327 PRO A C 1
ATOM 2451 O O . PRO A 1 327 ? -0.606 12.025 16.180 1.00 54.34 327 PRO A O 1
ATOM 2454 N N . GLU A 1 328 ? -2.175 13.608 16.405 1.00 54.53 328 GLU A N 1
ATOM 2455 C CA . GLU A 1 328 ? -3.285 12.687 16.702 1.00 54.53 328 GLU A CA 1
ATOM 2456 C C . GLU A 1 328 ? -3.447 11.591 15.634 1.00 54.53 328 GLU A C 1
ATOM 2458 O O . GLU A 1 328 ? -3.709 10.440 15.952 1.00 54.53 328 GLU A O 1
ATOM 2463 N N . GLN A 1 329 ? -3.138 11.918 14.378 1.00 47.94 329 GLN A N 1
ATOM 2464 C CA . GLN A 1 329 ? -3.147 11.006 13.226 1.00 47.94 329 GLN A CA 1
ATOM 2465 C C . GLN A 1 329 ? -2.099 9.878 13.296 1.00 47.94 329 GLN A C 1
ATOM 2467 O O . GLN A 1 329 ? -2.156 8.944 12.503 1.00 47.94 329 GLN A O 1
ATOM 2472 N N . GLN A 1 330 ? -1.112 9.986 14.191 1.00 46.91 330 GLN A N 1
ATOM 2473 C CA . GLN A 1 330 ? -0.040 9.003 14.381 1.00 46.91 330 GLN A CA 1
ATOM 2474 C C . GLN A 1 330 ? -0.243 8.144 15.636 1.00 46.91 330 GLN A C 1
ATOM 2476 O O . GLN A 1 330 ? 0.582 7.278 15.921 1.00 46.91 330 GLN A O 1
ATOM 2481 N N . LEU A 1 331 ? -1.312 8.386 16.400 1.00 57.47 331 LEU A N 1
ATOM 2482 C CA . LEU A 1 331 ? -1.657 7.573 17.558 1.00 57.47 331 LEU A CA 1
ATOM 2483 C C . LEU A 1 331 ? -2.448 6.348 17.094 1.00 57.47 331 LEU A C 1
ATOM 2485 O O . LEU A 1 331 ? -3.453 6.469 16.397 1.00 57.47 331 LEU A O 1
ATOM 2489 N N . ARG A 1 332 ? -2.026 5.157 17.521 1.00 64.31 332 ARG A N 1
ATOM 2490 C CA . ARG A 1 332 ? -2.892 3.980 17.492 1.00 64.31 332 ARG A CA 1
ATOM 2491 C C . ARG A 1 332 ? -3.910 4.129 18.610 1.00 64.31 332 ARG A C 1
ATOM 2493 O O . ARG A 1 332 ? -3.538 4.268 19.777 1.00 64.31 332 ARG A O 1
ATOM 2500 N N . HIS A 1 333 ? -5.180 4.130 18.242 1.00 71.50 333 HIS A N 1
ATOM 2501 C CA . HIS A 1 333 ? -6.268 4.199 19.198 1.00 71.50 333 HIS A CA 1
ATOM 2502 C C . HIS A 1 333 ? -6.646 2.789 19.625 1.00 71.50 333 HIS A C 1
ATOM 2504 O O . HIS A 1 333 ? -6.997 1.978 18.782 1.00 71.50 333 HIS A O 1
ATOM 2510 N N . PHE A 1 334 ? -6.557 2.542 20.926 1.00 74.38 334 PHE A N 1
ATOM 2511 C CA . PHE A 1 334 ? -7.042 1.338 21.577 1.00 74.38 334 PHE A CA 1
ATOM 2512 C C . PHE A 1 334 ? -8.388 1.668 22.197 1.00 74.38 334 PHE A C 1
ATOM 2514 O O . PHE A 1 334 ? -8.489 2.366 23.221 1.00 74.38 334 PHE A O 1
ATOM 2521 N N . ASP A 1 335 ? -9.435 1.249 21.510 1.00 78.38 335 ASP A N 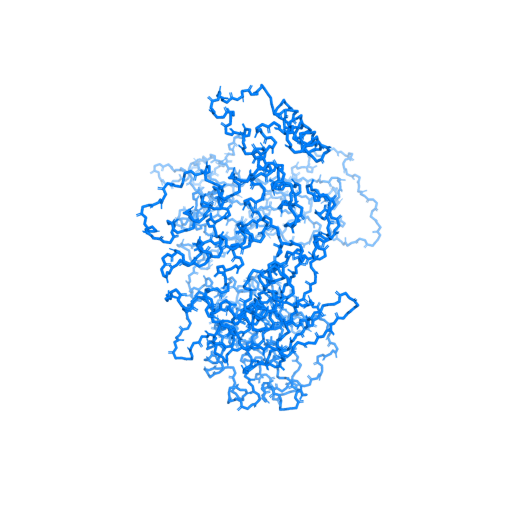1
ATOM 2522 C CA . ASP A 1 335 ? -10.801 1.430 21.945 1.00 78.38 335 ASP A CA 1
ATOM 2523 C C . ASP A 1 335 ? -11.316 0.210 22.710 1.00 78.38 335 ASP A C 1
ATOM 2525 O O . ASP A 1 335 ? -10.636 -0.798 22.897 1.00 78.38 335 ASP A O 1
ATOM 2529 N N . LEU A 1 336 ? -12.502 0.360 23.293 1.00 78.38 336 LEU A N 1
ATOM 2530 C CA . LEU A 1 336 ? -13.101 -0.702 24.084 1.00 78.38 336 LEU A CA 1
ATOM 2531 C C . LEU A 1 336 ? -13.380 -2.004 23.293 1.00 78.38 336 LEU A C 1
ATOM 2533 O O . LEU A 1 336 ? -13.184 -3.050 23.908 1.00 78.38 336 LEU A O 1
ATOM 2537 N N . PRO A 1 337 ? -13.782 -2.002 22.000 1.00 66.00 337 PRO A N 1
ATOM 2538 C CA . PRO A 1 337 ? -13.949 -3.223 21.225 1.00 66.00 337 PRO A CA 1
ATOM 2539 C C . PRO A 1 337 ? -12.687 -4.059 21.193 1.00 66.00 337 PRO A C 1
ATOM 2541 O O . PRO A 1 337 ? -12.740 -5.219 21.571 1.00 66.00 337 PRO A O 1
ATOM 2544 N N . GLU A 1 338 ? -11.558 -3.450 20.818 1.00 67.62 338 GLU A N 1
ATOM 2545 C CA . GLU A 1 338 ? -10.282 -4.152 20.669 1.00 67.62 338 GLU A CA 1
ATOM 2546 C C . GLU A 1 338 ? -9.854 -4.773 22.009 1.00 67.62 338 GLU A C 1
ATOM 2548 O O . GLU A 1 338 ? -9.363 -5.897 22.068 1.00 67.62 338 GLU A O 1
ATOM 2553 N N . VAL A 1 339 ? -10.113 -4.077 23.125 1.00 79.31 339 VAL A N 1
ATOM 2554 C CA . VAL A 1 339 ? -9.858 -4.619 24.470 1.00 79.31 339 VAL A CA 1
ATOM 2555 C C . VAL A 1 339 ? -10.769 -5.809 24.779 1.00 79.31 339 VAL A C 1
ATOM 2557 O O . VAL A 1 339 ? -10.312 -6.799 25.350 1.00 79.31 339 VAL A O 1
ATOM 2560 N N . LEU A 1 340 ? -12.061 -5.708 24.467 1.00 75.12 340 LEU A N 1
ATOM 2561 C CA . LEU A 1 340 ? -13.041 -6.741 24.794 1.00 75.12 340 LEU A CA 1
ATOM 2562 C C . LEU A 1 340 ? -12.903 -7.976 23.906 1.00 75.12 340 LEU A C 1
ATOM 2564 O O . LEU A 1 340 ? -12.952 -9.076 24.442 1.00 75.12 340 LEU A O 1
ATOM 2568 N N . GLU A 1 341 ? -12.679 -7.804 22.604 1.00 69.94 341 GLU A N 1
ATOM 2569 C CA . GLU A 1 341 ? -12.415 -8.885 21.648 1.00 69.94 341 GLU A CA 1
ATOM 2570 C C . GLU A 1 341 ? -11.268 -9.758 22.150 1.00 69.94 341 GLU A C 1
ATOM 2572 O O . GLU A 1 341 ? -11.442 -10.957 22.348 1.00 69.94 341 GLU A O 1
ATOM 2577 N N . HIS A 1 342 ? -10.138 -9.145 22.510 1.00 71.38 342 HIS A N 1
ATOM 2578 C CA . HIS A 1 342 ? -9.009 -9.899 23.034 1.00 71.38 342 HIS A CA 1
ATOM 2579 C C . HIS A 1 342 ? -9.302 -10.550 24.385 1.00 71.38 342 HIS A C 1
ATOM 2581 O O . HIS A 1 342 ? -8.958 -11.711 24.577 1.00 71.38 342 HIS A O 1
ATOM 2587 N N . VAL A 1 343 ? -9.991 -9.877 25.314 1.00 74.50 343 VAL A N 1
ATOM 2588 C CA . VAL A 1 343 ? -10.412 -10.519 26.576 1.00 74.50 343 VAL A CA 1
ATOM 2589 C C . VAL A 1 343 ? -11.324 -11.730 26.327 1.00 74.50 343 VAL A C 1
ATOM 2591 O O . VAL A 1 343 ? -11.234 -12.715 27.063 1.00 74.50 343 VAL A O 1
ATOM 2594 N N . LEU A 1 344 ? -12.192 -11.672 25.317 1.00 66.31 344 LEU A N 1
ATOM 2595 C CA . LEU A 1 344 ? -13.110 -12.751 24.957 1.00 66.31 344 LEU A CA 1
ATOM 2596 C C . LEU A 1 344 ? -12.399 -13.897 24.231 1.00 66.31 344 LEU A C 1
ATOM 2598 O O . LEU A 1 344 ? -12.645 -15.047 24.581 1.00 66.31 344 LEU A O 1
ATOM 2602 N N . ASP A 1 345 ? -11.476 -13.613 23.312 1.00 63.34 345 ASP A N 1
ATOM 2603 C CA . ASP A 1 345 ? -10.622 -14.619 22.661 1.00 63.34 345 ASP A CA 1
ATOM 2604 C C . ASP A 1 345 ? -9.834 -15.423 23.695 1.00 63.34 345 ASP A C 1
ATOM 2606 O O . ASP A 1 345 ? -9.787 -16.653 23.679 1.00 63.34 345 ASP A O 1
ATOM 2610 N N . ILE A 1 346 ? -9.271 -14.704 24.660 1.00 62.59 346 ILE A N 1
ATOM 2611 C CA . ILE A 1 346 ? -8.557 -15.234 25.816 1.00 62.59 346 ILE A CA 1
ATOM 2612 C C . ILE A 1 346 ? -9.443 -16.169 26.640 1.00 62.59 346 ILE A C 1
ATOM 2614 O O . ILE A 1 346 ? -9.009 -17.236 27.074 1.00 62.59 346 ILE A O 1
ATOM 2618 N N . TRP A 1 347 ? -10.685 -15.756 26.882 1.00 60.81 347 TRP A N 1
ATOM 2619 C CA . TRP A 1 347 ? -11.630 -16.523 27.680 1.00 60.81 347 TRP A CA 1
ATOM 2620 C C . TRP A 1 347 ? -12.148 -17.749 26.905 1.00 60.81 347 TRP A C 1
ATOM 2622 O O . TRP A 1 347 ? -12.319 -18.821 27.487 1.00 60.81 347 TRP A O 1
ATOM 2632 N N . GLY A 1 348 ? -12.340 -17.618 25.590 1.00 52.44 348 GLY A N 1
ATOM 2633 C CA . GLY A 1 348 ? -12.823 -18.669 24.696 1.00 52.44 348 GLY A CA 1
ATOM 2634 C C . GLY A 1 348 ? -11.779 -19.732 24.339 1.00 52.44 348 GLY A C 1
ATOM 2635 O O . GLY A 1 348 ? -12.155 -20.874 24.072 1.00 52.44 348 GLY A O 1
ATOM 2636 N N . ALA A 1 349 ? -10.485 -19.394 24.360 1.00 48.56 349 ALA A N 1
ATOM 2637 C CA . ALA A 1 349 ? -9.409 -20.306 23.974 1.00 48.56 349 ALA A CA 1
ATOM 2638 C C . ALA A 1 349 ? -9.150 -21.436 24.992 1.00 48.56 349 ALA A C 1
ATOM 2640 O O . ALA A 1 349 ? -8.798 -22.537 24.569 1.00 48.56 349 ALA A O 1
ATOM 2641 N N . ASP A 1 350 ? -9.347 -21.208 26.299 1.00 45.72 350 ASP A N 1
ATOM 2642 C CA . ASP A 1 350 ? -9.323 -22.269 27.322 1.00 45.72 350 ASP A CA 1
ATOM 2643 C C . ASP A 1 350 ? -9.938 -21.803 28.672 1.00 45.72 350 ASP A C 1
ATOM 2645 O O . ASP A 1 350 ? -9.262 -21.158 29.485 1.00 45.72 350 ASP A O 1
ATOM 2649 N N . PRO A 1 351 ? -11.197 -22.172 28.987 1.00 43.94 351 PRO A N 1
ATOM 2650 C CA . PRO A 1 351 ? -11.836 -21.861 30.272 1.00 43.94 351 PRO A CA 1
ATOM 2651 C C . PRO A 1 351 ? -11.120 -22.461 31.497 1.00 43.94 351 PRO A C 1
ATOM 2653 O O . PRO A 1 351 ? -11.364 -22.024 32.625 1.00 43.94 351 PRO A O 1
ATOM 2656 N N . LEU A 1 352 ? -10.257 -23.468 31.303 1.00 38.41 352 LEU A N 1
ATOM 2657 C CA . LEU A 1 352 ? -9.529 -24.182 32.355 1.00 38.41 352 LEU A CA 1
ATOM 2658 C C . LEU A 1 352 ? -8.107 -23.635 32.581 1.00 38.41 352 LEU A C 1
ATOM 2660 O O . LEU A 1 352 ? -7.557 -23.861 33.659 1.00 38.41 352 LEU A O 1
ATOM 2664 N N . CYS A 1 353 ? -7.534 -22.857 31.653 1.00 44.25 353 CYS A N 1
ATOM 2665 C CA . CYS A 1 353 ? -6.261 -22.144 31.867 1.00 44.25 353 CYS A CA 1
ATOM 2666 C C . CYS A 1 353 ? -6.401 -20.861 32.713 1.00 44.25 353 CYS A C 1
ATOM 2668 O O . CYS A 1 353 ? -5.406 -20.311 33.177 1.00 44.25 353 CYS A O 1
ATOM 2670 N N . SER A 1 354 ? -7.626 -20.402 32.989 1.00 49.41 354 SER A N 1
ATOM 2671 C CA . SER A 1 354 ? -7.927 -19.163 33.733 1.00 49.41 354 SER A CA 1
ATOM 2672 C C . SER A 1 354 ? -7.714 -19.247 35.265 1.00 49.41 354 SER A C 1
ATOM 2674 O O . SER A 1 354 ? -8.153 -18.350 35.996 1.00 49.41 354 SER A O 1
ATOM 2676 N N . THR A 1 355 ? -7.093 -20.300 35.804 1.00 50.16 355 THR A N 1
ATOM 2677 C CA . THR A 1 355 ? -6.876 -20.421 37.261 1.00 50.16 355 THR A CA 1
ATOM 2678 C C . THR A 1 355 ? -5.556 -19.837 37.746 1.00 50.16 355 THR A C 1
ATOM 2680 O O . THR A 1 355 ? -5.366 -19.732 38.959 1.00 50.16 355 THR A O 1
ATOM 2683 N N . GLU A 1 356 ? -4.630 -19.484 36.848 1.00 57.34 356 GLU A N 1
ATOM 2684 C CA . GLU A 1 356 ? -3.366 -18.894 37.280 1.00 57.34 356 GLU A CA 1
ATOM 2685 C C . GLU A 1 356 ? -3.569 -17.439 37.743 1.00 57.34 356 GLU A C 1
ATOM 2687 O O . GLU A 1 356 ? -4.124 -16.615 37.011 1.00 57.34 356 GLU A O 1
ATOM 2692 N N . PRO A 1 357 ? -3.160 -17.109 38.980 1.00 63.06 357 PRO A N 1
ATOM 2693 C CA . PRO A 1 357 ? -3.312 -15.773 39.533 1.00 63.06 357 PRO A CA 1
ATOM 2694 C C . PRO A 1 357 ? -2.434 -14.775 38.765 1.00 63.06 357 PRO A C 1
ATOM 2696 O O . PRO A 1 357 ? -1.211 -14.774 38.907 1.00 63.06 357 PRO A O 1
ATOM 2699 N N . LEU A 1 358 ? -3.055 -13.903 37.964 1.00 69.75 358 LEU A N 1
ATOM 2700 C CA . LEU A 1 358 ? -2.359 -12.783 37.330 1.00 69.75 358 LEU A CA 1
ATOM 2701 C C . LEU A 1 358 ? -2.217 -11.635 38.343 1.00 69.75 358 LEU A C 1
ATOM 2703 O O . LEU A 1 358 ? -3.239 -11.118 38.812 1.00 69.75 358 LEU A O 1
ATOM 2707 N N . PRO A 1 359 ? -0.996 -11.188 38.685 1.00 72.75 359 PRO A N 1
ATOM 2708 C CA . PRO A 1 359 ? -0.805 -10.058 39.588 1.00 72.75 359 PRO A CA 1
ATOM 2709 C C . PRO A 1 359 ? -1.388 -8.768 38.990 1.00 72.75 359 PRO A C 1
ATOM 2711 O O . PRO A 1 359 ? -1.383 -8.569 37.780 1.00 72.75 359 PRO A O 1
ATOM 2714 N N . ALA A 1 360 ? -1.870 -7.851 39.832 1.00 73.56 360 ALA A N 1
ATOM 2715 C CA . ALA A 1 360 ? -2.283 -6.525 39.360 1.00 73.56 360 ALA A CA 1
ATOM 2716 C C . ALA A 1 360 ? -1.066 -5.680 38.935 1.00 73.56 360 ALA A C 1
ATOM 2718 O O . ALA A 1 360 ? -1.102 -4.986 37.922 1.00 73.56 360 ALA A O 1
ATOM 2719 N N . LEU A 1 361 ? 0.014 -5.771 39.717 1.00 81.56 361 LEU A N 1
ATOM 2720 C CA . LEU A 1 361 ? 1.293 -5.087 39.538 1.00 81.56 361 LEU A CA 1
ATOM 2721 C C . LEU A 1 361 ? 2.428 -5.946 40.130 1.00 81.56 361 LEU A C 1
ATOM 2723 O O . LEU A 1 361 ? 2.163 -6.736 41.042 1.00 81.56 361 LEU A O 1
ATOM 2727 N N . PRO A 1 362 ? 3.692 -5.756 39.706 1.00 80.62 362 PRO A N 1
ATOM 2728 C CA . PRO A 1 362 ? 4.120 -4.952 38.556 1.00 80.62 362 PRO A CA 1
ATOM 2729 C C . PRO A 1 362 ? 3.611 -5.540 37.232 1.00 80.62 362 PRO A C 1
ATOM 2731 O O . PRO A 1 362 ? 3.285 -6.723 37.169 1.00 80.62 362 PRO A O 1
ATOM 2734 N N . HIS A 1 363 ? 3.543 -4.728 36.177 1.00 81.44 363 HIS A N 1
ATOM 2735 C CA . HIS A 1 363 ? 3.071 -5.192 34.876 1.00 81.44 363 HIS A CA 1
ATOM 2736 C C . HIS A 1 363 ? 3.983 -6.286 34.301 1.00 81.44 363 HIS A C 1
ATOM 2738 O O . HIS A 1 363 ? 3.488 -7.334 33.887 1.00 81.44 363 HIS A O 1
ATOM 2744 N N . ARG A 1 364 ? 5.303 -6.092 34.383 1.00 79.00 364 ARG A N 1
ATOM 2745 C CA . ARG A 1 364 ? 6.351 -7.059 34.036 1.00 79.00 364 ARG A CA 1
ATOM 2746 C C . ARG A 1 364 ? 7.245 -7.382 35.228 1.00 79.00 364 ARG A C 1
ATOM 2748 O O . ARG A 1 364 ? 7.710 -6.472 35.925 1.00 79.00 364 ARG A O 1
ATOM 2755 N N . SER A 1 365 ? 7.535 -8.668 35.429 1.00 76.19 365 SER A N 1
ATOM 2756 C CA . SER A 1 365 ? 8.517 -9.120 36.418 1.00 76.19 365 SER A CA 1
ATOM 2757 C C . SER A 1 365 ? 9.959 -8.961 35.906 1.00 76.19 365 SER A C 1
ATOM 2759 O O . SER A 1 365 ? 10.228 -8.987 34.705 1.00 76.19 365 SER A O 1
ATOM 2761 N N . THR A 1 366 ? 10.922 -8.806 36.819 1.00 69.44 366 THR A N 1
ATOM 2762 C CA . THR A 1 366 ? 12.356 -8.702 36.486 1.00 69.44 366 THR A CA 1
ATOM 2763 C C . THR A 1 366 ? 12.965 -10.012 35.977 1.00 69.44 366 THR A C 1
ATOM 2765 O O . THR A 1 366 ? 14.054 -9.983 35.410 1.00 69.44 366 THR A O 1
ATOM 2768 N N . GLY A 1 367 ? 12.292 -11.148 36.187 1.00 63.69 367 GLY A N 1
ATOM 2769 C CA . GLY A 1 367 ? 12.737 -12.475 35.751 1.00 63.69 367 GLY A CA 1
ATOM 2770 C C . GLY A 1 367 ? 12.052 -12.987 34.481 1.00 63.69 367 GLY A C 1
ATOM 2771 O O . GLY A 1 367 ? 12.366 -14.089 34.050 1.00 63.69 367 GLY A O 1
ATOM 2772 N N . GLY A 1 368 ? 11.103 -12.237 33.907 1.00 56.91 368 GLY A N 1
ATOM 2773 C CA . GLY A 1 368 ? 10.282 -12.674 32.768 1.00 56.91 368 GLY A CA 1
ATOM 2774 C C . GLY A 1 368 ? 9.181 -13.684 33.125 1.00 56.91 368 GLY A C 1
ATOM 2775 O O . GLY A 1 368 ? 8.238 -13.852 32.362 1.00 56.91 368 GLY A O 1
ATOM 2776 N N . GLU A 1 369 ? 9.255 -14.313 34.298 1.00 56.22 369 GLU A N 1
ATOM 2777 C CA . GLU A 1 369 ? 8.207 -15.178 34.839 1.00 56.22 369 GLU A CA 1
ATOM 2778 C C . GLU A 1 369 ? 7.170 -14.304 35.565 1.00 56.22 369 GLU A C 1
ATOM 2780 O O . GLU A 1 369 ? 7.426 -13.797 36.661 1.00 56.22 369 GLU A O 1
ATOM 2785 N N . GLY A 1 370 ? 6.035 -14.037 34.918 1.00 62.66 370 GLY A N 1
ATOM 2786 C CA . GLY A 1 370 ? 4.890 -13.328 35.501 1.00 62.66 370 GLY A CA 1
ATOM 2787 C C . GLY A 1 370 ? 4.534 -12.013 34.801 1.00 62.66 370 GLY A C 1
ATOM 2788 O O . GLY A 1 370 ? 5.322 -11.062 34.784 1.00 62.66 370 GLY A O 1
ATOM 2789 N N . LEU A 1 371 ? 3.305 -11.961 34.280 1.00 73.62 371 LEU A N 1
ATOM 2790 C CA . LEU A 1 371 ? 2.695 -10.799 33.638 1.00 73.62 371 LEU A CA 1
ATOM 2791 C C . LEU A 1 371 ? 1.403 -10.428 34.364 1.00 73.62 371 LEU A C 1
ATOM 2793 O O . LEU A 1 371 ? 0.615 -11.296 34.732 1.00 73.62 371 LEU A O 1
ATOM 2797 N N . SER A 1 372 ? 1.166 -9.131 34.554 1.00 80.94 372 SER A N 1
ATOM 2798 C CA . SER A 1 372 ? -0.175 -8.669 34.932 1.00 80.94 372 SER A CA 1
ATOM 2799 C C . SER A 1 372 ? -1.169 -8.853 33.784 1.00 80.94 372 SER A C 1
ATOM 2801 O O . SER A 1 372 ? -0.757 -8.912 32.629 1.00 80.94 372 SER A O 1
ATOM 2803 N N . MET A 1 373 ? -2.476 -8.809 34.065 1.00 80.19 373 MET A N 1
ATOM 2804 C CA . MET A 1 373 ? -3.505 -8.787 33.010 1.00 80.19 373 MET A CA 1
ATOM 2805 C C . MET A 1 373 ? -3.275 -7.652 31.998 1.00 80.19 373 MET A C 1
ATOM 2807 O O . MET A 1 373 ? -3.450 -7.861 30.809 1.00 80.19 373 MET A O 1
ATOM 2811 N N . VAL A 1 374 ? -2.843 -6.469 32.447 1.00 82.81 374 VAL A N 1
ATOM 2812 C CA . VAL A 1 374 ? -2.561 -5.321 31.562 1.00 82.81 374 VAL A CA 1
ATOM 2813 C C . VAL A 1 374 ? -1.334 -5.569 30.693 1.00 82.81 374 VAL A C 1
ATOM 2815 O O . VAL A 1 374 ? -1.311 -5.159 29.541 1.00 82.81 374 VAL A O 1
ATOM 2818 N N . ALA A 1 375 ? -0.314 -6.236 31.232 1.00 78.25 375 ALA A N 1
ATOM 2819 C CA . ALA A 1 375 ? 0.869 -6.593 30.461 1.00 78.25 375 ALA A CA 1
ATOM 2820 C C . ALA A 1 375 ? 0.559 -7.681 29.449 1.00 78.25 375 ALA A C 1
ATOM 2822 O O . ALA A 1 375 ? 0.980 -7.603 28.310 1.00 78.25 375 ALA A O 1
ATOM 2823 N N . TRP A 1 376 ? -0.221 -8.668 29.848 1.00 75.56 376 TRP A N 1
ATOM 2824 C CA . TRP A 1 376 ? -0.566 -9.750 28.959 1.00 75.56 376 TRP A CA 1
ATOM 2825 C C . TRP A 1 376 ? -1.539 -9.305 27.860 1.00 75.56 376 TRP A C 1
ATOM 2827 O O . TRP A 1 376 ? -1.251 -9.501 26.686 1.00 75.56 376 TRP A O 1
ATOM 2837 N N . LEU A 1 377 ? -2.602 -8.566 28.207 1.00 73.94 377 LEU A N 1
ATOM 2838 C CA . LEU A 1 377 ? -3.437 -7.891 27.209 1.00 73.94 377 LEU A CA 1
ATOM 2839 C C . LEU A 1 377 ? -2.615 -6.926 26.369 1.00 73.94 377 LEU A C 1
ATOM 2841 O O . LEU A 1 377 ? -2.824 -6.853 25.173 1.00 73.94 377 LEU A O 1
ATOM 2845 N N . GLY A 1 378 ? -1.667 -6.200 26.958 1.00 74.62 378 GLY A N 1
ATOM 2846 C CA . GLY A 1 378 ? -0.812 -5.319 26.182 1.00 74.62 378 GLY A CA 1
ATOM 2847 C C . GLY A 1 378 ? 0.111 -6.062 25.220 1.00 74.62 378 GLY A C 1
ATOM 2848 O O . GLY A 1 378 ? 0.418 -5.528 24.162 1.00 74.62 378 GLY A O 1
ATOM 2849 N N . GLU A 1 379 ? 0.504 -7.297 25.522 1.00 69.56 379 GLU A N 1
ATOM 2850 C CA . GLU A 1 379 ? 1.221 -8.159 24.582 1.00 69.56 379 GLU A CA 1
ATOM 2851 C C . GLU A 1 379 ? 0.313 -8.633 23.440 1.00 69.56 379 GLU A C 1
ATOM 2853 O O . GLU A 1 379 ? 0.717 -8.509 22.284 1.00 69.56 379 GLU A O 1
ATOM 2858 N N . GLU A 1 380 ? -0.915 -9.068 23.737 1.00 68.50 380 GLU A N 1
ATOM 2859 C CA . GLU A 1 380 ? -1.905 -9.500 22.731 1.00 68.50 380 GLU A CA 1
ATOM 2860 C C . GLU A 1 380 ? -2.372 -8.340 21.833 1.00 68.50 380 GLU A C 1
ATOM 2862 O O . GLU A 1 380 ? -2.347 -8.423 20.606 1.00 68.50 380 GLU A O 1
ATOM 2867 N N . MET A 1 381 ? -2.725 -7.214 22.452 1.00 67.12 381 MET A N 1
ATOM 2868 C CA . MET A 1 381 ? -3.188 -5.983 21.804 1.00 67.12 381 MET A CA 1
ATOM 2869 C C . MET A 1 381 ? -2.065 -5.189 21.152 1.00 67.12 381 MET A C 1
ATOM 2871 O O . MET A 1 381 ? -2.321 -4.302 20.341 1.00 67.12 381 MET A O 1
ATOM 2875 N N . LEU A 1 382 ? -0.815 -5.465 21.524 1.00 63.31 382 LEU A N 1
ATOM 2876 C CA . LEU A 1 382 ? 0.360 -4.712 21.092 1.00 63.31 382 LEU A CA 1
ATOM 2877 C C . LEU A 1 382 ? 0.355 -3.272 21.642 1.00 63.31 382 LEU A C 1
ATOM 2879 O O . LEU A 1 382 ? 0.771 -2.320 20.979 1.00 63.31 382 LEU A O 1
ATOM 2883 N N . LEU A 1 383 ? -0.101 -3.109 22.884 1.00 71.06 383 LEU A N 1
ATOM 2884 C CA . LEU A 1 383 ? 0.138 -1.904 23.671 1.00 71.06 383 LEU A CA 1
ATOM 2885 C C . LEU A 1 383 ? 1.589 -1.902 24.176 1.00 71.06 383 LEU A C 1
ATOM 2887 O O . LEU A 1 383 ? 2.063 -2.901 24.721 1.00 71.06 383 LEU A O 1
ATOM 2891 N N . PRO A 1 384 ? 2.308 -0.771 24.070 1.00 69.50 384 PRO A N 1
ATOM 2892 C CA . PRO A 1 384 ? 3.650 -0.673 24.618 1.00 69.50 384 PRO A CA 1
ATOM 2893 C C . PRO A 1 384 ? 3.619 -0.904 26.131 1.00 69.50 384 PRO A C 1
ATOM 2895 O O . PRO A 1 384 ? 2.763 -0.369 26.839 1.00 69.50 384 PRO A O 1
ATOM 2898 N N . LEU A 1 385 ? 4.584 -1.676 26.633 1.00 77.06 385 LEU A N 1
ATOM 2899 C CA . LEU A 1 385 ? 4.712 -1.977 28.057 1.00 77.06 385 LEU A CA 1
ATOM 2900 C C . LEU A 1 385 ? 5.959 -1.328 28.656 1.00 77.06 385 LEU A C 1
ATOM 2902 O O . LEU A 1 385 ? 7.024 -1.360 28.023 1.00 77.06 385 LEU A O 1
ATOM 2906 N N . PRO A 1 386 ? 5.854 -0.768 29.873 1.00 79.31 386 PRO A N 1
ATOM 2907 C CA . PRO A 1 386 ? 7.017 -0.287 30.601 1.00 79.31 386 PRO A CA 1
ATOM 2908 C C . PRO A 1 386 ? 8.025 -1.412 30.878 1.00 79.31 386 PRO A C 1
ATOM 2910 O O . PRO A 1 386 ? 7.654 -2.570 31.096 1.00 79.31 386 PRO A O 1
ATOM 2913 N N . ALA A 1 387 ? 9.315 -1.082 30.874 1.00 76.31 387 ALA A N 1
ATOM 2914 C CA . ALA A 1 387 ? 10.374 -2.006 31.267 1.00 76.31 387 ALA A CA 1
ATOM 2915 C C . ALA A 1 387 ? 10.312 -2.308 32.781 1.00 76.31 387 ALA A C 1
ATOM 2917 O O . ALA A 1 387 ? 9.784 -1.496 33.542 1.00 76.31 387 ALA A O 1
ATOM 2918 N N . PRO A 1 388 ? 10.856 -3.446 33.259 1.00 78.19 388 PRO A N 1
ATOM 2919 C CA . PRO A 1 388 ? 10.751 -3.842 34.667 1.00 78.19 388 PRO A CA 1
ATOM 2920 C C . PRO A 1 388 ? 11.221 -2.791 35.691 1.00 78.19 388 PRO A C 1
ATOM 2922 O O . PRO A 1 388 ? 10.724 -2.758 36.821 1.00 78.19 388 PRO A O 1
ATOM 2925 N N . ASP A 1 389 ? 12.177 -1.950 35.298 1.00 77.88 389 ASP A N 1
ATOM 2926 C CA . ASP A 1 389 ? 12.796 -0.878 36.077 1.00 77.88 389 ASP A CA 1
ATOM 2927 C C . ASP A 1 389 ? 12.155 0.509 35.878 1.00 77.88 389 ASP A C 1
ATOM 2929 O O . ASP A 1 389 ? 12.450 1.425 36.650 1.00 77.88 389 ASP A O 1
ATOM 2933 N N . GLU A 1 390 ? 11.251 0.669 34.908 1.00 78.94 390 GLU A N 1
ATOM 2934 C CA . GLU A 1 390 ? 10.505 1.913 34.682 1.00 78.94 390 GLU A CA 1
ATOM 2935 C C . GLU A 1 390 ? 9.415 2.099 35.764 1.00 78.94 390 GLU A C 1
ATOM 2937 O O . GLU A 1 390 ? 8.742 1.134 36.145 1.00 78.94 390 GLU A O 1
ATOM 2942 N N . PRO A 1 391 ? 9.209 3.319 36.303 1.00 86.00 391 PRO A N 1
ATOM 2943 C CA . PRO A 1 391 ? 8.216 3.561 37.354 1.00 86.00 391 PRO A CA 1
ATOM 2944 C C . PRO A 1 391 ? 6.785 3.243 36.900 1.00 86.00 391 PRO A C 1
ATOM 2946 O O . PRO A 1 391 ? 5.977 2.772 37.702 1.00 86.00 391 PRO A O 1
ATOM 2949 N N . GLU A 1 392 ? 6.487 3.414 35.613 1.00 87.81 392 GLU A N 1
ATOM 2950 C CA . GLU A 1 392 ? 5.180 3.137 35.017 1.00 87.81 392 GLU A CA 1
ATOM 2951 C C . GLU A 1 392 ? 4.841 1.642 35.023 1.00 87.81 392 GLU A C 1
ATOM 2953 O O . GLU A 1 392 ? 3.670 1.281 35.044 1.00 87.81 392 GLU A O 1
ATOM 2958 N N . ASN A 1 393 ? 5.839 0.757 35.130 1.00 85.38 393 ASN A N 1
ATOM 2959 C CA . ASN A 1 393 ? 5.627 -0.681 35.324 1.00 85.38 393 ASN A CA 1
ATOM 2960 C C . ASN A 1 393 ? 4.928 -1.005 36.656 1.00 85.38 393 ASN A C 1
ATOM 2962 O O . ASN A 1 393 ? 4.391 -2.096 36.844 1.00 85.38 393 ASN A O 1
ATOM 2966 N N . ARG A 1 394 ? 4.979 -0.074 37.614 1.00 87.94 394 ARG A N 1
ATOM 2967 C CA . ARG A 1 394 ? 4.367 -0.185 38.944 1.00 87.94 394 ARG A CA 1
ATOM 2968 C C . ARG A 1 394 ? 3.206 0.792 39.129 1.00 87.94 394 ARG A C 1
ATOM 2970 O O . ARG A 1 394 ? 2.662 0.865 40.229 1.00 87.94 394 ARG A O 1
ATOM 2977 N N . ALA A 1 395 ? 2.859 1.559 38.099 1.00 87.00 395 ALA A N 1
ATOM 2978 C CA . ALA A 1 395 ? 1.749 2.493 38.149 1.00 87.00 395 ALA A CA 1
ATOM 2979 C C . ALA A 1 395 ? 0.438 1.762 37.822 1.00 87.00 395 ALA A C 1
ATOM 2981 O O . ALA A 1 395 ? 0.429 0.899 36.950 1.00 87.00 395 ALA A O 1
ATOM 2982 N N . PRO A 1 396 ? -0.687 2.090 38.478 1.00 86.81 396 PRO A N 1
ATOM 2983 C CA . PRO A 1 396 ? -1.989 1.598 38.040 1.00 86.81 396 PRO A CA 1
ATOM 2984 C C . PRO A 1 396 ? -2.348 2.165 36.656 1.00 86.81 396 PRO A C 1
ATOM 2986 O O . PRO A 1 396 ? -1.785 3.170 36.214 1.00 86.81 396 PRO A O 1
ATOM 2989 N N . VAL A 1 397 ? -3.353 1.571 36.002 1.00 84.19 397 VAL A N 1
ATOM 2990 C CA . VAL A 1 397 ? -3.946 2.122 34.771 1.00 84.19 397 VAL A CA 1
ATOM 2991 C C . VAL A 1 397 ? -4.607 3.465 35.096 1.00 84.19 397 VAL A C 1
ATOM 2993 O O . VAL A 1 397 ? -5.737 3.530 35.587 1.00 84.19 397 VAL A O 1
ATOM 2996 N N . GLY A 1 398 ? -3.850 4.535 34.869 1.00 84.88 398 GLY A N 1
ATOM 2997 C CA . GLY A 1 398 ? -4.142 5.903 35.281 1.00 84.88 398 GLY A CA 1
ATOM 2998 C C . GLY A 1 398 ? -3.222 6.904 34.570 1.00 84.88 398 GLY A C 1
ATOM 2999 O O . GLY A 1 398 ? -2.646 6.563 33.536 1.00 84.88 398 GLY A O 1
ATOM 3000 N N . PRO A 1 399 ? -3.067 8.137 35.084 1.00 84.44 399 PRO A N 1
ATOM 3001 C CA . PRO A 1 399 ? -2.379 9.216 34.371 1.00 84.44 399 PRO A CA 1
ATOM 3002 C C . PRO A 1 399 ? -0.957 8.875 33.911 1.00 84.44 399 PRO A C 1
ATOM 3004 O O . PRO A 1 399 ? -0.612 9.178 32.772 1.00 84.44 399 PRO A O 1
ATOM 3007 N N . ASP A 1 400 ? -0.167 8.208 34.754 1.00 86.38 400 ASP A N 1
ATOM 3008 C CA . ASP A 1 400 ? 1.245 7.923 34.472 1.00 86.38 400 ASP A CA 1
ATOM 3009 C C . ASP A 1 400 ? 1.410 6.860 33.376 1.00 86.38 400 ASP A C 1
ATOM 3011 O O . ASP A 1 400 ? 2.125 7.078 32.399 1.00 86.38 400 ASP A O 1
ATOM 3015 N N . LEU A 1 401 ? 0.678 5.743 33.467 1.00 84.69 401 LEU A N 1
ATOM 3016 C CA . LEU A 1 401 ? 0.707 4.693 32.443 1.00 84.69 401 LEU A CA 1
ATOM 3017 C C . LEU A 1 401 ? 0.080 5.162 31.118 1.00 84.69 401 LEU A C 1
ATOM 3019 O O . LEU A 1 401 ? 0.558 4.820 30.040 1.00 84.69 401 LEU A O 1
ATOM 3023 N N . VAL A 1 402 ? -0.947 6.013 31.180 1.00 85.31 402 VAL A N 1
ATOM 3024 C CA . VAL A 1 402 ? -1.550 6.639 29.993 1.00 85.31 402 VAL A CA 1
ATOM 3025 C C . VAL A 1 402 ? -0.588 7.625 29.337 1.00 85.31 402 VAL A C 1
ATOM 3027 O O . VAL A 1 402 ? -0.495 7.660 28.111 1.00 85.31 402 VAL A O 1
ATOM 3030 N N . ALA A 1 403 ? 0.132 8.428 30.124 1.00 81.44 403 ALA A N 1
ATOM 3031 C CA . ALA A 1 403 ? 1.169 9.313 29.606 1.00 81.44 403 ALA A CA 1
ATOM 3032 C C . ALA A 1 403 ? 2.293 8.502 28.950 1.00 81.44 403 ALA A C 1
ATOM 3034 O O . ALA A 1 403 ? 2.745 8.858 27.859 1.00 81.44 403 ALA A O 1
ATOM 3035 N N . PHE A 1 404 ? 2.673 7.373 29.555 1.00 82.25 404 PHE A N 1
ATOM 3036 C CA . PHE A 1 404 ? 3.594 6.417 28.960 1.00 82.25 404 PHE A CA 1
ATOM 3037 C C . PHE A 1 404 ? 3.075 5.895 27.618 1.00 82.25 404 PHE A C 1
ATOM 3039 O O . PHE A 1 404 ? 3.759 6.088 26.615 1.00 82.25 404 PHE A O 1
ATOM 3046 N N . TRP A 1 405 ? 1.869 5.327 27.545 1.00 81.44 405 TRP A N 1
ATOM 3047 C CA . TRP A 1 405 ? 1.290 4.837 26.287 1.00 81.44 405 TRP A CA 1
ATOM 3048 C C . TRP A 1 405 ? 1.241 5.923 25.216 1.00 81.44 405 TRP A C 1
ATOM 3050 O O . TRP A 1 405 ? 1.707 5.707 24.097 1.00 81.44 405 TRP A O 1
ATOM 3060 N N . ARG A 1 406 ? 0.808 7.131 25.584 1.00 75.12 406 ARG A N 1
ATOM 3061 C CA . ARG A 1 406 ? 0.746 8.272 24.666 1.00 75.12 406 ARG A CA 1
ATOM 3062 C C . ARG A 1 406 ? 2.117 8.675 24.140 1.00 75.12 406 ARG A C 1
ATOM 3064 O O . ARG A 1 406 ? 2.243 8.985 22.961 1.00 75.12 406 ARG A O 1
ATOM 3071 N N . SER A 1 407 ? 3.145 8.649 24.988 1.00 64.19 407 SER A N 1
ATOM 3072 C CA . SER A 1 407 ? 4.530 8.914 24.570 1.00 64.19 407 SER A CA 1
ATOM 3073 C C . SER A 1 407 ? 5.108 7.827 23.652 1.00 64.19 407 SER A C 1
ATOM 3075 O O . SER A 1 407 ? 6.107 8.071 22.983 1.00 64.19 407 SER A O 1
ATOM 3077 N N . HIS A 1 408 ? 4.456 6.662 23.582 1.00 64.19 408 HIS A N 1
ATOM 3078 C CA . HIS A 1 408 ? 4.817 5.524 22.734 1.00 64.19 408 HIS A CA 1
ATOM 3079 C C . HIS A 1 408 ? 3.795 5.272 21.611 1.00 64.19 408 HIS A C 1
ATOM 3081 O O . HIS A 1 408 ? 3.711 4.162 21.095 1.00 64.19 408 HIS A O 1
ATOM 3087 N N . GLY A 1 409 ? 3.012 6.285 21.226 1.00 63.31 409 GLY A N 1
ATOM 3088 C CA . GLY A 1 409 ? 2.115 6.186 20.070 1.00 63.31 409 GLY A CA 1
ATOM 3089 C C . GLY A 1 409 ? 0.812 5.439 20.304 1.00 63.31 409 GLY A C 1
ATOM 3090 O O . GLY A 1 409 ? 0.112 5.150 19.342 1.00 63.31 409 GLY A O 1
ATOM 3091 N N . ALA A 1 410 ? 0.455 5.167 21.556 1.00 74.06 410 ALA A N 1
ATOM 3092 C CA . ALA A 1 410 ? -0.787 4.505 21.922 1.00 74.06 410 ALA A CA 1
ATOM 3093 C C . ALA A 1 410 ? -1.728 5.472 22.653 1.00 74.06 410 ALA A C 1
ATOM 3095 O O . ALA A 1 410 ? -1.372 6.088 23.659 1.00 74.06 410 ALA A O 1
ATOM 3096 N N . ALA A 1 411 ? -2.958 5.595 22.169 1.00 81.56 411 ALA A N 1
ATOM 3097 C CA . ALA A 1 411 ? -4.027 6.333 22.821 1.00 81.56 411 ALA A CA 1
ATOM 3098 C C . ALA A 1 411 ? -5.119 5.360 23.256 1.00 81.56 411 ALA A C 1
ATOM 3100 O O . ALA A 1 411 ? -5.814 4.793 22.426 1.00 81.56 411 ALA A O 1
ATOM 3101 N N . VAL A 1 412 ? -5.301 5.190 24.562 1.00 81.88 412 VAL A N 1
ATOM 3102 C CA . VAL A 1 412 ? -6.398 4.374 25.095 1.00 81.88 412 VAL A CA 1
ATOM 3103 C C . VAL A 1 412 ? -7.618 5.265 25.310 1.00 81.88 412 VAL A C 1
ATOM 3105 O O . VAL A 1 412 ? -7.518 6.298 25.984 1.00 81.88 412 VAL A O 1
ATOM 3108 N N . THR A 1 413 ? -8.755 4.889 24.721 1.00 82.44 413 THR A N 1
ATOM 3109 C CA . THR A 1 413 ? -10.018 5.632 24.873 1.00 82.44 413 THR A CA 1
ATOM 3110 C C . THR A 1 413 ? -10.500 5.624 26.322 1.00 82.44 413 THR A C 1
ATOM 3112 O O . THR A 1 413 ? -10.179 4.720 27.090 1.00 82.44 413 THR A O 1
ATOM 3115 N N . GLU A 1 414 ? -11.295 6.621 26.716 1.00 82.12 414 GLU A N 1
ATOM 3116 C CA . GLU A 1 414 ? -11.787 6.704 28.096 1.00 82.12 414 GLU A CA 1
ATOM 3117 C C . GLU A 1 414 ? -12.559 5.451 28.557 1.00 82.12 414 GLU A C 1
ATOM 3119 O O . GLU A 1 414 ? -12.238 4.945 29.634 1.00 82.12 414 GLU A O 1
ATOM 3124 N N . PRO A 1 415 ? -13.478 4.865 27.761 1.00 80.00 415 PRO A N 1
ATOM 3125 C CA . PRO A 1 415 ? -14.128 3.611 28.138 1.00 80.00 415 PRO A CA 1
ATOM 3126 C C . PRO A 1 415 ? -13.129 2.461 28.329 1.00 80.00 415 PRO A C 1
ATOM 3128 O O . PRO A 1 415 ? -13.161 1.778 29.352 1.00 80.00 415 PRO A O 1
ATOM 3131 N N . ALA A 1 416 ? -12.174 2.292 27.409 1.00 83.38 416 ALA A N 1
ATOM 3132 C CA . ALA A 1 416 ? -11.129 1.277 27.539 1.00 83.38 416 ALA A CA 1
ATOM 3133 C C . ALA A 1 416 ? -10.280 1.481 28.807 1.00 83.38 416 ALA A C 1
ATOM 3135 O O . ALA A 1 416 ? -9.970 0.516 29.502 1.00 83.38 416 ALA A O 1
ATOM 3136 N N . ARG A 1 417 ? -9.960 2.732 29.172 1.00 88.38 417 ARG A N 1
ATOM 3137 C CA . ARG A 1 417 ? -9.240 3.048 30.418 1.00 88.38 417 ARG A CA 1
ATOM 3138 C C . ARG A 1 417 ? -10.034 2.660 31.660 1.00 88.38 417 ARG A C 1
ATOM 3140 O O . ARG A 1 417 ? -9.464 2.047 32.562 1.00 88.38 417 ARG A O 1
ATOM 3147 N N . ILE A 1 418 ? -11.322 3.006 31.708 1.00 85.12 418 ILE A N 1
ATOM 3148 C CA . ILE A 1 418 ? -12.219 2.674 32.826 1.00 85.12 418 ILE A CA 1
ATOM 3149 C C . ILE A 1 418 ? -12.289 1.156 33.004 1.00 85.12 418 ILE A C 1
ATOM 3151 O O . ILE A 1 418 ? -12.085 0.653 34.111 1.00 85.12 418 ILE A O 1
ATOM 3155 N N . TYR A 1 419 ? -12.497 0.432 31.903 1.00 87.56 419 TYR A N 1
ATOM 3156 C CA . TYR A 1 419 ? -12.538 -1.024 31.897 1.00 87.56 419 TYR A CA 1
ATOM 3157 C C . TYR A 1 419 ? -11.217 -1.642 32.375 1.00 87.56 419 TYR A C 1
ATOM 3159 O O . TYR A 1 419 ? -11.210 -2.400 33.346 1.00 87.56 419 TYR A O 1
ATOM 3167 N N . LEU A 1 420 ? -10.090 -1.293 31.738 1.00 87.88 420 LEU A N 1
ATOM 3168 C CA . LEU A 1 420 ? -8.770 -1.859 32.041 1.00 87.88 420 LEU A CA 1
ATOM 3169 C C . LEU A 1 420 ? -8.345 -1.571 33.483 1.00 87.88 420 LEU A C 1
ATOM 3171 O O . LEU A 1 420 ? -7.773 -2.438 34.139 1.00 87.88 420 LEU A O 1
ATOM 3175 N N . SER A 1 421 ? -8.647 -0.375 33.995 1.00 88.38 421 SER A N 1
ATOM 3176 C CA . SER A 1 421 ? -8.329 -0.003 35.374 1.00 88.38 421 SER A CA 1
ATOM 3177 C C . SER A 1 421 ? -9.102 -0.849 36.381 1.00 88.38 421 SER A C 1
ATOM 3179 O O . SER A 1 421 ? -8.497 -1.433 37.283 1.00 88.38 421 SER A O 1
ATOM 3181 N N . ALA A 1 422 ? -10.415 -0.998 36.193 1.00 87.44 422 ALA A N 1
ATOM 3182 C CA . ALA A 1 422 ? -11.243 -1.811 37.076 1.00 87.44 422 ALA A CA 1
ATOM 3183 C C . ALA A 1 422 ? -10.911 -3.311 36.977 1.00 87.44 422 ALA A C 1
ATOM 3185 O O . ALA A 1 422 ? -10.811 -3.982 38.003 1.00 87.44 422 ALA A O 1
ATOM 3186 N N . ALA A 1 423 ? -10.657 -3.830 35.773 1.00 84.56 423 ALA A N 1
ATOM 3187 C CA . ALA A 1 423 ? -10.277 -5.226 35.565 1.00 84.56 423 ALA A CA 1
ATOM 3188 C C . ALA A 1 423 ? -8.898 -5.563 36.168 1.00 84.56 423 ALA A C 1
ATOM 3190 O O . ALA A 1 423 ? -8.718 -6.618 36.784 1.00 84.56 423 ALA A O 1
ATOM 3191 N N . ALA A 1 424 ? -7.926 -4.650 36.060 1.00 82.88 424 ALA A N 1
ATOM 3192 C CA . ALA A 1 424 ? -6.604 -4.817 36.664 1.00 82.88 424 ALA A CA 1
ATOM 3193 C C . ALA A 1 424 ? -6.659 -4.816 38.201 1.00 82.88 424 ALA A C 1
ATOM 3195 O O . ALA A 1 424 ? -5.932 -5.574 38.847 1.00 82.88 424 ALA A O 1
ATOM 3196 N N . GLN A 1 425 ? -7.538 -3.994 38.782 1.00 82.62 425 GLN A N 1
ATOM 3197 C CA . GLN A 1 425 ? -7.704 -3.834 40.232 1.00 82.62 425 GLN A CA 1
ATOM 3198 C C . GLN A 1 425 ? -8.663 -4.846 40.871 1.00 82.62 425 GLN A C 1
ATOM 3200 O O . GLN A 1 425 ? -8.769 -4.890 42.098 1.00 82.62 425 GLN A O 1
ATOM 3205 N N . ALA A 1 426 ? -9.364 -5.647 40.069 1.00 76.00 426 ALA A N 1
ATOM 3206 C CA . ALA A 1 426 ? -10.284 -6.660 40.557 1.00 76.00 426 ALA A CA 1
ATOM 3207 C C . ALA A 1 426 ? -9.520 -7.771 41.290 1.00 76.00 426 ALA A C 1
ATOM 3209 O O . ALA A 1 426 ? -8.990 -8.688 40.669 1.00 76.00 426 ALA A O 1
ATOM 3210 N N . ASP A 1 427 ? -9.492 -7.636 42.618 1.00 65.75 427 ASP A N 1
ATOM 3211 C CA . ASP A 1 427 ? -8.803 -8.473 43.602 1.00 65.75 427 ASP A CA 1
ATOM 3212 C C . ASP A 1 427 ? -7.272 -8.534 43.426 1.00 65.75 427 ASP A C 1
ATOM 3214 O O . ASP A 1 427 ? -6.734 -8.568 42.319 1.00 65.75 427 ASP A O 1
ATOM 3218 N N . ALA A 1 428 ? -6.537 -8.523 44.537 1.00 61.78 428 ALA A N 1
ATOM 3219 C CA . ALA A 1 428 ? -5.094 -8.259 44.609 1.00 61.78 428 ALA A CA 1
ATOM 3220 C C . ALA A 1 428 ? -4.198 -9.419 44.107 1.00 61.78 428 ALA A C 1
ATOM 3222 O O . ALA A 1 428 ? -3.199 -9.764 44.734 1.00 61.78 428 ALA A O 1
ATOM 3223 N N . GLY A 1 429 ? -4.532 -10.004 42.955 1.00 59.31 429 GLY A N 1
ATOM 3224 C CA . GLY A 1 429 ? -3.705 -10.944 42.200 1.00 59.31 429 GLY A CA 1
ATOM 3225 C C . GLY A 1 429 ? -4.335 -12.313 41.957 1.00 59.31 429 GLY A C 1
ATOM 3226 O O . GLY A 1 429 ? -3.787 -13.064 41.168 1.00 59.31 429 GLY A O 1
ATOM 3227 N N . THR A 1 430 ? -5.470 -12.647 42.581 1.00 62.69 430 THR A N 1
ATOM 3228 C CA . THR A 1 430 ? -6.026 -14.019 42.569 1.00 62.69 430 THR A CA 1
ATOM 3229 C C . THR A 1 430 ? -7.341 -14.192 41.813 1.00 62.69 430 THR A C 1
ATOM 3231 O O . THR A 1 430 ? -7.840 -15.311 41.715 1.00 62.69 430 THR A O 1
ATOM 3234 N N . ALA A 1 431 ? -7.919 -13.115 41.281 1.00 69.75 431 ALA A N 1
ATOM 3235 C CA . ALA A 1 431 ? -9.156 -13.197 40.515 1.00 69.75 431 ALA A CA 1
ATOM 3236 C C . ALA A 1 431 ? -8.935 -13.832 39.137 1.00 69.75 431 ALA A C 1
ATOM 3238 O O . ALA A 1 431 ? -8.003 -13.463 38.415 1.00 69.75 431 ALA A O 1
ATOM 3239 N N . SER A 1 432 ? -9.854 -14.724 38.758 1.00 71.12 432 SER A N 1
ATOM 3240 C CA . SER A 1 432 ? -9.958 -15.257 37.400 1.00 71.12 432 SER A CA 1
ATOM 3241 C C . SER A 1 432 ? -10.285 -14.154 36.390 1.00 71.12 432 SER A C 1
ATOM 3243 O O . SER A 1 432 ? -10.835 -13.105 36.746 1.00 71.12 432 SER A O 1
ATOM 3245 N N . VAL A 1 433 ? -10.005 -14.410 35.109 1.00 71.50 433 VAL A N 1
ATOM 3246 C CA . VAL A 1 433 ? -10.291 -13.468 34.013 1.00 71.50 433 VAL A CA 1
ATOM 3247 C C . VAL A 1 433 ? -11.768 -13.058 34.004 1.00 71.50 433 VAL A C 1
ATOM 3249 O O . VAL A 1 433 ? -12.064 -11.874 33.877 1.00 71.50 433 VAL A O 1
ATOM 3252 N N . GLY A 1 434 ? -12.695 -13.986 34.265 1.00 71.25 434 GLY A N 1
ATOM 3253 C CA . GLY A 1 434 ? -14.131 -13.684 34.330 1.00 71.25 434 GLY A CA 1
ATOM 3254 C C . GLY A 1 434 ? -14.528 -12.719 35.460 1.00 71.25 434 GLY A C 1
ATOM 3255 O O . GLY A 1 434 ? -15.388 -11.858 35.269 1.00 71.25 434 GLY A O 1
ATOM 3256 N N . VAL A 1 435 ? -13.889 -12.804 36.635 1.00 76.38 435 VAL A N 1
ATOM 3257 C CA . VAL A 1 435 ? -14.123 -11.851 37.742 1.00 76.38 435 VAL A CA 1
ATOM 3258 C C . VAL A 1 435 ? -13.597 -10.463 37.373 1.00 76.38 435 VAL A C 1
ATOM 3260 O O . VAL A 1 435 ? -14.264 -9.457 37.621 1.00 76.38 435 VAL A O 1
ATOM 3263 N N . ARG A 1 436 ? -12.426 -10.411 36.733 1.00 79.44 436 ARG A N 1
ATOM 3264 C CA . ARG A 1 436 ? -11.801 -9.167 36.267 1.00 79.44 436 ARG A CA 1
ATOM 3265 C C . ARG A 1 436 ? -12.619 -8.497 35.164 1.00 79.44 436 ARG A C 1
ATOM 3267 O O . ARG A 1 436 ? -12.896 -7.303 35.256 1.00 79.44 436 ARG A O 1
ATOM 3274 N N . HIS A 1 437 ? -13.082 -9.267 34.183 1.00 77.69 437 HIS A N 1
ATOM 3275 C CA . HIS A 1 437 ? -13.973 -8.795 33.125 1.00 77.69 437 HIS A CA 1
ATOM 3276 C C . HIS A 1 437 ? -15.263 -8.199 33.703 1.00 77.69 437 HIS A C 1
ATOM 3278 O O . HIS A 1 437 ? -15.625 -7.067 33.381 1.00 77.69 437 HIS A O 1
ATOM 3284 N N . ARG A 1 438 ? -15.906 -8.900 34.647 1.00 75.50 438 ARG A N 1
ATOM 3285 C CA . ARG A 1 438 ? -17.120 -8.416 35.323 1.00 75.50 438 ARG A CA 1
ATOM 3286 C C . ARG A 1 438 ? -16.899 -7.081 36.036 1.00 75.50 438 ARG A C 1
ATOM 3288 O O . ARG A 1 438 ? -17.742 -6.191 35.944 1.00 75.50 438 ARG A O 1
ATOM 3295 N N . ALA A 1 439 ? -15.774 -6.920 36.731 1.00 82.44 439 ALA A N 1
ATOM 3296 C CA . ALA A 1 439 ? -15.420 -5.654 37.370 1.00 82.44 439 ALA A CA 1
ATOM 3297 C C . ALA A 1 439 ? -15.231 -4.519 36.348 1.00 82.44 439 ALA A C 1
ATOM 3299 O O . ALA A 1 439 ? -15.732 -3.415 36.567 1.00 82.44 439 ALA A O 1
ATOM 3300 N N . GLY A 1 440 ? -14.579 -4.806 35.216 1.00 84.44 440 GLY A N 1
ATOM 3301 C CA . GLY A 1 440 ? -14.455 -3.880 34.089 1.00 84.44 440 GLY A CA 1
ATOM 3302 C C . GLY A 1 440 ? -15.811 -3.429 33.542 1.00 84.44 440 GLY A C 1
ATOM 3303 O O . GLY A 1 440 ? -16.064 -2.229 33.425 1.00 84.44 440 GLY A O 1
ATOM 3304 N N . MET A 1 441 ? -16.717 -4.375 33.282 1.00 77.56 441 MET A N 1
ATOM 3305 C CA . MET A 1 441 ? -18.066 -4.086 32.780 1.00 77.56 441 MET A CA 1
ATOM 3306 C C . MET A 1 441 ? -18.903 -3.279 33.778 1.00 77.56 441 MET A C 1
ATOM 3308 O O . MET A 1 441 ? -19.549 -2.304 33.399 1.00 77.56 441 MET A O 1
ATOM 3312 N N . HIS A 1 442 ? -18.848 -3.605 35.073 1.00 78.75 442 HIS A N 1
ATOM 3313 C CA . HIS A 1 442 ? -19.539 -2.814 36.095 1.00 78.75 442 HIS A CA 1
ATOM 3314 C C . HIS A 1 442 ? -19.040 -1.369 36.165 1.00 78.75 442 HIS A C 1
ATOM 3316 O O . HIS A 1 442 ? -19.855 -0.459 36.319 1.00 78.75 442 HIS A O 1
ATOM 3322 N N . ALA A 1 443 ? -17.731 -1.142 36.038 1.00 83.25 443 ALA A N 1
ATOM 3323 C CA . ALA A 1 443 ? -17.172 0.206 36.035 1.00 83.25 443 ALA A CA 1
ATOM 3324 C C . ALA A 1 443 ? -17.643 1.021 34.819 1.00 83.25 443 ALA A C 1
ATOM 3326 O O . ALA A 1 443 ? -17.990 2.193 34.970 1.00 83.25 443 ALA A O 1
ATOM 3327 N N . LEU A 1 444 ? -17.733 0.392 33.642 1.00 76.06 444 LEU A N 1
ATOM 3328 C CA . LEU A 1 444 ? -18.299 1.010 32.440 1.00 76.06 444 LEU A CA 1
ATOM 3329 C C . LEU A 1 444 ? -19.769 1.401 32.632 1.00 76.06 444 LEU A C 1
ATOM 3331 O O . LEU A 1 444 ? -20.142 2.543 32.367 1.00 76.06 444 LEU A O 1
ATOM 3335 N N . PHE A 1 445 ? -20.600 0.486 33.139 1.00 68.88 445 PHE A N 1
ATOM 3336 C CA . PHE A 1 445 ? -22.021 0.764 33.362 1.00 68.88 445 PHE A CA 1
ATOM 3337 C C . PHE A 1 445 ? -22.253 1.830 34.433 1.00 68.88 445 PHE A C 1
ATOM 3339 O O . PHE A 1 445 ? -23.142 2.665 34.282 1.00 68.88 445 PHE A O 1
ATOM 3346 N N . ALA A 1 446 ? -21.437 1.848 35.490 1.00 72.56 446 ALA A N 1
ATOM 3347 C CA . ALA A 1 446 ? -21.502 2.876 36.523 1.00 72.56 446 ALA A CA 1
ATOM 3348 C C . ALA A 1 446 ? -21.111 4.263 35.985 1.00 72.56 446 ALA A C 1
ATOM 3350 O O . ALA A 1 446 ? -21.739 5.256 36.345 1.00 72.56 446 ALA A O 1
ATOM 3351 N N . ALA A 1 447 ? -20.116 4.335 35.095 1.00 70.56 447 ALA A N 1
ATOM 3352 C CA . ALA A 1 447 ? -19.734 5.577 34.423 1.00 70.56 447 ALA A CA 1
ATOM 3353 C C . ALA A 1 447 ? -20.808 6.071 33.431 1.00 70.56 447 ALA A C 1
ATOM 3355 O O . ALA A 1 447 ? -20.919 7.272 33.195 1.00 70.56 447 ALA A O 1
ATOM 3356 N N . ALA A 1 448 ? -21.619 5.160 32.887 1.00 60.75 448 ALA A N 1
ATOM 3357 C CA . ALA A 1 448 ? -22.680 5.441 31.921 1.00 60.75 448 ALA A CA 1
ATOM 3358 C C . ALA A 1 448 ? -24.091 5.594 32.534 1.00 60.75 448 ALA A C 1
ATOM 3360 O O . ALA A 1 448 ? -25.076 5.681 31.795 1.00 60.75 448 ALA A O 1
ATOM 3361 N N . ALA A 1 449 ? -24.207 5.586 33.867 1.00 49.09 449 ALA A N 1
ATOM 3362 C CA . ALA A 1 449 ? -25.465 5.466 34.602 1.00 49.09 449 ALA A CA 1
ATOM 3363 C C . ALA A 1 449 ? -26.449 6.622 34.318 1.00 49.09 449 ALA A C 1
ATOM 3365 O O . ALA A 1 449 ? -26.403 7.685 34.937 1.00 49.09 449 ALA A O 1
ATOM 3366 N N . GLY A 1 450 ? -27.369 6.370 33.386 1.00 48.78 450 GLY A N 1
ATOM 3367 C CA . GLY A 1 450 ? -28.529 7.204 33.075 1.00 48.78 450 GLY A CA 1
ATOM 3368 C C . GLY A 1 450 ? -29.494 6.517 32.105 1.00 48.78 450 GLY A C 1
ATOM 3369 O O . GLY A 1 450 ? -30.671 6.410 32.419 1.00 48.78 450 GLY A O 1
ATOM 3370 N N . ASP A 1 451 ? -28.987 5.979 30.987 1.00 48.97 451 ASP A N 1
ATOM 3371 C CA . ASP A 1 451 ? -29.822 5.409 29.902 1.00 48.97 451 ASP A CA 1
ATOM 3372 C C . ASP A 1 451 ? -29.408 3.989 29.455 1.00 48.97 451 ASP A C 1
ATOM 3374 O O . ASP A 1 451 ? -30.231 3.226 28.952 1.00 48.97 451 ASP A O 1
ATOM 3378 N N . LEU A 1 452 ? -28.147 3.585 29.660 1.00 44.69 452 LEU A N 1
ATOM 3379 C CA . LEU A 1 452 ? -27.608 2.337 29.092 1.00 44.69 452 LEU A CA 1
ATOM 3380 C C . LEU A 1 452 ? -28.142 1.058 29.755 1.00 44.69 452 LEU A C 1
ATOM 3382 O O . LEU A 1 452 ? -28.331 0.063 29.065 1.00 44.69 452 LEU A O 1
ATOM 3386 N N . SER A 1 453 ? -28.436 1.067 31.062 1.00 44.22 453 SER A N 1
ATOM 3387 C CA . SER A 1 453 ? -28.969 -0.131 31.735 1.00 44.22 453 SER A CA 1
ATOM 3388 C C . SER A 1 453 ? -30.433 -0.412 31.393 1.00 44.22 453 SER A C 1
ATOM 3390 O O . SER A 1 453 ? -30.905 -1.506 31.669 1.00 44.22 453 SER A O 1
ATOM 3392 N N . PHE A 1 454 ? -31.162 0.574 30.860 1.00 38.97 454 PHE A N 1
ATOM 3393 C CA . PHE A 1 454 ? -32.572 0.444 30.494 1.00 38.97 454 PHE A CA 1
ATOM 3394 C C . PHE A 1 454 ? -32.735 0.059 29.019 1.00 38.97 454 PHE A C 1
ATOM 3396 O O . PHE A 1 454 ? -33.578 -0.775 28.717 1.00 38.97 454 PHE A O 1
ATOM 3403 N N . GLU A 1 455 ? -31.906 0.599 28.115 1.00 39.47 455 GLU A N 1
ATOM 3404 C CA . GLU A 1 455 ? -31.921 0.214 26.694 1.00 39.47 455 GLU A CA 1
ATOM 3405 C C . GLU A 1 455 ? -31.283 -1.152 26.431 1.00 39.47 455 GLU A C 1
ATOM 3407 O O . GLU A 1 455 ? -31.845 -1.916 25.655 1.00 39.47 455 GLU A O 1
ATOM 3412 N N . LEU A 1 456 ? -30.189 -1.506 27.120 1.00 42.69 456 LEU A N 1
ATOM 3413 C CA . LEU A 1 456 ? -29.677 -2.878 27.066 1.00 42.69 456 LEU A CA 1
ATOM 3414 C C . LEU A 1 456 ? -30.729 -3.834 27.648 1.00 42.69 456 LEU A C 1
ATOM 3416 O O . LEU A 1 456 ? -31.076 -4.797 26.996 1.00 42.69 456 LEU A O 1
ATOM 3420 N N . ALA A 1 457 ? -31.374 -3.512 28.776 1.00 40.53 457 ALA A N 1
ATOM 3421 C CA . ALA A 1 457 ? -32.462 -4.336 29.327 1.00 40.53 457 ALA A CA 1
ATOM 3422 C C . ALA A 1 457 ? -33.742 -4.426 28.458 1.00 40.53 457 ALA A C 1
ATOM 3424 O O . ALA A 1 457 ? -34.618 -5.223 28.785 1.00 40.53 457 ALA A O 1
ATOM 3425 N N . LEU A 1 458 ? -33.878 -3.609 27.405 1.00 37.78 458 LEU A N 1
ATOM 3426 C CA . LEU A 1 458 ? -35.001 -3.616 26.453 1.00 37.78 458 LEU A CA 1
ATOM 3427 C C . LEU A 1 458 ? -34.719 -4.467 25.205 1.00 37.78 458 LEU A C 1
ATOM 3429 O O . LEU A 1 458 ? -35.662 -4.896 24.540 1.00 37.78 458 LEU A O 1
ATOM 3433 N N . GLU A 1 459 ? -33.450 -4.730 24.893 1.00 43.09 459 GLU A N 1
ATOM 3434 C CA . GLU A 1 459 ? -33.063 -5.871 24.068 1.00 43.09 459 GLU A CA 1
ATOM 3435 C C . GLU A 1 459 ? -33.121 -7.098 24.991 1.00 43.09 459 GLU A C 1
ATOM 3437 O O . GLU A 1 459 ? -32.266 -7.267 25.856 1.00 43.09 459 GLU A O 1
ATOM 3442 N N . ASP A 1 460 ? -34.180 -7.907 24.869 1.00 36.78 460 ASP A N 1
ATOM 3443 C CA . ASP A 1 460 ? -34.633 -8.982 25.786 1.00 36.78 460 ASP A CA 1
ATOM 3444 C C . ASP A 1 460 ? -33.601 -10.107 26.110 1.00 36.78 460 ASP A C 1
ATOM 3446 O O . ASP A 1 460 ? -33.951 -11.152 26.656 1.00 36.78 460 ASP A O 1
ATOM 3450 N N . GLU A 1 461 ? -32.314 -9.910 25.816 1.00 37.59 461 GLU A N 1
ATOM 3451 C CA . GLU A 1 461 ? -31.188 -10.786 26.159 1.00 37.59 461 GLU A CA 1
ATOM 3452 C C . GLU A 1 461 ? -30.255 -10.231 27.260 1.00 37.59 461 GLU A C 1
ATOM 3454 O O . GLU A 1 461 ? -29.354 -10.937 27.708 1.00 37.59 461 GLU A O 1
ATOM 3459 N N . LEU A 1 462 ? -30.453 -8.999 27.748 1.00 39.38 462 LEU A N 1
ATOM 3460 C CA . LEU A 1 462 ? -29.467 -8.319 28.613 1.00 39.38 462 LEU A CA 1
ATOM 3461 C C . LEU A 1 462 ? -29.973 -7.944 30.015 1.00 39.38 462 LEU A C 1
ATOM 3463 O O . LEU A 1 462 ? -29.269 -7.265 30.771 1.00 39.38 462 LEU A O 1
ATOM 3467 N N . ALA A 1 463 ? -31.155 -8.418 30.426 1.00 37.41 463 ALA A N 1
ATOM 3468 C CA . ALA A 1 463 ? -31.435 -8.519 31.856 1.00 37.41 463 ALA A CA 1
ATOM 3469 C C . ALA A 1 463 ? -30.426 -9.523 32.448 1.00 37.41 463 ALA A C 1
ATOM 3471 O O . ALA A 1 463 ? -30.389 -10.664 31.987 1.00 37.41 463 ALA A O 1
ATOM 3472 N N . PRO A 1 464 ? -29.582 -9.135 33.426 1.00 38.06 464 PRO A N 1
ATOM 3473 C CA . PRO A 1 464 ? -28.494 -9.986 33.887 1.00 38.06 464 PRO A CA 1
ATOM 3474 C C . PRO A 1 464 ? -29.070 -11.315 34.391 1.00 38.06 464 PRO A C 1
ATOM 3476 O O . PRO A 1 464 ? -29.837 -11.303 35.359 1.00 38.06 464 PRO A O 1
ATOM 3479 N N . PRO A 1 465 ? -28.727 -12.470 33.791 1.00 37.53 465 PRO A N 1
ATOM 3480 C CA . PRO A 1 465 ? -29.069 -13.737 34.406 1.00 37.53 465 PRO A CA 1
ATOM 3481 C C . PRO A 1 465 ? -28.322 -13.814 35.739 1.00 37.53 465 PRO A C 1
ATOM 3483 O O . PRO A 1 465 ? -27.110 -13.595 35.790 1.00 37.53 465 PRO A O 1
ATOM 3486 N N . GLU A 1 466 ? -29.028 -14.155 36.822 1.00 40.41 466 GLU A N 1
ATOM 3487 C CA . GLU A 1 466 ? -28.449 -14.279 38.174 1.00 40.41 466 GLU A CA 1
ATOM 3488 C C . GLU A 1 466 ? -27.234 -15.235 38.221 1.00 40.41 466 GLU A C 1
ATOM 3490 O O . GLU A 1 466 ? -26.453 -15.211 39.174 1.00 40.41 466 GLU A O 1
ATOM 3495 N N . SER A 1 467 ? -27.039 -16.052 37.178 1.00 40.41 467 SER A N 1
ATOM 3496 C CA . SER A 1 467 ? -25.971 -17.045 37.071 1.00 40.41 467 SER A CA 1
ATOM 3497 C C . SER A 1 467 ? -25.491 -17.358 35.635 1.00 40.41 467 SER A C 1
ATOM 3499 O O . SER A 1 467 ? -25.020 -18.470 35.405 1.00 40.41 467 SER A O 1
ATOM 3501 N N . GLY A 1 468 ? -25.624 -16.448 34.660 1.00 38.31 468 GLY A N 1
ATOM 3502 C CA . GLY A 1 468 ? -25.330 -16.723 33.237 1.00 38.31 468 GLY A CA 1
ATOM 3503 C C . GLY A 1 468 ? -24.162 -15.926 32.647 1.00 38.31 468 GLY A C 1
ATOM 3504 O O . GLY A 1 468 ? -23.821 -14.848 33.127 1.00 38.31 468 GLY A O 1
ATOM 3505 N N . ASP A 1 469 ? -23.533 -16.514 31.635 1.00 43.75 469 ASP A N 1
ATOM 3506 C CA . ASP A 1 469 ? -22.242 -16.145 31.059 1.00 43.75 469 ASP A CA 1
ATOM 3507 C C . ASP A 1 469 ? -22.301 -14.838 30.242 1.00 43.75 469 ASP A C 1
ATOM 3509 O O . ASP A 1 469 ? -23.070 -14.716 29.292 1.00 43.75 469 ASP A O 1
ATOM 3513 N N . TRP A 1 470 ? -21.494 -13.846 30.633 1.00 41.97 470 TRP A N 1
ATOM 3514 C CA . TRP A 1 470 ? -21.414 -12.531 29.977 1.00 41.97 470 TRP A CA 1
ATOM 3515 C C . TRP A 1 470 ? -20.753 -12.600 28.586 1.00 41.97 470 TRP A C 1
ATOM 3517 O O . TRP A 1 470 ? -20.896 -11.661 27.806 1.00 41.97 470 TRP A O 1
ATOM 3527 N N . THR A 1 471 ? -20.046 -13.697 28.278 1.00 38.53 471 THR A N 1
ATOM 3528 C CA . THR A 1 471 ? -19.261 -13.911 27.044 1.00 38.53 471 THR A CA 1
ATOM 3529 C C . THR A 1 471 ? -20.040 -13.727 25.750 1.00 38.53 471 THR A C 1
ATOM 3531 O O . THR A 1 471 ? -19.462 -13.313 24.751 1.00 38.53 471 THR A O 1
ATOM 3534 N N . SER A 1 472 ? -21.327 -14.065 25.740 1.00 39.59 472 SER A N 1
ATOM 3535 C CA . SER A 1 472 ? -22.127 -14.163 24.515 1.00 39.59 472 SER A CA 1
ATOM 3536 C C . SER A 1 472 ? -22.890 -12.892 24.134 1.00 39.59 472 SER A C 1
ATOM 3538 O O . SER A 1 472 ? -23.508 -12.874 23.075 1.00 39.59 472 SER A O 1
ATOM 3540 N N . LEU A 1 473 ? -22.891 -11.855 24.976 1.00 40.69 473 LEU A N 1
ATOM 3541 C CA . LEU A 1 473 ? -23.941 -10.828 24.932 1.00 40.69 473 LEU A CA 1
ATOM 3542 C C . LEU A 1 473 ? -23.536 -9.449 24.408 1.00 40.69 473 LEU A C 1
ATOM 3544 O O . LEU A 1 473 ? -24.403 -8.595 24.261 1.00 40.69 473 LEU A O 1
ATOM 3548 N N . LEU A 1 474 ? -22.265 -9.189 24.108 1.00 46.88 474 LEU A N 1
ATOM 3549 C CA . LEU A 1 474 ? -21.874 -7.895 23.547 1.00 46.88 474 LEU A CA 1
ATOM 3550 C C . LEU A 1 474 ? -20.938 -8.099 22.367 1.00 46.88 474 LEU A C 1
ATOM 3552 O O . LEU A 1 474 ? -19.745 -8.336 22.539 1.00 46.88 474 LEU A O 1
ATOM 3556 N N . ASP A 1 475 ? -21.493 -7.955 21.166 1.00 49.12 475 ASP A N 1
ATOM 3557 C CA . ASP A 1 475 ? -20.694 -7.596 20.005 1.00 49.12 475 ASP A CA 1
ATOM 3558 C C . ASP A 1 475 ? -19.966 -6.272 20.307 1.00 49.12 475 ASP A C 1
ATOM 3560 O O . ASP A 1 475 ? -20.570 -5.254 20.672 1.00 49.12 475 ASP A O 1
ATOM 3564 N N . ALA A 1 476 ? -18.641 -6.321 20.227 1.00 46.31 476 ALA A N 1
ATOM 3565 C CA . ALA A 1 476 ? -17.740 -5.284 20.710 1.00 46.31 476 ALA A CA 1
ATOM 3566 C C . ALA A 1 476 ? -17.900 -3.974 19.904 1.00 46.31 476 ALA A C 1
ATOM 3568 O O . ALA A 1 476 ? -17.812 -2.866 20.457 1.00 46.31 476 ALA A O 1
ATOM 3569 N N . ASP A 1 477 ? -18.252 -4.117 18.623 1.00 44.03 477 ASP A N 1
ATOM 3570 C CA . ASP A 1 477 ? -18.596 -3.034 17.703 1.00 44.03 477 ASP A CA 1
ATOM 3571 C C . ASP A 1 477 ? -19.917 -2.356 18.092 1.00 44.03 477 ASP A C 1
ATOM 3573 O O . ASP A 1 477 ? -20.015 -1.123 18.113 1.00 44.03 477 ASP A O 1
ATOM 3577 N N . THR A 1 478 ? -20.926 -3.142 18.478 1.00 47.16 478 THR A N 1
ATOM 3578 C CA . THR A 1 478 ? -22.238 -2.643 18.918 1.00 47.16 478 THR A CA 1
ATOM 3579 C C . THR A 1 478 ? -22.132 -1.799 20.192 1.00 47.16 478 THR A C 1
ATOM 3581 O O . THR A 1 478 ? -22.655 -0.676 20.241 1.00 47.16 478 THR A O 1
ATOM 3584 N N . LEU A 1 479 ? -21.381 -2.275 21.192 1.00 48.31 479 LEU A N 1
ATOM 3585 C CA . LEU A 1 479 ? -21.151 -1.552 22.448 1.00 48.31 479 LEU A CA 1
ATOM 3586 C C . LEU A 1 479 ? -20.420 -0.221 22.213 1.00 48.31 479 LEU A C 1
ATOM 3588 O O . LEU A 1 479 ? -20.735 0.802 22.822 1.00 48.31 479 LEU A O 1
ATOM 3592 N N . THR A 1 480 ? -19.463 -0.205 21.295 1.00 44.31 480 THR A N 1
ATOM 3593 C CA . THR A 1 480 ? -18.601 0.961 21.070 1.00 44.31 480 THR A CA 1
ATOM 3594 C C . THR A 1 480 ? -19.230 1.993 20.169 1.00 44.31 480 THR A C 1
ATOM 3596 O O . THR A 1 480 ? -19.126 3.187 20.452 1.00 44.31 480 THR A O 1
ATOM 3599 N N . HIS A 1 481 ? -19.979 1.560 19.157 1.00 44.94 481 HIS A N 1
ATOM 3600 C CA . HIS A 1 481 ? -20.861 2.451 18.425 1.00 44.94 481 HIS A CA 1
ATOM 3601 C C . HIS A 1 481 ? -21.805 3.188 19.391 1.00 44.94 481 HIS A C 1
ATOM 3603 O O . HIS A 1 481 ? -21.928 4.411 19.300 1.00 44.94 481 HIS A O 1
ATOM 3609 N N . HIS A 1 482 ? -22.380 2.480 20.374 1.00 48.28 482 HIS A N 1
ATOM 3610 C CA . HIS A 1 482 ? -23.247 3.074 21.398 1.00 48.28 482 HIS A CA 1
ATOM 3611 C C . HIS A 1 482 ? -22.522 4.043 22.344 1.00 48.28 482 HIS A C 1
ATOM 3613 O O . HIS A 1 482 ? -23.071 5.096 22.672 1.00 48.28 482 HIS A O 1
ATOM 3619 N N . LEU A 1 483 ? -21.292 3.729 22.759 1.00 46.72 483 LEU A N 1
ATOM 3620 C CA . LEU A 1 483 ? -20.510 4.568 23.676 1.00 46.72 483 LEU A CA 1
ATOM 3621 C C . LEU A 1 483 ? -19.878 5.798 23.000 1.00 46.72 483 LEU A C 1
ATOM 3623 O O . LEU A 1 483 ? -19.762 6.844 23.634 1.00 46.72 483 LEU A O 1
ATOM 3627 N N . GLN A 1 484 ? -19.470 5.699 21.730 1.00 44.75 484 GLN A N 1
ATOM 3628 C CA . GLN A 1 484 ? -18.786 6.779 21.003 1.00 44.75 484 GLN A CA 1
ATOM 3629 C C . GLN A 1 484 ? -19.749 7.810 20.395 1.00 44.75 484 GLN A C 1
ATOM 3631 O O . GLN A 1 484 ? -19.386 8.975 20.255 1.00 44.75 484 GLN A O 1
ATOM 3636 N N . HIS A 1 485 ? -20.974 7.407 20.036 1.00 42.28 485 HIS A N 1
ATOM 3637 C CA . HIS A 1 485 ? -21.914 8.263 19.296 1.00 42.28 485 HIS A CA 1
ATOM 3638 C C . HIS A 1 485 ? -22.954 8.964 20.182 1.00 42.28 485 HIS A C 1
ATOM 3640 O O . HIS A 1 485 ? -23.882 9.587 19.664 1.00 42.28 485 HIS A O 1
ATOM 3646 N N . ARG A 1 486 ? -22.810 8.912 21.513 1.00 43.34 486 ARG A N 1
ATOM 3647 C CA . ARG A 1 486 ? -23.692 9.636 22.434 1.00 43.34 486 ARG A CA 1
ATOM 3648 C C . ARG A 1 486 ? -22.962 10.747 23.176 1.00 43.34 486 ARG A C 1
ATOM 3650 O O . ARG A 1 486 ? -22.177 10.506 24.086 1.00 43.34 486 ARG A O 1
ATOM 3657 N N . ALA A 1 487 ? -23.354 11.985 22.878 1.00 36.84 487 ALA A N 1
ATOM 3658 C CA . ALA A 1 487 ? -23.477 12.973 23.940 1.00 36.84 487 ALA A CA 1
ATOM 3659 C C . ALA A 1 487 ? -24.609 12.487 24.870 1.00 36.84 487 ALA A C 1
ATOM 3661 O O . ALA A 1 487 ? -25.697 12.190 24.362 1.00 36.84 487 ALA A O 1
ATOM 3662 N N . PRO A 1 488 ? -24.394 12.365 26.192 1.00 37.09 488 PRO A N 1
ATOM 3663 C CA . PRO A 1 488 ? -25.455 11.983 27.120 1.00 37.09 488 PRO A CA 1
ATOM 3664 C C . PRO A 1 488 ? -26.709 12.845 26.881 1.00 37.09 488 PRO A C 1
ATOM 3666 O O . PRO A 1 488 ? -26.649 14.069 26.999 1.00 37.09 488 PRO A O 1
ATOM 3669 N N . GLY A 1 489 ? -27.825 12.214 26.489 1.00 42.66 489 GLY A N 1
ATOM 3670 C CA . GLY A 1 489 ? -29.120 12.876 26.276 1.00 42.66 489 GLY A CA 1
ATOM 3671 C C . GLY A 1 489 ? -29.485 13.318 24.846 1.00 42.66 489 GLY A C 1
ATOM 3672 O O . GLY A 1 489 ? -30.495 14.006 24.699 1.00 42.66 489 GLY A O 1
ATOM 3673 N N . GLN A 1 490 ? -28.738 12.951 23.792 1.00 44.75 490 GLN A N 1
ATOM 3674 C CA . GLN A 1 490 ? -29.125 13.245 22.396 1.00 44.75 490 GLN A CA 1
ATOM 3675 C C . GLN A 1 490 ? -29.558 11.988 21.618 1.00 44.75 490 GLN A C 1
ATOM 3677 O O . GLN A 1 490 ? -28.869 10.971 21.609 1.00 44.75 490 GLN A O 1
ATOM 3682 N N . SER A 1 491 ? -30.724 12.061 20.964 1.00 54.19 491 SER A N 1
ATOM 3683 C CA . SER A 1 491 ? -31.272 11.008 20.095 1.00 54.19 491 SER A CA 1
ATOM 3684 C C . SER A 1 491 ? -30.460 10.866 18.796 1.00 54.19 491 SER A C 1
ATOM 3686 O O . SER A 1 491 ? -30.070 11.888 18.230 1.00 54.19 491 SER A O 1
ATOM 3688 N N . PRO A 1 492 ? -30.275 9.640 18.258 1.00 60.53 492 PRO A N 1
ATOM 3689 C CA . PRO A 1 492 ? -29.632 9.407 16.955 1.00 60.53 492 PRO A CA 1
ATOM 3690 C C . PRO A 1 492 ? -30.455 9.933 15.765 1.00 60.53 492 PRO A C 1
ATOM 3692 O O . PRO A 1 492 ? -29.986 9.935 14.630 1.00 60.53 492 PRO A O 1
ATOM 3695 N N . VAL A 1 493 ? -31.690 10.368 16.022 1.00 71.81 493 VAL A N 1
ATOM 3696 C CA . VAL A 1 493 ? -32.553 11.076 15.078 1.00 71.81 493 VAL A CA 1
ATOM 3697 C C . VAL A 1 493 ? -32.792 12.484 15.632 1.00 71.81 493 VAL A C 1
ATOM 3699 O O . VAL A 1 493 ? -33.424 12.604 16.693 1.00 71.81 493 VAL A O 1
ATOM 3702 N N . PRO A 1 494 ? -32.320 13.545 14.951 1.00 75.75 494 PRO A N 1
ATOM 3703 C CA . PRO A 1 494 ? -32.564 14.921 15.369 1.00 75.75 494 PRO A CA 1
ATOM 3704 C C . PRO A 1 494 ? -34.062 15.211 15.544 1.00 75.75 494 PRO A C 1
ATOM 3706 O O . PRO A 1 494 ? -34.889 14.807 14.731 1.00 75.75 494 PRO A O 1
ATOM 3709 N N . GLY A 1 495 ? -34.420 15.924 16.614 1.00 77.12 495 GLY A N 1
ATOM 3710 C CA . GLY A 1 495 ? -35.803 16.341 16.879 1.00 77.12 495 GLY A CA 1
ATOM 3711 C C . GLY A 1 495 ? -36.660 15.363 17.692 1.00 77.12 495 GLY A C 1
ATOM 3712 O O . GLY A 1 495 ? -37.794 15.708 18.011 1.00 77.12 495 GLY A O 1
ATOM 3713 N N . LEU A 1 496 ? -36.130 14.198 18.083 1.00 78.00 496 LEU A N 1
ATOM 3714 C CA . LEU A 1 496 ? -36.807 13.256 18.985 1.00 78.00 496 LEU A CA 1
ATOM 3715 C C . LEU A 1 496 ? -36.065 13.105 20.308 1.00 78.00 496 LEU A C 1
ATOM 3717 O O . LEU A 1 496 ? -34.841 13.189 20.358 1.00 78.00 496 LEU A O 1
ATOM 3721 N N . THR A 1 497 ? -36.796 12.850 21.390 1.00 80.38 497 THR A N 1
ATOM 3722 C CA . THR A 1 497 ? -36.202 12.321 22.624 1.00 80.38 497 THR A CA 1
ATOM 3723 C C . THR A 1 497 ? -36.015 10.801 22.509 1.00 80.38 497 THR A C 1
ATOM 3725 O O . THR A 1 497 ? -36.745 10.159 21.746 1.00 80.38 497 THR A O 1
ATOM 3728 N N . PRO A 1 498 ? -35.096 10.186 23.278 1.00 71.44 498 PRO A N 1
ATOM 3729 C CA . PRO A 1 498 ? -34.928 8.729 23.285 1.00 71.44 498 PRO A CA 1
ATOM 3730 C C . PRO A 1 498 ? -36.242 7.965 23.525 1.00 71.44 498 PRO A C 1
ATOM 3732 O O . PRO A 1 498 ? -36.563 7.035 22.789 1.00 71.44 498 PRO A O 1
ATOM 3735 N N . GLY A 1 499 ? -37.072 8.427 24.469 1.00 75.69 499 GLY A N 1
ATOM 3736 C CA . GLY A 1 499 ? -38.379 7.818 24.744 1.00 75.69 499 GLY A CA 1
ATOM 3737 C C . GLY A 1 499 ? -39.378 7.928 23.584 1.00 75.69 499 GLY A C 1
ATOM 3738 O O . GLY A 1 499 ? -40.130 6.990 23.330 1.00 75.69 499 GLY A O 1
ATOM 3739 N N . GLN A 1 500 ? -39.372 9.041 22.840 1.00 82.94 500 GLN A N 1
ATOM 3740 C CA . GLN A 1 500 ? -40.202 9.185 21.637 1.00 82.94 500 GLN A CA 1
ATOM 3741 C C . GLN A 1 500 ? -39.733 8.250 20.520 1.00 82.94 500 GLN A C 1
ATOM 3743 O O . GLN A 1 500 ? -40.559 7.615 19.868 1.00 82.94 500 GLN A O 1
ATOM 3748 N N . LEU A 1 501 ? -38.418 8.134 20.321 1.00 83.19 501 LEU A N 1
ATOM 3749 C CA . LEU A 1 501 ? -37.850 7.233 19.323 1.00 83.19 501 LEU A CA 1
ATOM 3750 C C . LEU A 1 501 ? -38.166 5.764 19.642 1.00 83.19 501 LEU A C 1
ATOM 3752 O O . LEU A 1 501 ? -38.537 5.017 18.740 1.00 83.19 501 LEU A O 1
ATOM 3756 N N . ALA A 1 502 ? -38.079 5.362 20.912 1.00 78.00 502 ALA A N 1
ATOM 3757 C CA . ALA A 1 502 ? -38.446 4.017 21.354 1.00 78.00 502 ALA A CA 1
ATOM 3758 C C . ALA A 1 502 ? -39.927 3.703 21.080 1.00 78.00 502 ALA A C 1
ATOM 3760 O O . ALA A 1 502 ? -40.243 2.647 20.535 1.00 78.00 502 ALA A O 1
ATOM 3761 N N . ALA A 1 503 ? -40.833 4.642 21.379 1.00 86.62 503 ALA A N 1
ATOM 3762 C CA . ALA A 1 503 ? -42.260 4.476 21.097 1.00 86.62 503 ALA A CA 1
ATOM 3763 C C . ALA A 1 503 ? -42.544 4.323 19.592 1.00 86.62 503 ALA A C 1
ATOM 3765 O O . ALA A 1 503 ? -43.300 3.438 19.195 1.00 86.62 503 ALA A O 1
ATOM 3766 N N . VAL A 1 504 ? -41.898 5.140 18.752 1.00 90.06 504 VAL A N 1
ATOM 3767 C CA . VAL A 1 504 ? -42.021 5.053 17.288 1.00 90.06 504 VAL A CA 1
ATOM 3768 C C . VAL A 1 504 ? -41.490 3.717 16.764 1.00 90.06 504 VAL A C 1
ATOM 3770 O O . VAL A 1 504 ? -42.138 3.088 15.930 1.00 90.06 504 VAL A O 1
ATOM 3773 N N . ARG A 1 505 ? -40.345 3.244 17.270 1.00 88.19 505 ARG A N 1
ATOM 3774 C CA . ARG A 1 505 ? -39.782 1.933 16.907 1.00 88.19 505 ARG A CA 1
ATOM 3775 C C . ARG A 1 505 ? -40.729 0.791 17.255 1.00 88.19 505 ARG A C 1
ATOM 3777 O O . ARG A 1 505 ? -40.956 -0.058 16.404 1.00 88.19 505 ARG A O 1
ATOM 3784 N N . ALA A 1 506 ? -41.321 0.799 18.448 1.00 89.06 506 ALA A N 1
ATOM 3785 C CA . ALA A 1 506 ? -42.287 -0.223 18.852 1.00 89.06 506 ALA A CA 1
ATOM 3786 C C . ALA A 1 506 ? -43.521 -0.242 17.932 1.00 89.06 506 ALA A C 1
ATOM 3788 O O . ALA A 1 506 ? -43.950 -1.303 17.484 1.00 89.06 506 ALA A O 1
ATOM 3789 N N . GLN A 1 507 ? -44.050 0.936 17.586 1.00 94.25 507 GLN A N 1
ATOM 3790 C CA . GLN A 1 507 ? -45.188 1.063 16.671 1.00 94.25 507 GLN A CA 1
ATOM 3791 C C . GLN A 1 507 ? -44.850 0.542 15.268 1.00 94.25 507 GLN A C 1
ATOM 3793 O O . GLN A 1 507 ? -45.618 -0.230 14.694 1.00 94.25 507 GLN A O 1
ATOM 3798 N N . ILE A 1 508 ? -43.687 0.915 14.725 1.00 95.50 508 ILE A N 1
ATOM 3799 C CA . ILE A 1 508 ? -43.201 0.403 13.436 1.00 95.50 508 ILE A CA 1
ATOM 3800 C C . ILE A 1 508 ? -42.986 -1.113 13.498 1.00 95.50 508 ILE A C 1
ATOM 3802 O O . ILE A 1 508 ? -43.366 -1.816 12.565 1.00 95.50 508 ILE A O 1
ATOM 3806 N N . GLY A 1 509 ? -42.427 -1.621 14.597 1.00 93.94 509 GLY A N 1
ATOM 3807 C CA . GLY A 1 509 ? -42.153 -3.041 14.798 1.00 93.94 509 GLY A CA 1
ATOM 3808 C C . GLY A 1 509 ? -43.415 -3.898 14.732 1.00 93.94 509 GLY A C 1
ATOM 3809 O O . GLY A 1 509 ? -43.458 -4.889 14.001 1.00 93.94 509 GLY A O 1
ATOM 3810 N N . GLN A 1 510 ? -44.468 -3.456 15.422 1.00 96.50 510 GLN A N 1
ATOM 3811 C CA . GLN A 1 510 ? -45.798 -4.071 15.378 1.00 96.50 510 GLN A CA 1
ATOM 3812 C C . GLN A 1 510 ? -46.397 -4.032 13.972 1.00 96.50 510 GLN A C 1
ATOM 3814 O O . GLN A 1 510 ? -46.892 -5.038 13.468 1.00 96.50 510 GLN A O 1
ATOM 3819 N N . ALA A 1 511 ? -46.322 -2.879 13.308 1.00 96.38 511 ALA A N 1
ATOM 3820 C CA . ALA A 1 511 ? -46.864 -2.710 11.966 1.00 96.38 511 ALA A CA 1
ATOM 3821 C C . ALA A 1 511 ? -46.174 -3.624 10.935 1.00 96.38 511 ALA A C 1
ATOM 3823 O O . ALA A 1 511 ? -46.844 -4.264 10.127 1.00 96.38 511 ALA A O 1
ATOM 3824 N N . VAL A 1 512 ? -44.843 -3.752 10.995 1.00 96.31 512 VAL A N 1
ATOM 3825 C CA . VAL A 1 512 ? -44.081 -4.663 10.124 1.00 96.31 512 VAL A CA 1
ATOM 3826 C C . VAL A 1 512 ? -44.460 -6.122 10.377 1.00 96.31 512 VAL A C 1
ATOM 3828 O O . VAL A 1 512 ? -44.642 -6.868 9.416 1.00 96.31 512 VAL A O 1
ATOM 3831 N N . ALA A 1 513 ? -44.628 -6.533 11.636 1.00 96.25 513 ALA A N 1
ATOM 3832 C CA . ALA A 1 513 ? -45.064 -7.891 11.962 1.00 96.25 513 ALA A CA 1
ATOM 3833 C C . ALA A 1 513 ? -46.448 -8.212 11.368 1.00 96.25 513 ALA A C 1
ATOM 3835 O O . ALA A 1 513 ? -46.629 -9.284 10.784 1.00 96.25 513 ALA A O 1
ATOM 3836 N N . VAL A 1 514 ? -47.387 -7.259 11.429 1.00 97.19 514 VAL A N 1
ATOM 3837 C CA . VAL A 1 514 ? -48.706 -7.375 10.782 1.00 97.19 514 VAL A CA 1
ATOM 3838 C C . VAL A 1 514 ? -48.565 -7.517 9.265 1.00 97.19 514 VAL A C 1
ATOM 3840 O O . VAL A 1 514 ? -49.115 -8.459 8.704 1.00 97.19 514 VAL A O 1
ATOM 3843 N N . LEU A 1 515 ? -47.769 -6.668 8.601 1.00 96.69 515 LEU A N 1
ATOM 3844 C CA . LEU A 1 515 ? -47.554 -6.747 7.146 1.00 96.69 515 LEU A CA 1
ATOM 3845 C C . LEU A 1 515 ? -46.979 -8.103 6.705 1.00 96.69 515 LEU A C 1
ATOM 3847 O O . LEU A 1 515 ? -47.408 -8.671 5.700 1.00 96.69 515 LEU A O 1
ATOM 3851 N N . VAL A 1 516 ? -46.020 -8.644 7.462 1.00 96.88 516 VAL A N 1
ATOM 3852 C CA . VAL A 1 516 ? -45.443 -9.972 7.200 1.00 96.88 516 VAL A CA 1
ATOM 3853 C C . VAL A 1 516 ? -46.501 -11.062 7.366 1.00 96.88 516 VAL A C 1
ATOM 3855 O O . VAL A 1 516 ? -46.622 -11.936 6.505 1.00 96.88 516 VAL A O 1
ATOM 3858 N N . HIS A 1 517 ? -47.268 -11.020 8.457 1.00 96.50 517 HIS A N 1
ATOM 3859 C CA . HIS A 1 517 ? -48.304 -12.009 8.737 1.00 96.50 517 HIS A CA 1
ATOM 3860 C C . HIS A 1 517 ? -49.428 -11.983 7.691 1.00 96.50 517 HIS A C 1
ATOM 3862 O O . HIS A 1 517 ? -49.858 -13.040 7.217 1.00 96.50 517 HIS A O 1
ATOM 3868 N N . ASP A 1 518 ? -49.864 -10.794 7.276 1.00 95.88 518 ASP A N 1
ATOM 3869 C CA . ASP A 1 518 ? -50.857 -10.610 6.219 1.00 95.88 518 ASP A CA 1
ATOM 3870 C C . ASP A 1 518 ? -50.339 -11.139 4.880 1.00 95.88 518 ASP A C 1
ATOM 3872 O O . ASP A 1 518 ? -51.060 -11.846 4.174 1.00 95.88 518 ASP A O 1
ATOM 3876 N N . GLY A 1 519 ? -49.067 -10.888 4.554 1.00 95.69 519 GLY A N 1
ATOM 3877 C CA . GLY A 1 519 ? -48.420 -11.439 3.365 1.00 95.69 519 GLY A CA 1
ATOM 3878 C C . GLY A 1 519 ? -48.346 -12.972 3.387 1.00 95.69 519 GLY A C 1
ATOM 3879 O O . GLY A 1 519 ? -48.694 -13.622 2.398 1.00 95.69 519 GLY A O 1
ATOM 3880 N N . PHE A 1 520 ? -47.978 -13.575 4.524 1.00 96.00 520 PHE A N 1
ATOM 3881 C CA . PHE A 1 520 ? -48.029 -15.031 4.692 1.00 96.00 520 PHE A CA 1
ATOM 3882 C C . PHE A 1 520 ? -49.444 -15.582 4.534 1.00 96.00 520 PHE A C 1
ATOM 3884 O O . PHE A 1 520 ? -49.634 -16.584 3.845 1.00 96.00 520 PHE A O 1
ATOM 3891 N N . THR A 1 521 ? -50.437 -14.919 5.122 1.00 95.88 521 THR A N 1
ATOM 3892 C CA . THR A 1 521 ? -51.848 -15.312 5.037 1.00 95.88 521 THR A CA 1
ATOM 3893 C C . THR A 1 521 ? -52.377 -15.216 3.611 1.00 95.88 521 THR A C 1
ATOM 3895 O O . THR A 1 521 ? -53.018 -16.148 3.122 1.00 95.88 521 THR A O 1
ATOM 3898 N N . ALA A 1 522 ? -52.060 -14.131 2.905 1.00 94.38 522 ALA A N 1
ATOM 3899 C CA . ALA A 1 522 ? -52.426 -13.945 1.509 1.00 94.38 522 ALA A CA 1
ATOM 3900 C C . ALA A 1 522 ? -51.774 -15.006 0.613 1.00 94.38 522 ALA A C 1
ATOM 3902 O O . ALA A 1 522 ? -52.443 -15.579 -0.250 1.00 94.38 522 ALA A O 1
ATOM 3903 N N . TRP A 1 523 ? -50.491 -15.312 0.822 1.00 93.75 523 TRP A N 1
ATOM 3904 C CA . TRP A 1 523 ? -49.827 -16.383 0.084 1.00 93.75 523 TRP A CA 1
ATOM 3905 C C . TRP A 1 523 ? -50.467 -17.745 0.382 1.00 93.75 523 TRP A C 1
ATOM 3907 O O . TRP A 1 523 ? -50.810 -18.474 -0.548 1.00 93.75 523 TRP A O 1
ATOM 3917 N N . HIS A 1 524 ? -50.696 -18.061 1.663 1.00 92.00 524 HIS A N 1
ATOM 3918 C CA . HIS A 1 524 ? -51.302 -19.319 2.114 1.00 92.00 524 HIS A CA 1
ATOM 3919 C C . HIS A 1 524 ? -52.675 -19.554 1.482 1.00 92.00 524 HIS A C 1
ATOM 3921 O O . HIS A 1 524 ? -52.920 -20.625 0.930 1.00 92.00 524 HIS A O 1
ATOM 3927 N N . GLY A 1 525 ? -53.537 -18.532 1.481 1.00 90.19 525 GLY A N 1
ATOM 3928 C CA . GLY A 1 525 ? -54.877 -18.606 0.896 1.00 90.19 525 GLY A CA 1
ATOM 3929 C C . GLY A 1 525 ? -54.891 -18.788 -0.627 1.00 90.19 525 GLY A C 1
ATOM 3930 O O . GLY A 1 525 ? -55.855 -19.331 -1.167 1.00 90.19 525 GLY A O 1
ATOM 3931 N N . ASN A 1 526 ? -53.826 -18.374 -1.319 1.00 88.62 526 ASN A N 1
ATOM 3932 C CA . ASN A 1 526 ? -53.682 -18.500 -2.773 1.00 88.62 526 ASN A CA 1
ATOM 3933 C C . ASN A 1 526 ? -52.880 -19.741 -3.208 1.00 88.62 526 ASN A C 1
ATOM 3935 O O . ASN A 1 526 ? -52.874 -20.093 -4.394 1.00 88.62 526 ASN A O 1
ATOM 3939 N N . ALA A 1 527 ? -52.183 -20.404 -2.283 1.00 84.38 527 ALA A N 1
ATOM 3940 C CA . ALA A 1 527 ? -51.321 -21.535 -2.587 1.00 84.38 527 ALA A CA 1
ATOM 3941 C C . ALA A 1 527 ? -52.125 -22.781 -2.997 1.00 84.38 527 ALA A C 1
ATOM 3943 O O . ALA A 1 527 ? -53.168 -23.117 -2.433 1.00 84.38 527 ALA A O 1
ATOM 3944 N N . ARG A 1 528 ? -51.622 -23.510 -4.003 1.00 79.38 528 ARG A N 1
ATOM 3945 C CA . ARG A 1 528 ? -52.238 -24.768 -4.450 1.00 79.38 528 ARG A CA 1
ATOM 3946 C C . ARG A 1 528 ? -51.949 -25.898 -3.454 1.00 79.38 528 ARG A C 1
ATOM 3948 O O . ARG A 1 528 ? -50.839 -25.951 -2.925 1.00 79.38 528 ARG A O 1
ATOM 3955 N N . PRO A 1 529 ? -52.861 -26.882 -3.306 1.00 69.00 529 PRO A N 1
ATOM 3956 C CA . PRO A 1 529 ? -52.691 -28.013 -2.390 1.00 69.00 529 PRO A CA 1
ATOM 3957 C C . PRO A 1 529 ? -51.363 -28.781 -2.520 1.00 69.00 529 PRO A C 1
ATOM 3959 O O . PRO A 1 529 ? -50.868 -29.364 -1.561 1.00 69.00 529 PRO A O 1
ATOM 3962 N N . GLU A 1 530 ? -50.785 -28.786 -3.721 1.00 66.31 530 GLU A N 1
ATOM 3963 C CA . GLU A 1 530 ? -49.554 -29.498 -4.079 1.00 66.31 530 GLU A CA 1
ATOM 3964 C C . GLU A 1 530 ? -48.295 -28.932 -3.400 1.00 66.31 530 GLU A C 1
ATOM 3966 O O . GLU A 1 530 ? -47.318 -29.665 -3.247 1.00 66.31 530 GLU A O 1
ATOM 3971 N N . VAL A 1 531 ? -48.327 -27.670 -2.952 1.00 64.88 531 VAL A N 1
ATOM 3972 C CA . VAL A 1 531 ? -47.205 -26.999 -2.270 1.00 64.88 531 VAL A CA 1
ATOM 3973 C C . VAL A 1 531 ? -47.118 -27.394 -0.787 1.00 64.88 531 VAL A C 1
ATOM 3975 O O . VAL A 1 531 ? -46.068 -27.263 -0.169 1.00 64.88 531 VAL A O 1
ATOM 3978 N N . PHE A 1 532 ? -48.182 -27.970 -0.217 1.00 65.69 532 PHE A N 1
ATOM 3979 C CA . PHE A 1 532 ? -48.251 -28.330 1.203 1.00 65.69 532 PHE A CA 1
ATOM 3980 C C . PHE A 1 532 ? -47.655 -29.701 1.550 1.00 65.69 532 PHE A C 1
ATOM 3982 O O . PHE A 1 532 ? -48.011 -30.267 2.582 1.00 65.69 532 PHE A O 1
ATOM 3989 N N . ARG A 1 533 ? -46.785 -30.289 0.716 1.00 62.50 533 ARG A N 1
ATOM 3990 C CA . ARG A 1 533 ? -46.072 -31.515 1.113 1.00 62.50 533 ARG A CA 1
ATOM 3991 C C . ARG A 1 533 ? -44.891 -31.129 2.005 1.00 62.50 533 ARG A C 1
ATOM 3993 O O . ARG A 1 533 ? -43.910 -30.615 1.471 1.00 62.50 533 ARG A O 1
ATOM 4000 N N . PRO A 1 534 ? -44.946 -31.377 3.326 1.00 57.03 534 PRO A N 1
ATOM 4001 C CA . PRO A 1 534 ? -43.810 -31.077 4.177 1.00 57.03 534 PRO A CA 1
ATOM 4002 C C . PRO A 1 534 ? -42.631 -31.979 3.776 1.00 57.03 534 PRO A C 1
ATOM 4004 O O . PRO A 1 534 ? -42.842 -33.149 3.423 1.00 57.03 534 PRO A O 1
ATOM 4007 N N . PRO A 1 535 ? -41.388 -31.479 3.841 1.00 58.56 535 PRO A N 1
ATOM 4008 C CA . PRO A 1 535 ? -40.216 -32.339 3.824 1.00 58.56 535 PRO A CA 1
ATOM 4009 C C . PRO A 1 535 ? -40.350 -33.434 4.890 1.00 58.56 535 PRO A C 1
ATOM 4011 O O . PRO A 1 535 ? -40.945 -33.226 5.950 1.00 58.56 535 PRO A O 1
ATOM 4014 N N . ALA A 1 536 ? -39.806 -34.623 4.628 1.00 56.03 536 ALA A N 1
ATOM 4015 C CA . ALA A 1 536 ? -39.762 -35.688 5.625 1.00 56.03 536 ALA A CA 1
ATOM 4016 C C . ALA A 1 536 ? -38.788 -35.299 6.754 1.00 56.03 536 ALA A C 1
ATOM 4018 O O . ALA A 1 536 ? -37.608 -35.644 6.713 1.00 56.03 536 ALA A O 1
ATOM 4019 N N . PHE A 1 537 ? -39.264 -34.556 7.754 1.00 58.25 537 PHE A N 1
ATOM 4020 C CA . PHE A 1 537 ? -38.458 -34.188 8.915 1.00 58.25 537 PHE A CA 1
ATOM 4021 C C . PHE A 1 537 ? -38.257 -35.399 9.825 1.00 58.25 537 PHE A C 1
ATOM 4023 O O . PHE A 1 537 ? -39.211 -36.008 10.308 1.00 58.25 537 PHE A O 1
ATOM 4030 N N . SER A 1 538 ? -36.997 -35.747 10.088 1.00 51.94 538 SER A N 1
ATOM 4031 C CA . SER A 1 538 ? -36.651 -36.688 11.153 1.00 51.94 538 SER A CA 1
ATOM 4032 C C . SER A 1 538 ? -36.851 -36.032 12.527 1.00 51.94 538 SER A C 1
ATOM 4034 O O . SER A 1 538 ? -36.825 -34.804 12.652 1.00 51.94 538 SER A O 1
ATOM 4036 N N . ALA A 1 539 ? -36.988 -36.843 13.582 1.00 53.44 539 ALA A N 1
ATOM 4037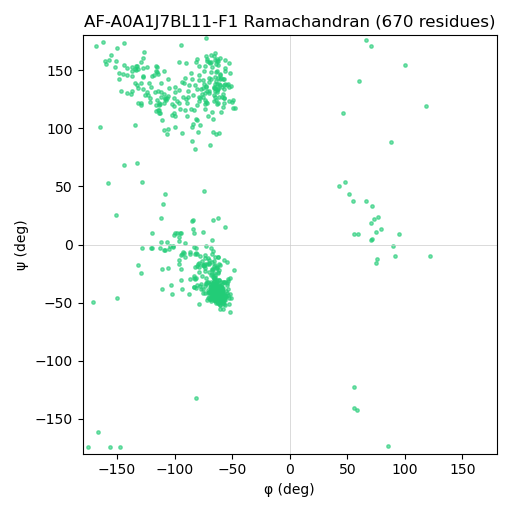 C CA . ALA A 1 539 ? -37.148 -36.377 14.966 1.00 53.44 539 ALA A CA 1
ATOM 4038 C C . ALA A 1 539 ? -36.011 -35.455 15.472 1.00 53.44 539 ALA A C 1
ATOM 4040 O O . ALA A 1 539 ? -36.182 -34.800 16.495 1.00 53.44 539 ALA A O 1
ATOM 4041 N N . ALA A 1 540 ? -34.883 -35.385 14.753 1.00 53.75 540 ALA A N 1
ATOM 4042 C CA . ALA A 1 540 ? -33.689 -34.621 15.113 1.00 53.75 540 ALA A CA 1
ATOM 4043 C C . ALA A 1 540 ? -33.750 -33.109 14.795 1.00 53.75 540 ALA A C 1
ATOM 4045 O O . ALA A 1 540 ? -32.852 -32.384 15.208 1.00 53.75 540 ALA A O 1
ATOM 4046 N N . HIS A 1 541 ? -34.771 -32.624 14.079 1.00 61.81 541 HIS A N 1
ATOM 4047 C CA . HIS A 1 541 ? -34.896 -31.197 13.736 1.00 61.81 541 HIS A CA 1
ATOM 4048 C C . HIS A 1 541 ? -35.430 -30.371 14.911 1.00 61.81 541 HIS A C 1
ATOM 4050 O O . HIS A 1 541 ? -36.279 -30.851 15.674 1.00 61.81 541 HIS A O 1
ATOM 4056 N N . ARG A 1 542 ? -34.967 -29.121 15.045 1.00 68.25 542 ARG A N 1
ATOM 4057 C CA . ARG A 1 542 ? -35.445 -28.200 16.094 1.00 68.25 542 ARG A CA 1
ATOM 4058 C C . ARG A 1 542 ? -36.905 -27.812 15.833 1.00 68.25 542 ARG A C 1
ATOM 4060 O O . ARG A 1 542 ? -37.351 -27.762 14.689 1.00 68.25 542 ARG A O 1
ATOM 4067 N N . ASP A 1 543 ? -37.660 -27.475 16.879 1.00 69.69 543 ASP A N 1
ATOM 4068 C CA . ASP A 1 543 ? -39.065 -27.049 16.735 1.00 69.69 543 ASP A CA 1
ATOM 4069 C C . ASP A 1 543 ? -39.243 -25.797 15.865 1.00 69.69 543 ASP A C 1
ATOM 4071 O O . ASP A 1 543 ? -40.245 -25.669 15.162 1.00 69.69 543 ASP A O 1
ATOM 4075 N N . ALA A 1 544 ? -38.268 -24.886 15.874 1.00 64.25 544 ALA A N 1
ATOM 4076 C CA . ALA A 1 544 ? -38.264 -23.712 15.005 1.00 64.25 544 ALA A CA 1
ATOM 4077 C C . ALA A 1 544 ? -38.152 -24.083 13.518 1.00 64.25 544 ALA A C 1
ATOM 4079 O O . ALA A 1 544 ? -38.970 -23.631 12.722 1.00 64.25 544 ALA A O 1
ATOM 4080 N N . GLU A 1 545 ? -37.221 -24.971 13.163 1.00 69.75 545 GLU A N 1
ATOM 4081 C CA . GLU A 1 545 ? -37.053 -25.486 11.796 1.00 69.75 545 GLU A CA 1
ATOM 4082 C C . GLU A 1 545 ? -38.329 -26.202 11.330 1.00 69.75 545 GLU A C 1
ATOM 4084 O O . GLU A 1 545 ? -38.831 -25.953 10.236 1.00 69.75 545 GLU A O 1
ATOM 4089 N N . ARG A 1 546 ? -38.938 -27.021 12.201 1.00 72.06 546 ARG A N 1
ATOM 4090 C CA . ARG A 1 546 ? -40.224 -27.672 11.903 1.00 72.06 546 ARG A CA 1
ATOM 4091 C C . ARG A 1 546 ? -41.334 -26.666 11.594 1.00 72.06 546 ARG A C 1
ATOM 4093 O O . ARG A 1 546 ? -42.081 -26.875 10.645 1.00 72.06 546 ARG A O 1
ATOM 4100 N N . ARG A 1 547 ? -41.465 -25.595 12.386 1.00 74.06 547 ARG A N 1
ATOM 4101 C CA . ARG A 1 547 ? -42.479 -24.546 12.166 1.00 74.06 547 ARG A CA 1
ATOM 4102 C C . ARG A 1 547 ? -42.207 -23.737 10.900 1.00 74.06 547 ARG A C 1
ATOM 4104 O O . ARG A 1 547 ? -43.148 -23.421 10.182 1.00 74.06 547 ARG A O 1
ATOM 4111 N N . ALA A 1 548 ? -40.945 -23.439 10.613 1.00 80.81 548 ALA A N 1
ATOM 4112 C CA . ALA A 1 548 ? -40.553 -22.656 9.447 1.00 80.81 548 ALA A CA 1
ATOM 4113 C C . ALA A 1 548 ? -40.900 -23.342 8.121 1.00 80.81 548 ALA A C 1
ATOM 4115 O O . ALA A 1 548 ? -41.279 -22.669 7.167 1.00 80.81 548 ALA A O 1
ATOM 4116 N N . HIS A 1 549 ? -40.830 -24.673 8.071 1.00 82.88 549 HIS A N 1
ATOM 4117 C CA . HIS A 1 549 ? -41.127 -25.453 6.867 1.00 82.88 549 HIS A CA 1
ATOM 4118 C C . HIS A 1 549 ? -42.523 -26.092 6.849 1.00 82.88 549 HIS A C 1
ATOM 4120 O O . HIS A 1 549 ? -42.834 -26.894 5.965 1.00 82.88 549 HIS A O 1
ATOM 4126 N N . ASP A 1 550 ? -43.377 -25.758 7.814 1.00 85.69 550 ASP A N 1
ATOM 4127 C CA . ASP A 1 550 ? -44.762 -26.204 7.827 1.00 85.69 550 ASP A CA 1
ATOM 4128 C C . ASP A 1 550 ? -45.623 -25.268 6.974 1.00 85.69 550 ASP A C 1
ATOM 4130 O O . ASP A 1 550 ? -46.186 -24.286 7.453 1.00 85.69 550 ASP A O 1
ATOM 4134 N N . ALA A 1 551 ? -45.729 -25.590 5.685 1.00 84.75 551 ALA A N 1
ATOM 4135 C CA . ALA A 1 551 ? -46.557 -24.842 4.742 1.00 84.75 551 ALA A CA 1
ATOM 4136 C C . ALA A 1 551 ? -48.055 -24.888 5.088 1.00 84.75 551 ALA A C 1
ATOM 4138 O O . ALA A 1 551 ? -48.827 -24.079 4.578 1.00 84.75 551 ALA A O 1
ATOM 4139 N N . THR A 1 552 ? -48.503 -25.856 5.899 1.00 84.50 552 THR A N 1
ATOM 4140 C CA . THR A 1 552 ? -49.937 -26.105 6.120 1.00 84.50 552 THR A CA 1
ATOM 4141 C C . THR A 1 552 ? -50.613 -25.023 6.956 1.00 84.50 552 THR A C 1
ATOM 4143 O O . THR A 1 552 ? -51.838 -24.894 6.914 1.00 84.50 552 THR A O 1
ATOM 4146 N N . ARG A 1 553 ? -49.831 -24.203 7.661 1.00 88.81 553 ARG A N 1
ATOM 4147 C CA . ARG A 1 553 ? -50.303 -23.102 8.501 1.00 88.81 553 ARG A CA 1
ATOM 4148 C C . ARG A 1 553 ? -49.388 -21.892 8.381 1.00 88.81 553 ARG A C 1
ATOM 4150 O O . ARG A 1 553 ? -48.190 -22.032 8.165 1.00 88.81 553 ARG A O 1
ATOM 4157 N N . VAL A 1 554 ? -49.961 -20.715 8.591 1.00 91.94 554 VAL A N 1
ATOM 4158 C CA . VAL A 1 554 ? -49.207 -19.468 8.734 1.00 91.94 554 VAL A CA 1
ATOM 4159 C C . VAL A 1 554 ? -48.574 -19.433 10.131 1.00 91.94 554 VAL A C 1
ATOM 4161 O O . VAL A 1 554 ? -49.284 -19.681 11.112 1.00 91.94 554 VAL A O 1
ATOM 4164 N N . PRO A 1 555 ? -47.265 -19.166 10.259 1.00 91.62 555 PRO A N 1
ATOM 4165 C CA . PRO A 1 555 ? -46.621 -19.036 11.557 1.00 91.62 555 PRO A CA 1
ATOM 4166 C C . PRO A 1 555 ? -46.998 -17.712 12.235 1.00 91.62 555 PRO A C 1
ATOM 4168 O O . PRO A 1 555 ? -47.306 -16.714 11.581 1.00 91.62 555 PRO A O 1
ATOM 4171 N N . GLU A 1 556 ? -46.938 -17.701 13.566 1.00 91.44 556 GLU A N 1
ATOM 4172 C CA . GLU A 1 556 ? -46.965 -16.455 14.333 1.00 91.44 556 GLU A CA 1
ATOM 4173 C C . GLU A 1 556 ? -45.706 -15.636 14.025 1.00 91.44 556 GLU A C 1
ATOM 4175 O O . GLU A 1 556 ? -44.608 -16.190 13.922 1.00 91.44 556 GLU A O 1
ATOM 4180 N N . VAL A 1 557 ? -45.874 -14.323 13.871 1.00 93.25 557 VAL A N 1
ATOM 4181 C CA . VAL A 1 557 ? -44.787 -13.382 13.591 1.00 93.25 557 VAL A CA 1
ATOM 4182 C C . VAL A 1 557 ? -44.668 -12.451 14.799 1.00 93.25 557 VAL A C 1
ATOM 4184 O O . VAL A 1 557 ? -45.636 -11.749 15.089 1.00 93.25 557 VAL A O 1
ATOM 4187 N N . PRO A 1 558 ? -43.544 -12.459 15.536 1.00 91.00 558 PRO A N 1
ATOM 4188 C CA . PRO A 1 558 ? -43.345 -11.535 16.649 1.00 91.00 558 PRO A CA 1
ATOM 4189 C C . PRO A 1 558 ? -43.092 -10.109 16.139 1.00 91.00 558 PRO A C 1
ATOM 4191 O O . PRO A 1 558 ? -42.719 -9.919 14.977 1.00 91.00 558 PRO A O 1
ATOM 4194 N N . ASP A 1 559 ? -43.255 -9.122 17.023 1.00 92.62 559 ASP A N 1
ATOM 4195 C CA . ASP A 1 559 ? -42.959 -7.714 16.735 1.00 92.62 559 ASP A CA 1
ATOM 4196 C C . ASP A 1 559 ? -41.534 -7.556 16.187 1.00 92.62 559 ASP A C 1
ATOM 4198 O O . ASP A 1 559 ? -40.584 -8.161 16.691 1.00 92.62 559 ASP A O 1
ATOM 4202 N N . ALA A 1 560 ? -41.378 -6.748 15.136 1.00 86.81 560 ALA A N 1
ATOM 4203 C CA . ALA A 1 560 ? -40.074 -6.550 14.523 1.00 86.81 560 ALA A CA 1
ATOM 4204 C C . ALA A 1 560 ? -39.176 -5.645 15.382 1.00 86.81 560 ALA A C 1
ATOM 4206 O O . ALA A 1 560 ? -39.616 -4.625 15.916 1.00 86.81 560 ALA A O 1
ATOM 4207 N N . VAL A 1 561 ? -37.887 -5.971 15.444 1.00 86.62 561 VAL A N 1
ATOM 4208 C CA . VAL A 1 561 ? -36.854 -5.098 16.007 1.00 86.62 561 VAL A CA 1
ATOM 4209 C C . VAL A 1 561 ? -36.499 -4.035 14.967 1.00 86.62 561 VAL A C 1
ATOM 4211 O O . VAL A 1 561 ? -36.127 -4.353 13.834 1.00 86.62 561 VAL A O 1
ATOM 4214 N N . VAL A 1 562 ? -36.630 -2.761 15.347 1.00 85.50 562 VAL A N 1
ATOM 4215 C CA . VAL A 1 562 ? -36.486 -1.614 14.439 1.00 85.50 562 VAL A CA 1
ATOM 4216 C C . VAL A 1 562 ? -35.264 -0.781 14.808 1.00 85.50 562 VAL A C 1
ATOM 4218 O O . VAL A 1 562 ? -35.233 -0.122 15.850 1.00 85.50 562 VAL A O 1
ATOM 4221 N N . ALA A 1 563 ? -34.289 -0.722 13.905 1.00 81.94 563 ALA A N 1
ATOM 4222 C CA . ALA A 1 563 ? -33.172 0.209 13.987 1.00 81.94 563 ALA A CA 1
ATOM 4223 C C . ALA A 1 563 ? -33.419 1.406 13.058 1.00 81.94 563 ALA A C 1
ATOM 4225 O O . ALA A 1 563 ? -33.651 1.236 11.867 1.00 81.94 563 ALA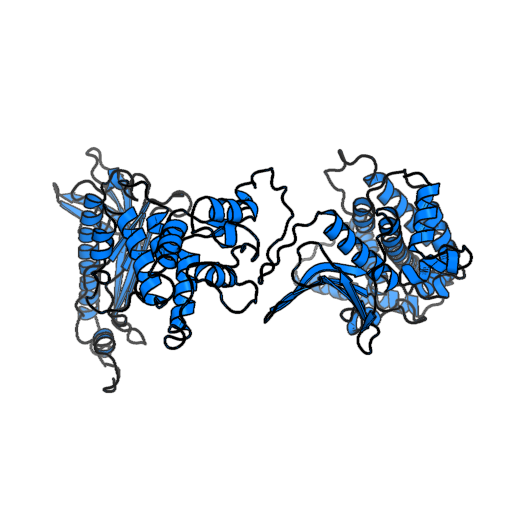 A O 1
ATOM 4226 N N . ILE A 1 564 ? -33.338 2.626 13.596 1.00 83.19 564 ILE A N 1
ATOM 4227 C CA . ILE A 1 564 ? -33.511 3.874 12.828 1.00 83.19 564 ILE A CA 1
ATOM 4228 C C . ILE A 1 564 ? -32.263 4.727 13.002 1.00 83.19 564 ILE A C 1
ATOM 4230 O O . ILE A 1 564 ? -31.859 4.969 14.147 1.00 83.19 564 ILE A O 1
ATOM 4234 N N . ARG A 1 565 ? -31.678 5.177 11.888 1.00 80.56 565 ARG A N 1
ATOM 4235 C CA . ARG A 1 565 ? -30.499 6.052 11.846 1.00 80.56 565 ARG A CA 1
ATOM 4236 C C . ARG A 1 565 ? -30.730 7.199 10.863 1.00 80.56 565 ARG A C 1
ATOM 4238 O O . ARG A 1 565 ? -31.251 6.971 9.776 1.00 80.56 565 ARG A O 1
ATOM 4245 N N . ALA A 1 566 ? -30.335 8.414 11.240 1.00 79.62 566 ALA A N 1
ATOM 4246 C CA . ALA A 1 566 ? -30.270 9.523 10.295 1.00 79.62 566 ALA A CA 1
ATOM 4247 C C . ALA A 1 566 ? -29.036 9.352 9.391 1.00 79.62 566 ALA A C 1
ATOM 4249 O O . ALA A 1 566 ? -27.928 9.165 9.900 1.00 79.62 566 ALA A O 1
ATOM 4250 N N . ASP A 1 567 ? -29.225 9.386 8.073 1.00 73.38 567 ASP A N 1
ATOM 4251 C CA . ASP A 1 567 ? -28.129 9.288 7.109 1.00 73.38 567 ASP A CA 1
ATOM 4252 C C . ASP A 1 567 ? -27.302 10.580 7.115 1.00 73.38 567 ASP A C 1
ATOM 4254 O O . ASP A 1 567 ? -27.848 11.685 7.054 1.00 73.38 567 ASP A O 1
ATOM 4258 N N . ALA A 1 568 ? -25.979 10.441 7.191 1.00 60.31 568 ALA A N 1
ATOM 4259 C CA . ALA A 1 568 ? -25.054 11.570 7.150 1.00 60.31 568 ALA A CA 1
ATOM 4260 C C . ALA A 1 568 ? -24.826 12.088 5.717 1.00 60.31 568 ALA A C 1
ATOM 4262 O O . ALA A 1 568 ? -24.386 13.225 5.554 1.00 60.31 568 ALA A O 1
ATOM 4263 N N . ASP A 1 569 ? -25.132 11.276 4.695 1.00 64.06 569 ASP A N 1
ATOM 4264 C CA . ASP A 1 569 ? -24.961 11.606 3.274 1.00 64.06 569 ASP A CA 1
ATOM 4265 C C . ASP A 1 569 ? -26.233 11.257 2.466 1.00 64.06 569 ASP A C 1
ATOM 4267 O O . ASP A 1 569 ? -26.257 10.306 1.673 1.00 64.06 569 ASP A O 1
ATOM 4271 N N . PRO A 1 570 ? -27.333 12.010 2.674 1.00 57.59 570 PRO A N 1
ATOM 4272 C CA . PRO A 1 570 ? -28.634 11.706 2.079 1.00 57.59 570 PRO A CA 1
ATOM 4273 C C . PRO A 1 570 ? -28.645 11.798 0.544 1.00 57.59 570 PRO A C 1
ATOM 4275 O O . PRO A 1 570 ? -29.509 11.192 -0.088 1.00 57.59 570 PRO A O 1
ATOM 4278 N N . GLU A 1 571 ? -27.692 12.504 -0.079 1.00 63.16 571 GLU A N 1
ATOM 4279 C CA . GLU A 1 571 ? -27.618 12.656 -1.541 1.00 63.16 571 GLU A CA 1
ATOM 4280 C C . GLU A 1 571 ? -27.137 11.382 -2.252 1.00 63.16 571 GLU A C 1
ATOM 4282 O O . GLU A 1 571 ? -27.427 11.179 -3.432 1.00 63.16 571 GLU A O 1
ATOM 4287 N N . ARG A 1 572 ? -26.418 10.498 -1.549 1.00 68.81 572 ARG A N 1
ATOM 4288 C CA . ARG A 1 572 ? -25.776 9.332 -2.167 1.00 68.81 572 ARG A CA 1
ATOM 4289 C C . ARG A 1 572 ? -26.715 8.148 -2.388 1.00 68.81 572 ARG A C 1
ATOM 4291 O O . ARG A 1 572 ? -26.552 7.419 -3.368 1.00 68.81 572 ARG A O 1
ATOM 4298 N N . ARG A 1 573 ? -27.640 7.898 -1.460 1.00 67.31 573 ARG A N 1
ATOM 4299 C CA . ARG A 1 573 ? -28.570 6.750 -1.515 1.00 67.31 573 ARG A CA 1
ATOM 4300 C C . ARG A 1 573 ? -30.031 7.116 -1.270 1.00 67.31 573 ARG A C 1
ATOM 4302 O O . ARG A 1 573 ? -30.893 6.329 -1.643 1.00 67.31 573 ARG A O 1
ATOM 4309 N N . GLY A 1 574 ? -30.307 8.288 -0.696 1.00 80.25 574 GLY A N 1
ATOM 4310 C CA . GLY A 1 574 ? -31.637 8.638 -0.211 1.00 80.25 574 GLY A CA 1
ATOM 4311 C C . GLY A 1 574 ? -32.095 7.778 0.982 1.00 80.25 574 GLY A C 1
ATOM 4312 O O . GLY A 1 574 ? -31.393 6.850 1.404 1.00 80.25 574 GLY A O 1
ATOM 4313 N N . PRO A 1 575 ? -33.277 8.084 1.544 1.00 87.81 575 PRO A N 1
ATOM 4314 C CA . PRO A 1 575 ? -33.916 7.255 2.561 1.00 87.81 575 PRO A CA 1
ATOM 4315 C C . PRO A 1 575 ? -34.127 5.835 2.029 1.00 87.81 575 PRO A C 1
ATOM 4317 O O . PRO A 1 575 ? -34.524 5.667 0.879 1.00 87.81 575 PRO A O 1
ATOM 4320 N N . HIS A 1 576 ? -33.856 4.814 2.835 1.00 89.50 576 HIS A N 1
ATOM 4321 C CA . HIS A 1 576 ? -34.008 3.412 2.431 1.00 89.50 576 HIS A CA 1
ATOM 4322 C C . HIS A 1 576 ? -34.189 2.507 3.644 1.00 89.50 576 HIS A C 1
ATOM 4324 O O . HIS A 1 576 ? -33.791 2.858 4.761 1.00 89.50 576 HIS A O 1
ATOM 4330 N N . ALA A 1 577 ? -34.751 1.321 3.429 1.00 89.56 577 ALA A N 1
ATOM 4331 C CA . ALA A 1 577 ? -34.818 0.287 4.446 1.00 89.56 577 ALA A CA 1
ATOM 4332 C C . ALA A 1 577 ? -34.272 -1.054 3.957 1.00 89.56 577 ALA A C 1
ATOM 4334 O O . ALA A 1 577 ? -34.431 -1.458 2.811 1.00 89.56 577 ALA A O 1
ATOM 4335 N N . THR A 1 578 ? -33.631 -1.778 4.870 1.00 84.81 578 THR A N 1
ATOM 4336 C CA . THR A 1 578 ? -33.233 -3.171 4.658 1.00 84.81 578 THR A CA 1
ATOM 4337 C C . THR A 1 578 ? -34.024 -4.054 5.608 1.00 84.81 578 THR A C 1
ATOM 4339 O O . THR A 1 578 ? -33.964 -3.878 6.826 1.00 84.81 578 THR A O 1
ATOM 4342 N N . PHE A 1 579 ? -34.764 -5.010 5.049 1.00 90.06 579 PHE A N 1
ATOM 4343 C CA . PHE A 1 579 ? -35.571 -5.960 5.806 1.00 90.06 579 PHE A CA 1
ATOM 4344 C C . PHE A 1 579 ? -35.512 -7.343 5.164 1.00 90.06 579 PHE A C 1
ATOM 4346 O O . PHE A 1 579 ? -35.753 -7.504 3.966 1.00 90.06 579 PHE A O 1
ATOM 4353 N N . SER A 1 580 ? -35.238 -8.354 5.984 1.00 86.00 580 SER A N 1
ATOM 4354 C CA . SER A 1 580 ? -35.435 -9.752 5.618 1.00 86.00 580 SER A CA 1
ATOM 4355 C C . SER A 1 580 ? -35.796 -10.558 6.857 1.00 86.00 580 SER A C 1
ATOM 4357 O O . SER A 1 580 ? -35.254 -10.320 7.935 1.00 86.00 580 SER A O 1
ATOM 4359 N N . TYR A 1 581 ? -36.692 -11.522 6.700 1.00 89.00 581 TYR A N 1
ATOM 4360 C CA . TYR A 1 581 ? -37.160 -12.378 7.775 1.00 89.00 581 TYR A CA 1
ATOM 4361 C C . TYR A 1 581 ? -37.239 -13.829 7.310 1.00 89.00 581 TYR A C 1
ATOM 4363 O O . TYR A 1 581 ? -37.776 -14.128 6.239 1.00 89.00 581 TYR A O 1
ATOM 4371 N N . LYS A 1 582 ? -36.693 -14.731 8.130 1.00 87.06 582 LYS A N 1
ATOM 4372 C CA . LYS A 1 582 ? -36.765 -16.180 7.943 1.00 87.06 582 LYS A CA 1
ATOM 4373 C C . LYS A 1 582 ? -37.186 -16.826 9.253 1.00 87.06 582 LYS A C 1
ATOM 4375 O O . LYS A 1 582 ? -36.499 -16.684 10.263 1.00 87.06 582 LYS A O 1
ATOM 4380 N N . VAL A 1 583 ? -38.291 -17.564 9.223 1.00 86.12 583 VAL A N 1
ATOM 4381 C CA . VAL A 1 583 ? -38.881 -18.167 10.430 1.00 86.12 583 VAL A CA 1
ATOM 4382 C C . VAL A 1 583 ? -37.953 -19.220 11.058 1.00 86.12 583 VAL A C 1
ATOM 4384 O O . VAL A 1 583 ? -37.959 -19.412 12.272 1.00 86.12 583 VAL A O 1
ATOM 4387 N N . GLU A 1 584 ? -37.100 -19.864 10.254 1.00 79.19 584 GLU A N 1
ATOM 4388 C CA . GLU A 1 584 ? -36.159 -20.909 10.693 1.00 79.19 584 GLU A CA 1
ATOM 4389 C C . GLU A 1 584 ? -35.122 -20.433 11.717 1.00 79.19 584 GLU A C 1
ATOM 4391 O O . GLU A 1 584 ? -34.602 -21.244 12.480 1.00 79.19 584 GLU A O 1
ATOM 4396 N N . TYR A 1 585 ? -34.860 -19.124 11.782 1.00 76.31 585 TYR A N 1
ATOM 4397 C CA . TYR A 1 585 ? -33.882 -18.547 12.706 1.00 76.31 585 TYR A CA 1
ATOM 4398 C C . TYR A 1 585 ? -34.418 -18.329 14.121 1.00 76.31 585 TYR A C 1
ATOM 4400 O O . TYR A 1 585 ? -33.630 -18.021 15.007 1.00 76.31 585 TYR A O 1
ATOM 4408 N N . ALA A 1 586 ? -35.724 -18.506 14.355 1.00 75.06 586 ALA A N 1
ATOM 4409 C CA . ALA A 1 586 ? -36.371 -18.320 15.661 1.00 75.06 586 ALA A CA 1
ATOM 4410 C C . ALA A 1 586 ? -36.175 -16.935 16.319 1.00 75.06 586 ALA A C 1
ATOM 4412 O O . ALA A 1 586 ? -36.563 -16.759 17.470 1.00 75.06 586 ALA A O 1
ATOM 4413 N N . ALA A 1 587 ? -35.611 -15.968 15.595 1.00 75.38 587 ALA A N 1
ATOM 4414 C CA . ALA A 1 587 ? -35.435 -14.587 16.023 1.00 75.38 587 ALA A CA 1
ATOM 4415 C C . ALA A 1 587 ? -36.584 -13.707 15.497 1.00 75.38 587 ALA A C 1
ATOM 4417 O O . ALA A 1 587 ? -37.207 -14.068 14.490 1.00 75.38 587 ALA A O 1
ATOM 4418 N N . PRO A 1 588 ? -36.874 -12.555 16.128 1.00 84.12 588 PRO A N 1
ATOM 4419 C CA . PRO A 1 588 ? -37.829 -11.599 15.585 1.00 84.12 588 PRO A CA 1
ATOM 4420 C C . PRO A 1 588 ? -37.399 -11.027 14.221 1.00 84.12 588 PRO A C 1
ATOM 4422 O O . PRO A 1 588 ? -36.202 -10.984 13.922 1.00 84.12 588 PRO A O 1
ATOM 4425 N N . PRO A 1 589 ? -38.343 -10.570 13.374 1.00 84.44 589 PRO A N 1
ATOM 4426 C CA . PRO A 1 589 ? -38.008 -9.830 12.162 1.00 84.44 589 PRO A CA 1
ATOM 4427 C C . PRO A 1 589 ? -37.182 -8.587 12.499 1.00 84.44 589 PRO A C 1
ATOM 4429 O O . PRO A 1 589 ? -37.446 -7.919 13.492 1.00 84.44 589 PRO A O 1
ATOM 4432 N N . HIS A 1 590 ? -36.204 -8.247 11.663 1.00 84.19 590 HIS A N 1
ATOM 4433 C CA . HIS A 1 590 ? -35.347 -7.085 11.891 1.00 84.19 590 HIS A CA 1
ATOM 4434 C C . HIS A 1 590 ? -35.354 -6.154 10.680 1.00 84.19 590 HIS A C 1
ATOM 4436 O O . HIS A 1 590 ? -35.127 -6.593 9.548 1.00 84.19 590 HIS A O 1
ATOM 4442 N N . ILE A 1 591 ? -35.606 -4.869 10.929 1.00 85.25 591 ILE A N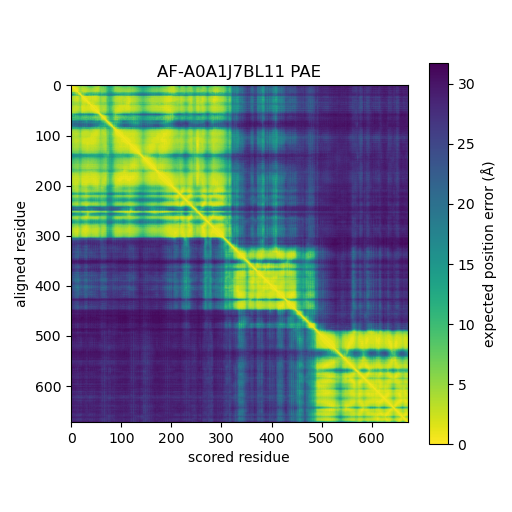 1
ATOM 4443 C CA . ILE A 1 591 ? -35.611 -3.811 9.918 1.00 85.25 591 ILE A CA 1
ATOM 4444 C C . ILE A 1 591 ? -34.641 -2.695 10.305 1.00 85.25 591 ILE A C 1
ATOM 4446 O O . ILE A 1 591 ? -34.671 -2.170 11.419 1.00 85.25 591 ILE A O 1
ATOM 4450 N N . GLN A 1 592 ? -33.798 -2.303 9.352 1.00 87.31 592 GLN A N 1
ATOM 4451 C CA . GLN A 1 592 ? -32.937 -1.128 9.461 1.00 87.31 592 GLN A CA 1
ATOM 4452 C C . GLN A 1 592 ? -33.456 -0.038 8.533 1.00 87.31 592 GLN A C 1
ATOM 4454 O O . GLN A 1 592 ? -33.602 -0.276 7.338 1.00 87.31 592 GLN A O 1
ATOM 4459 N N . MET A 1 593 ? -33.711 1.147 9.076 1.00 89.56 593 MET A N 1
ATOM 4460 C CA . MET A 1 593 ? -34.180 2.324 8.351 1.00 89.56 593 MET A CA 1
ATOM 4461 C C . MET A 1 593 ? -33.093 3.403 8.377 1.00 89.56 593 MET A C 1
ATOM 4463 O O . MET A 1 593 ? -32.700 3.868 9.453 1.00 89.56 593 MET A O 1
ATOM 4467 N N . SER A 1 594 ? -32.635 3.806 7.192 1.00 87.25 594 SER A N 1
ATOM 4468 C CA . SER A 1 594 ? -31.837 5.016 6.987 1.00 87.25 594 SER A CA 1
ATOM 4469 C C . SER A 1 594 ? -32.768 6.146 6.554 1.00 87.25 594 SER A C 1
ATOM 4471 O O . SER A 1 594 ? -33.490 6.007 5.565 1.00 87.25 594 SER A O 1
ATOM 4473 N N . VAL A 1 595 ? -32.797 7.244 7.309 1.00 90.50 595 VAL A N 1
ATOM 4474 C CA . VAL A 1 595 ? -33.764 8.340 7.126 1.00 90.50 595 VAL A CA 1
ATOM 4475 C C . VAL A 1 595 ? -33.074 9.696 7.001 1.00 90.50 595 VAL A C 1
ATOM 4477 O O . VAL A 1 595 ? -31.927 9.859 7.410 1.00 90.50 595 VAL A O 1
ATOM 4480 N N . GLY A 1 596 ? -33.767 10.692 6.447 1.00 86.69 596 GLY A N 1
ATOM 4481 C CA . GLY A 1 596 ? -33.246 12.060 6.364 1.00 86.69 596 GLY A CA 1
ATOM 4482 C C . GLY A 1 596 ? -33.015 12.704 7.738 1.00 86.69 596 GLY A C 1
ATOM 4483 O O . GLY A 1 596 ? -33.630 12.328 8.738 1.00 86.69 596 GLY A O 1
ATOM 4484 N N . ALA A 1 597 ? -32.147 13.718 7.794 1.00 83.50 597 ALA A N 1
ATOM 4485 C CA . ALA A 1 597 ? -31.840 14.447 9.030 1.00 83.50 597 ALA A CA 1
ATOM 4486 C C . ALA A 1 597 ? -33.059 15.176 9.635 1.00 83.50 597 ALA A C 1
ATOM 4488 O O . ALA A 1 597 ? -33.106 15.418 10.840 1.00 83.50 597 ALA A O 1
ATOM 4489 N N . ASP A 1 598 ? -34.052 15.510 8.812 1.00 86.88 598 ASP A N 1
ATOM 4490 C CA . ASP A 1 598 ? -35.321 16.140 9.183 1.00 86.88 598 ASP A CA 1
ATOM 4491 C C . ASP A 1 598 ? -36.439 15.130 9.498 1.00 86.88 598 ASP A C 1
ATOM 4493 O O . ASP A 1 598 ? -37.553 15.519 9.848 1.00 86.88 598 ASP A O 1
ATOM 4497 N N . TRP A 1 599 ? -36.167 13.824 9.431 1.00 92.19 599 TRP A N 1
ATOM 4498 C CA . TRP A 1 599 ? -37.191 12.793 9.608 1.00 92.19 599 TRP A CA 1
ATOM 4499 C C . TRP A 1 599 ? -37.898 12.881 10.965 1.00 92.19 599 TRP A C 1
ATOM 4501 O O . TRP A 1 599 ? -39.124 12.785 11.040 1.00 92.19 599 TRP A O 1
ATOM 4511 N N . GLY A 1 600 ? -37.152 13.144 12.042 1.00 88.44 600 GLY A N 1
ATOM 4512 C CA . GLY A 1 600 ? -37.725 13.274 13.383 1.00 88.44 600 GLY A CA 1
ATOM 4513 C C . GLY A 1 600 ? -38.730 14.423 13.513 1.00 88.44 600 GLY A C 1
ATOM 4514 O O . GLY A 1 600 ? -39.686 14.314 14.278 1.00 88.44 600 GLY A O 1
ATOM 4515 N N . THR A 1 601 ? -38.571 15.501 12.743 1.00 87.06 601 THR A N 1
ATOM 4516 C CA . THR A 1 601 ? -39.479 16.658 12.773 1.00 87.06 601 THR A CA 1
ATOM 4517 C C . THR A 1 601 ? -40.575 16.583 11.709 1.00 87.06 601 THR A C 1
ATOM 4519 O O . THR A 1 601 ? -41.680 17.069 11.949 1.00 87.06 601 THR A O 1
ATOM 4522 N N . ALA A 1 602 ? -40.307 15.960 10.559 1.00 87.12 602 ALA A N 1
ATOM 4523 C CA . ALA A 1 602 ? -41.252 15.851 9.449 1.00 87.12 602 ALA A CA 1
ATOM 4524 C C . ALA A 1 602 ? -42.186 14.633 9.564 1.00 87.12 602 ALA A C 1
ATOM 4526 O O . ALA A 1 602 ? -43.391 14.739 9.310 1.00 87.12 602 ALA A O 1
ATOM 4527 N N . VAL A 1 603 ? -41.645 13.478 9.961 1.00 90.88 603 VAL A N 1
ATOM 4528 C CA . VAL A 1 603 ? -42.327 12.173 9.916 1.00 90.88 603 VAL A CA 1
ATOM 4529 C C . VAL A 1 603 ? -42.819 11.726 11.289 1.00 90.88 603 VAL A C 1
ATOM 4531 O O . VAL A 1 603 ? -43.907 11.168 11.393 1.00 90.88 603 VAL A O 1
ATOM 4534 N N . CYS A 1 604 ? -42.097 12.021 12.369 1.00 87.81 604 CYS A N 1
ATOM 4535 C CA . CYS A 1 604 ? -42.486 11.578 13.716 1.00 87.81 604 CYS A CA 1
ATOM 4536 C C . CYS A 1 604 ? -43.509 12.468 14.429 1.00 87.81 604 CYS A C 1
ATOM 4538 O O . CYS A 1 604 ? -43.671 12.395 15.649 1.00 87.81 604 CYS A O 1
ATOM 4540 N N . LEU A 1 605 ? -44.269 13.262 13.677 1.00 85.44 605 LEU A N 1
ATOM 4541 C CA . LEU A 1 605 ? -45.504 13.836 14.198 1.00 85.44 605 LEU A CA 1
ATOM 4542 C C . LEU A 1 605 ? -46.504 12.699 14.508 1.00 85.44 605 LEU A C 1
ATOM 4544 O O . LEU A 1 605 ? -46.482 11.660 13.833 1.00 85.44 605 LEU A O 1
ATOM 4548 N N . PRO A 1 606 ? -47.383 12.857 15.516 1.00 81.56 606 PRO A N 1
ATOM 4549 C CA . PRO A 1 606 ? -48.341 11.818 15.889 1.00 81.56 606 PRO A CA 1
ATOM 4550 C C . PRO A 1 606 ? -49.114 11.278 14.676 1.00 81.56 606 PRO A C 1
ATOM 4552 O O . PRO A 1 606 ? -49.727 12.046 13.937 1.00 81.56 606 PRO A O 1
ATOM 4555 N N . GLY A 1 607 ? -49.054 9.959 14.465 1.00 81.06 607 GLY A N 1
ATOM 4556 C CA . GLY A 1 607 ? -49.755 9.268 13.377 1.00 81.06 607 GLY A CA 1
ATOM 4557 C C . GLY A 1 607 ? -49.170 9.439 11.968 1.00 81.06 607 GLY A C 1
ATOM 4558 O O . GLY A 1 607 ? -49.840 9.067 11.014 1.00 81.06 607 GLY A O 1
ATOM 4559 N N . ARG A 1 608 ? -47.963 10.006 11.805 1.00 90.00 608 ARG A N 1
ATOM 4560 C CA . ARG A 1 608 ? -47.322 10.182 10.482 1.00 90.00 608 ARG A CA 1
ATOM 4561 C C . ARG A 1 608 ? -46.170 9.226 10.184 1.00 90.00 608 ARG A C 1
ATOM 4563 O O . ARG A 1 608 ? -45.854 9.023 9.019 1.00 90.00 608 ARG A O 1
ATOM 4570 N N . HIS A 1 609 ? -45.570 8.626 11.207 1.00 93.38 609 HIS A N 1
ATOM 4571 C CA . HIS A 1 609 ? -44.510 7.621 11.053 1.00 93.38 609 HIS A CA 1
ATOM 4572 C C . HIS A 1 609 ? -45.055 6.268 10.561 1.00 93.38 609 HIS A C 1
ATOM 4574 O O . HIS A 1 609 ? -44.298 5.446 10.047 1.00 93.38 609 HIS A O 1
ATOM 4580 N N . LEU A 1 610 ? -46.374 6.074 10.679 1.00 95.44 610 LEU A N 1
ATOM 4581 C CA . LEU A 1 610 ? -47.142 4.987 10.089 1.00 95.44 610 LEU A CA 1
ATOM 4582 C C . LEU A 1 610 ? -48.343 5.564 9.342 1.00 95.44 610 LEU A C 1
ATOM 4584 O O . LEU A 1 610 ? -49.177 6.227 9.955 1.00 95.44 610 LEU A O 1
ATOM 4588 N N . LEU A 1 611 ? -48.457 5.284 8.047 1.00 95.88 611 LEU A N 1
ATOM 4589 C CA . LEU A 1 611 ? -49.628 5.643 7.244 1.00 95.88 611 LEU A CA 1
ATOM 4590 C C . LEU A 1 611 ? -50.220 4.367 6.659 1.00 95.88 611 LEU A C 1
ATOM 4592 O O . LEU A 1 611 ? -49.511 3.615 5.999 1.00 95.88 611 LEU A O 1
ATOM 4596 N N . ASP A 1 612 ? -51.499 4.110 6.947 1.00 94.38 612 ASP A N 1
ATOM 4597 C CA . ASP A 1 612 ? -52.200 2.881 6.536 1.00 94.38 612 ASP A CA 1
ATOM 4598 C C . ASP A 1 612 ? -51.426 1.599 6.918 1.00 94.38 612 ASP A C 1
ATOM 4600 O O . ASP A 1 612 ? -51.205 0.696 6.116 1.00 94.38 612 ASP A O 1
ATOM 4604 N N . GLY A 1 613 ? -50.896 1.578 8.149 1.00 93.56 613 GLY A N 1
ATOM 4605 C CA . GLY A 1 613 ? -50.094 0.466 8.672 1.00 93.56 613 GLY A CA 1
ATOM 4606 C C . GLY A 1 613 ? -48.691 0.330 8.067 1.00 93.56 613 GLY A C 1
ATOM 4607 O O . GLY A 1 613 ? -47.982 -0.611 8.408 1.00 93.56 613 GLY A O 1
ATOM 4608 N N . ARG A 1 614 ? -48.252 1.251 7.199 1.00 95.69 614 ARG A N 1
ATOM 4609 C CA . ARG A 1 614 ? -46.936 1.185 6.549 1.00 95.69 614 ARG A CA 1
ATOM 4610 C C . ARG A 1 614 ? -45.930 2.173 7.149 1.00 95.69 614 ARG A C 1
ATOM 4612 O O . ARG A 1 614 ? -46.279 3.343 7.330 1.00 95.69 614 ARG A O 1
ATOM 4619 N N . PRO A 1 615 ? -44.678 1.751 7.420 1.00 96.62 615 PRO A N 1
ATOM 4620 C CA . PRO A 1 615 ? -43.617 2.644 7.891 1.00 96.62 615 PRO A CA 1
ATOM 4621 C C . PRO A 1 615 ? -43.273 3.725 6.866 1.00 96.62 615 PRO A C 1
ATOM 4623 O O . PRO A 1 615 ? -43.069 3.429 5.689 1.00 96.62 615 PRO A O 1
ATOM 4626 N N . VAL A 1 616 ? -43.165 4.976 7.306 1.00 97.25 616 VAL A N 1
ATOM 4627 C CA . VAL A 1 616 ? -42.794 6.103 6.437 1.00 97.25 616 VAL A CA 1
ATOM 4628 C C . VAL A 1 616 ? -41.291 6.373 6.536 1.00 97.25 616 VAL A C 1
ATOM 4630 O O . VAL A 1 616 ? -40.785 6.751 7.591 1.00 97.25 616 VAL A O 1
ATOM 4633 N N . LEU A 1 617 ? -40.570 6.207 5.425 1.00 95.06 617 LEU A N 1
ATOM 4634 C CA . LEU A 1 617 ? -39.134 6.497 5.312 1.00 95.06 617 LEU A CA 1
ATOM 4635 C C . LEU A 1 617 ? -38.871 7.980 5.042 1.00 95.06 617 LEU A C 1
ATOM 4637 O O . LEU A 1 617 ? -37.913 8.539 5.567 1.00 95.06 617 LEU A O 1
ATOM 4641 N N . ALA A 1 618 ? -39.735 8.619 4.252 1.00 94.81 618 ALA A N 1
ATOM 4642 C CA . ALA A 1 618 ? -39.700 10.051 3.977 1.00 94.81 618 ALA A CA 1
ATOM 4643 C C . ALA A 1 618 ? -41.049 10.554 3.452 1.00 94.81 618 ALA A C 1
ATOM 4645 O O . ALA A 1 618 ? -41.848 9.788 2.909 1.00 94.81 618 ALA A O 1
ATOM 4646 N N . ILE A 1 619 ? -41.291 11.858 3.595 1.00 95.56 619 ILE A N 1
ATOM 4647 C CA . ILE A 1 619 ? -42.417 12.554 2.968 1.00 95.56 619 ILE A CA 1
ATOM 4648 C C . ILE A 1 619 ? -41.864 13.312 1.764 1.00 95.56 619 ILE A C 1
ATOM 4650 O O . ILE A 1 619 ? -41.116 14.271 1.925 1.00 95.56 619 ILE A O 1
ATOM 4654 N N . ASN A 1 620 ? -42.241 12.876 0.567 1.00 94.25 620 ASN A N 1
ATOM 4655 C CA . ASN A 1 620 ? -41.753 13.443 -0.689 1.00 94.25 620 ASN A CA 1
ATOM 4656 C C . ASN A 1 620 ? -42.593 14.644 -1.136 1.00 94.25 620 ASN A C 1
ATOM 4658 O O . ASN A 1 620 ? -42.084 15.531 -1.814 1.00 94.25 620 ASN A O 1
ATOM 4662 N N . ASP A 1 621 ? -43.880 14.664 -0.777 1.00 95.94 621 ASP A N 1
ATOM 4663 C CA . ASP A 1 621 ? -44.788 15.767 -1.086 1.00 95.94 621 ASP A CA 1
ATOM 4664 C C . ASP A 1 621 ? -45.906 15.879 -0.039 1.00 95.94 621 ASP A C 1
ATOM 4666 O O . ASP A 1 621 ? -46.291 14.890 0.598 1.00 95.94 621 ASP A O 1
ATOM 4670 N N . SER A 1 622 ? -46.444 17.084 0.143 1.00 96.00 622 SER A N 1
ATOM 4671 C CA . SER A 1 622 ? -47.529 17.386 1.082 1.00 96.00 622 SER A CA 1
ATOM 4672 C C . SER A 1 622 ? -48.582 18.308 0.470 1.00 96.00 622 SER A C 1
ATOM 4674 O O . SER A 1 622 ? -48.279 19.169 -0.351 1.00 96.00 622 SER A O 1
ATOM 4676 N N . ASP A 1 623 ? -49.835 18.165 0.904 1.00 93.88 623 ASP A N 1
ATOM 4677 C CA . ASP A 1 623 ? -50.908 19.075 0.503 1.00 93.88 623 ASP A CA 1
ATOM 4678 C C . ASP A 1 623 ? -50.786 20.464 1.166 1.00 93.88 623 ASP A C 1
ATOM 4680 O O . ASP A 1 623 ? -49.923 20.728 2.005 1.00 93.88 623 ASP A O 1
ATOM 4684 N N . GLN A 1 624 ? -51.703 21.374 0.820 1.00 92.44 624 GLN A N 1
ATOM 4685 C CA . GLN A 1 624 ? -51.753 22.733 1.381 1.00 92.44 624 GLN A CA 1
ATOM 4686 C C . GLN A 1 624 ? -51.982 22.774 2.904 1.00 92.44 624 GLN A C 1
ATOM 4688 O O . GLN A 1 624 ? -51.763 23.811 3.526 1.00 92.44 624 GLN A O 1
ATOM 4693 N N . GLN A 1 625 ? -52.442 21.674 3.504 1.00 88.88 625 GLN A N 1
ATOM 4694 C CA . GLN A 1 625 ? -52.650 21.522 4.946 1.00 88.88 625 GLN A CA 1
ATOM 4695 C C . GLN A 1 625 ? -51.443 20.847 5.622 1.00 88.88 625 GLN A C 1
ATOM 4697 O O . GLN A 1 625 ? -51.464 20.605 6.829 1.00 88.88 625 GLN A O 1
ATOM 4702 N N . GLY A 1 626 ? -50.384 20.552 4.862 1.00 89.25 626 GLY A N 1
ATOM 4703 C CA . GLY A 1 626 ? -49.171 19.902 5.341 1.00 89.25 626 GLY A CA 1
ATOM 4704 C C . GLY A 1 626 ? -49.357 18.415 5.634 1.00 89.25 626 GLY A C 1
ATOM 4705 O O . GLY A 1 626 ? -48.611 17.872 6.456 1.00 89.25 626 GLY A O 1
ATOM 4706 N N . ARG A 1 627 ? -50.366 17.760 5.044 1.00 93.00 627 ARG A N 1
ATOM 4707 C CA . ARG A 1 627 ? -50.554 16.305 5.129 1.00 93.00 627 ARG A CA 1
ATOM 4708 C C . ARG A 1 627 ? -49.757 15.618 4.015 1.00 93.00 627 ARG A C 1
ATOM 4710 O O . ARG A 1 627 ? -49.815 16.096 2.883 1.00 93.00 627 ARG A O 1
ATOM 4717 N N . PRO A 1 628 ? -49.056 14.505 4.292 1.00 95.81 628 PRO A N 1
ATOM 4718 C CA . PRO A 1 628 ? -48.318 13.764 3.269 1.00 95.81 628 PRO A CA 1
ATOM 4719 C C . PRO A 1 628 ? -49.230 13.326 2.121 1.00 95.81 628 PRO A C 1
ATOM 4721 O O . PRO A 1 628 ? -50.231 12.672 2.381 1.00 95.81 628 PRO A O 1
ATOM 4724 N N . VAL A 1 629 ? -48.898 13.644 0.871 1.00 96.94 629 VAL A N 1
ATOM 4725 C CA . VAL A 1 629 ? -49.613 13.121 -0.318 1.00 96.94 629 VAL A CA 1
ATOM 4726 C C . VAL A 1 629 ? -48.757 12.158 -1.125 1.00 96.94 629 VAL A C 1
ATOM 4728 O O . VAL A 1 629 ? -49.287 11.318 -1.850 1.00 96.94 629 VAL A O 1
ATOM 4731 N N . ARG A 1 630 ? -47.433 12.234 -0.957 1.00 97.62 630 ARG A N 1
ATOM 4732 C CA . ARG A 1 630 ? -46.486 11.281 -1.522 1.00 97.62 630 ARG A CA 1
ATOM 4733 C C . ARG A 1 630 ? -45.424 10.942 -0.493 1.00 97.62 630 ARG A C 1
ATOM 4735 O O . ARG A 1 630 ? -44.820 11.842 0.088 1.00 97.62 630 ARG A O 1
ATOM 4742 N N . ILE A 1 631 ? -45.194 9.656 -0.275 1.00 97.50 631 ILE A N 1
ATOM 4743 C CA . ILE A 1 631 ? -44.232 9.156 0.710 1.00 97.50 631 ILE A CA 1
ATOM 4744 C C . ILE A 1 631 ? -43.290 8.141 0.081 1.00 97.50 631 ILE A C 1
ATOM 4746 O O . ILE A 1 631 ? -43.633 7.490 -0.906 1.00 97.50 631 ILE A O 1
ATOM 4750 N N . GLN A 1 632 ? -42.130 7.974 0.700 1.00 96.25 632 GLN A N 1
ATOM 4751 C CA . GLN A 1 632 ? -41.315 6.782 0.543 1.00 96.25 632 GLN A CA 1
ATOM 4752 C C . GLN A 1 632 ? -41.617 5.824 1.699 1.00 96.25 632 GLN A C 1
ATOM 4754 O O . GLN A 1 632 ? -41.697 6.238 2.857 1.00 96.25 632 GLN A O 1
ATOM 4759 N N . THR A 1 633 ? -41.824 4.553 1.386 1.00 97.12 633 THR A N 1
ATOM 4760 C CA . THR A 1 633 ? -42.221 3.498 2.323 1.00 97.12 633 THR A CA 1
ATOM 4761 C C . THR A 1 633 ? -41.611 2.166 1.890 1.00 97.12 633 THR A C 1
ATOM 4763 O O . THR A 1 633 ? -40.830 2.118 0.941 1.00 97.12 633 THR A O 1
ATOM 4766 N N . ILE A 1 634 ? -41.969 1.088 2.577 1.00 95.56 634 ILE A N 1
ATOM 4767 C CA . ILE A 1 634 ? -41.588 -0.270 2.216 1.00 95.56 634 ILE A CA 1
ATOM 4768 C C . ILE A 1 634 ? -42.786 -1.066 1.704 1.00 95.56 634 ILE A C 1
ATOM 4770 O O . ILE A 1 634 ? -43.925 -0.883 2.153 1.00 95.56 634 ILE A O 1
ATOM 4774 N N . ASP A 1 635 ? -42.514 -1.996 0.797 1.00 95.38 635 ASP A N 1
ATOM 4775 C CA . ASP A 1 635 ? -43.437 -3.065 0.449 1.00 95.38 635 ASP A CA 1
ATOM 4776 C C . ASP A 1 635 ? -42.896 -4.418 0.881 1.00 95.38 635 ASP A C 1
ATOM 4778 O O . ASP A 1 635 ? -41.799 -4.805 0.486 1.00 95.38 635 ASP A O 1
ATOM 4782 N N . VAL A 1 636 ? -43.659 -5.111 1.728 1.00 95.19 636 VAL A N 1
ATOM 4783 C CA . VAL A 1 636 ? -43.268 -6.399 2.297 1.00 95.19 636 VAL A CA 1
ATOM 4784 C C . VAL A 1 636 ? -43.782 -7.508 1.394 1.00 95.19 636 VAL A C 1
ATOM 4786 O O . VAL A 1 636 ? -44.986 -7.726 1.268 1.00 95.19 636 VAL A O 1
ATOM 4789 N N . VAL A 1 637 ? -42.852 -8.251 0.810 1.00 93.75 637 VAL A N 1
ATOM 4790 C CA . VAL A 1 637 ? -43.137 -9.453 0.032 1.00 93.75 637 VAL A CA 1
ATOM 4791 C C . VAL A 1 637 ? -42.924 -10.655 0.934 1.00 93.75 637 VAL A C 1
ATOM 4793 O O . VAL A 1 637 ? -41.834 -10.839 1.476 1.00 93.75 637 VAL A O 1
ATOM 4796 N N . ALA A 1 638 ? -43.951 -11.489 1.081 1.00 94.81 638 ALA A N 1
ATOM 4797 C CA . ALA A 1 638 ? -43.910 -12.669 1.933 1.00 94.81 638 ALA A CA 1
ATOM 4798 C C . ALA A 1 638 ? -44.493 -13.897 1.219 1.00 94.81 638 ALA A C 1
ATOM 4800 O O . ALA A 1 638 ? -45.483 -13.798 0.496 1.00 94.81 638 ALA A O 1
ATOM 4801 N N . TYR A 1 639 ? -43.861 -15.056 1.392 1.00 92.88 639 TYR A N 1
ATOM 4802 C CA . TYR A 1 639 ? -44.281 -16.322 0.781 1.00 92.88 639 TYR A CA 1
ATOM 4803 C C . TYR A 1 639 ? -43.649 -17.521 1.492 1.00 92.88 639 TYR A C 1
ATOM 4805 O O . TYR A 1 639 ? -42.799 -17.379 2.374 1.00 92.88 639 TYR A O 1
ATOM 4813 N N . PHE A 1 640 ? -44.060 -18.716 1.076 1.00 90.94 640 PHE A N 1
ATOM 4814 C CA . PHE A 1 640 ? -43.422 -19.966 1.463 1.00 90.94 640 PHE A CA 1
ATOM 4815 C C . PHE A 1 640 ? -42.491 -20.476 0.354 1.00 90.94 640 PHE A C 1
ATOM 4817 O O . PHE A 1 640 ? -42.920 -20.768 -0.766 1.00 90.94 640 PHE A O 1
ATOM 4824 N N . ASP A 1 641 ? -41.209 -20.602 0.677 1.00 85.81 641 ASP A N 1
ATOM 4825 C CA . ASP A 1 641 ? -40.182 -21.229 -0.146 1.00 85.81 641 ASP A CA 1
ATOM 4826 C C . ASP A 1 641 ? -40.205 -22.750 0.072 1.00 85.81 641 ASP A C 1
ATOM 4828 O O . ASP A 1 641 ? -39.717 -23.264 1.082 1.00 85.81 641 ASP A O 1
ATOM 4832 N N . ALA A 1 642 ? -40.762 -23.479 -0.901 1.00 75.56 642 ALA A N 1
ATOM 4833 C CA . ALA A 1 642 ? -40.821 -24.943 -0.889 1.00 75.56 642 ALA A CA 1
ATOM 4834 C C . ALA A 1 642 ? -39.443 -25.628 -1.013 1.00 75.56 642 ALA A C 1
ATOM 4836 O O . ALA A 1 642 ? -39.362 -26.856 -0.953 1.00 75.56 642 ALA A O 1
ATOM 4837 N N . GLY A 1 643 ? -38.374 -24.853 -1.224 1.00 72.50 643 GLY A N 1
ATOM 4838 C CA . GLY A 1 643 ? -36.992 -25.301 -1.177 1.00 72.50 643 GLY A CA 1
ATOM 4839 C C . GLY A 1 643 ? -36.452 -25.378 0.252 1.00 72.50 643 GLY A C 1
ATOM 4840 O O . GLY A 1 643 ? -37.058 -25.966 1.144 1.00 72.50 643 GLY A O 1
ATOM 4841 N N . MET A 1 644 ? -35.261 -24.820 0.467 1.00 68.88 644 MET A N 1
ATOM 4842 C CA . MET A 1 644 ? -34.508 -25.016 1.712 1.00 68.88 644 MET A CA 1
ATOM 4843 C C . MET A 1 644 ? -34.948 -24.122 2.876 1.00 68.88 644 MET A C 1
ATOM 4845 O O . MET A 1 644 ? -34.412 -24.312 3.959 1.00 68.88 644 MET A O 1
ATOM 4849 N N . HIS A 1 645 ? -35.851 -23.150 2.672 1.00 69.56 645 HIS A N 1
ATOM 4850 C CA . HIS A 1 645 ? -35.977 -22.006 3.593 1.00 69.56 645 HIS A CA 1
ATOM 4851 C C . HIS A 1 645 ? -37.387 -21.696 4.143 1.00 69.56 645 HIS A C 1
ATOM 4853 O O . HIS A 1 645 ? -37.545 -20.773 4.939 1.00 69.56 645 HIS A O 1
ATOM 4859 N N . GLY A 1 646 ? -38.435 -22.418 3.724 1.00 86.81 646 GLY A N 1
ATOM 4860 C CA . GLY A 1 646 ? -39.771 -22.289 4.326 1.00 86.81 646 GLY A CA 1
ATOM 4861 C C . GLY A 1 646 ? -40.376 -20.875 4.259 1.00 86.81 646 GLY A C 1
ATOM 4862 O O . GLY A 1 646 ? -40.246 -20.183 3.253 1.00 86.81 646 GLY A O 1
ATOM 4863 N N . TRP A 1 647 ? -41.081 -20.440 5.307 1.00 92.00 647 TRP A N 1
ATOM 4864 C CA . TRP A 1 647 ? -41.717 -19.114 5.385 1.00 92.00 647 TRP A CA 1
ATOM 4865 C C . TRP A 1 647 ? -40.696 -17.961 5.420 1.00 92.00 647 TRP A C 1
ATOM 4867 O O . TRP A 1 647 ? -39.847 -17.891 6.317 1.00 92.00 647 TRP A O 1
ATOM 4877 N N . ARG A 1 648 ? -40.806 -17.020 4.468 1.00 92.62 648 ARG A N 1
ATOM 4878 C CA . ARG A 1 648 ? -39.870 -15.894 4.300 1.00 92.62 648 ARG A CA 1
ATOM 4879 C C . ARG A 1 648 ? -40.546 -14.590 3.917 1.00 92.62 648 ARG A C 1
ATOM 4881 O O . ARG A 1 648 ? -41.462 -14.584 3.098 1.00 92.62 648 ARG A O 1
ATOM 4888 N N . ALA A 1 649 ? -39.993 -13.487 4.407 1.00 92.94 649 ALA A N 1
ATOM 4889 C CA . ALA A 1 649 ? -40.344 -12.154 3.942 1.00 92.94 649 ALA A CA 1
ATOM 4890 C C . ALA A 1 649 ? -39.102 -11.293 3.674 1.00 92.94 649 ALA A C 1
ATOM 4892 O O . ALA A 1 649 ? -38.045 -11.499 4.270 1.00 92.94 649 ALA A O 1
ATOM 4893 N N . TRP A 1 650 ? -39.224 -10.322 2.780 1.00 93.50 650 TRP A N 1
ATOM 4894 C CA . TRP A 1 650 ? -38.299 -9.194 2.638 1.00 93.50 650 TRP A CA 1
ATOM 4895 C C . TRP A 1 650 ? -39.088 -7.950 2.272 1.00 93.50 650 TRP A C 1
ATOM 4897 O O . TRP A 1 650 ? -40.291 -8.030 2.030 1.00 93.50 650 TRP A O 1
ATOM 4907 N N . ALA A 1 651 ? -38.412 -6.806 2.247 1.00 91.69 651 ALA A N 1
ATOM 4908 C CA . ALA A 1 651 ? -39.029 -5.575 1.804 1.00 91.69 651 ALA A CA 1
ATOM 4909 C C . ALA A 1 651 ? -38.212 -4.888 0.721 1.00 91.69 651 ALA A C 1
ATOM 4911 O O . ALA A 1 651 ? -36.991 -5.030 0.660 1.00 91.69 651 ALA A O 1
ATOM 4912 N N . GLU A 1 652 ? -38.918 -4.143 -0.116 1.00 92.00 652 GLU A N 1
ATOM 4913 C CA . GLU A 1 652 ? -38.348 -3.246 -1.111 1.00 92.00 652 GLU A CA 1
ATOM 4914 C C . GLU A 1 652 ? -38.818 -1.822 -0.832 1.00 92.00 652 GLU A C 1
ATOM 4916 O O . GLU A 1 652 ? -39.962 -1.606 -0.423 1.00 92.00 652 GLU A O 1
ATOM 4921 N N . ASP A 1 653 ? -37.952 -0.847 -1.090 1.00 93.44 653 ASP A N 1
ATOM 4922 C CA . ASP A 1 653 ? -38.334 0.556 -1.008 1.00 93.44 653 ASP A CA 1
ATOM 4923 C C . ASP A 1 653 ? -39.291 0.901 -2.152 1.00 93.44 653 ASP A C 1
ATOM 4925 O O . ASP A 1 653 ? -39.033 0.621 -3.326 1.00 93.44 653 ASP A O 1
ATOM 4929 N N . ARG A 1 654 ? -40.406 1.543 -1.812 1.00 94.81 654 ARG A N 1
ATOM 4930 C CA . ARG A 1 654 ? -41.431 1.975 -2.761 1.00 94.81 654 ARG A CA 1
ATOM 4931 C C . ARG A 1 654 ? -41.816 3.420 -2.510 1.00 94.81 654 ARG A C 1
ATOM 4933 O O . ARG A 1 654 ? -41.786 3.916 -1.385 1.00 94.81 654 ARG A O 1
ATOM 4940 N N . THR A 1 655 ? -42.224 4.091 -3.579 1.00 96.62 655 THR A N 1
ATOM 4941 C CA . THR A 1 655 ? -42.959 5.349 -3.455 1.00 96.62 655 THR A CA 1
ATOM 4942 C C . THR A 1 655 ? -44.446 5.028 -3.412 1.00 96.62 655 THR A C 1
ATOM 4944 O O . THR A 1 655 ? -44.898 4.087 -4.063 1.00 96.62 655 THR A O 1
ATOM 4947 N N . ALA A 1 656 ? -45.201 5.779 -2.618 1.00 96.75 656 ALA A N 1
ATOM 4948 C CA . ALA A 1 656 ? -46.634 5.591 -2.500 1.00 96.75 656 ALA A CA 1
ATOM 4949 C C . ALA A 1 656 ? -47.376 6.924 -2.505 1.00 96.75 656 ALA A C 1
ATOM 4951 O O . ALA A 1 656 ? -46.920 7.925 -1.939 1.00 96.75 656 ALA A O 1
ATOM 4952 N N . THR A 1 657 ? -48.554 6.899 -3.113 1.00 97.81 657 THR A N 1
ATOM 4953 C CA . THR A 1 657 ? -49.520 7.988 -3.074 1.00 97.81 657 THR A CA 1
ATOM 4954 C C . THR A 1 657 ? -50.420 7.820 -1.852 1.00 97.81 657 THR A C 1
ATOM 4956 O O . THR A 1 657 ? -50.952 6.738 -1.596 1.00 97.81 657 THR A O 1
ATOM 4959 N N . VAL A 1 658 ? -50.605 8.899 -1.092 1.00 97.38 658 VAL A N 1
ATOM 4960 C CA . VAL A 1 658 ? -51.455 8.927 0.101 1.00 97.38 658 VAL A CA 1
ATOM 4961 C C . VAL A 1 658 ? -52.698 9.750 -0.195 1.00 97.38 658 VAL A C 1
ATOM 4963 O O . VAL A 1 658 ? -52.623 10.934 -0.526 1.00 97.38 658 VAL A O 1
ATOM 4966 N N . THR A 1 659 ? -53.859 9.124 -0.048 1.00 96.12 659 THR A N 1
ATOM 4967 C CA . THR A 1 659 ? -55.153 9.806 -0.125 1.00 96.12 659 THR A CA 1
ATOM 4968 C C . THR A 1 659 ? -55.741 9.939 1.271 1.00 96.12 659 THR A C 1
ATOM 4970 O O . THR A 1 659 ? -55.584 9.054 2.107 1.00 96.12 659 THR A O 1
ATOM 4973 N N . TRP A 1 660 ? -56.403 11.062 1.543 1.00 93.12 660 TRP A N 1
ATOM 4974 C CA . TRP A 1 660 ? -56.957 11.357 2.864 1.00 93.12 660 TRP A CA 1
ATOM 4975 C C . TRP A 1 660 ? -58.474 11.435 2.801 1.00 93.12 660 TRP A C 1
ATOM 4977 O O . TRP A 1 660 ? -59.028 12.253 2.063 1.00 93.12 660 TRP A O 1
ATOM 4987 N N . ASN A 1 661 ? -59.143 10.629 3.623 1.00 91.19 661 ASN A N 1
ATOM 4988 C CA . ASN A 1 661 ? -60.561 10.784 3.924 1.00 91.19 661 ASN A CA 1
ATOM 4989 C C . ASN A 1 661 ? -60.699 11.267 5.373 1.00 91.19 661 ASN A C 1
ATOM 4991 O O . ASN A 1 661 ? -60.596 10.482 6.315 1.00 91.19 661 ASN A O 1
ATOM 4995 N N . ASN A 1 662 ? -60.894 12.576 5.556 1.00 86.31 662 ASN A N 1
ATOM 4996 C CA . ASN A 1 662 ? -60.707 13.252 6.846 1.00 86.31 662 ASN A CA 1
ATOM 4997 C C . ASN A 1 662 ? -59.286 13.001 7.396 1.00 86.31 662 ASN A C 1
ATOM 4999 O O . ASN A 1 662 ? -58.311 13.294 6.702 1.00 86.31 662 ASN A O 1
ATOM 5003 N N . ASP A 1 663 ? -59.181 12.442 8.605 1.00 84.88 663 ASP A N 1
ATOM 5004 C CA . ASP A 1 663 ? -57.919 12.118 9.281 1.00 84.88 663 ASP A CA 1
ATOM 5005 C C . ASP A 1 663 ? -57.471 10.662 9.054 1.00 84.88 663 ASP A C 1
ATOM 5007 O O . ASP A 1 663 ? -56.540 10.193 9.705 1.00 84.88 663 ASP A O 1
ATOM 5011 N N . GLN A 1 664 ? -58.128 9.928 8.148 1.00 89.62 664 GLN A N 1
ATOM 5012 C CA . GLN A 1 664 ? -57.759 8.554 7.804 1.00 89.62 664 GLN A CA 1
ATOM 5013 C C . GLN A 1 664 ? -56.960 8.523 6.490 1.00 89.62 664 GLN A C 1
ATOM 5015 O O . GLN A 1 664 ? -57.526 8.849 5.437 1.00 89.62 664 GLN A O 1
ATOM 5020 N N . PRO A 1 665 ? -55.664 8.154 6.530 1.00 94.62 665 PRO A N 1
ATOM 5021 C CA . PRO A 1 665 ? -54.861 7.959 5.332 1.00 94.62 665 PRO A CA 1
ATOM 5022 C C . PRO A 1 665 ? -55.156 6.598 4.694 1.00 94.62 665 PRO A C 1
ATOM 5024 O O . PRO A 1 665 ? -55.297 5.600 5.396 1.00 94.62 665 PRO A O 1
ATOM 5027 N N . ALA A 1 666 ? -55.187 6.558 3.367 1.00 95.56 666 ALA A N 1
ATOM 5028 C CA . ALA A 1 666 ? -55.149 5.339 2.567 1.00 95.56 666 ALA A CA 1
ATOM 5029 C C . ALA A 1 666 ? -53.935 5.405 1.637 1.00 95.56 666 ALA A C 1
ATOM 5031 O O . ALA A 1 666 ? -53.765 6.394 0.909 1.00 95.56 666 ALA A O 1
ATOM 5032 N N . VAL A 1 667 ? -53.086 4.377 1.674 1.00 96.62 667 VAL A N 1
ATOM 5033 C CA . VAL A 1 667 ? -51.809 4.349 0.950 1.00 96.62 667 VAL A CA 1
ATOM 5034 C C . VAL A 1 667 ? -51.914 3.414 -0.249 1.00 96.62 667 VAL A C 1
ATOM 5036 O O . VAL A 1 667 ? -52.264 2.246 -0.126 1.00 96.62 667 VAL A O 1
ATOM 5039 N N . THR A 1 668 ? -51.588 3.924 -1.434 1.00 96.88 668 THR A N 1
ATOM 5040 C CA . THR A 1 668 ? -51.501 3.136 -2.670 1.00 96.88 668 THR A CA 1
ATOM 5041 C C . THR A 1 668 ? -50.064 3.164 -3.165 1.00 96.88 668 THR A C 1
ATOM 5043 O O . THR A 1 668 ? -49.528 4.241 -3.420 1.00 96.88 668 THR A O 1
ATOM 5046 N N . LEU A 1 669 ? -49.431 1.994 -3.269 1.00 95.75 669 LEU A N 1
ATOM 5047 C CA . LEU A 1 669 ? -48.078 1.880 -3.814 1.00 95.75 669 LEU A CA 1
ATOM 5048 C C . LEU A 1 669 ? -48.081 2.261 -5.296 1.00 95.75 669 LEU A C 1
ATOM 5050 O O . LEU A 1 669 ? -48.961 1.828 -6.042 1.00 95.75 669 LEU A O 1
ATOM 5054 N N . ASP A 1 670 ? -47.100 3.057 -5.710 1.00 92.94 670 ASP A N 1
ATOM 5055 C CA . ASP A 1 670 ? -46.901 3.378 -7.119 1.00 92.94 670 ASP A CA 1
ATOM 5056 C C . ASP A 1 670 ? -46.430 2.109 -7.867 1.00 92.94 670 ASP A C 1
ATOM 5058 O O . ASP A 1 670 ? -45.751 1.253 -7.288 1.00 92.94 670 ASP A O 1
ATOM 5062 N N . GLU A 1 671 ? -46.798 1.966 -9.147 1.00 85.31 671 GLU A N 1
ATOM 5063 C CA . GLU A 1 671 ? -46.336 0.833 -9.962 1.00 85.31 671 GLU A CA 1
ATOM 5064 C C . GLU A 1 671 ? -44.791 0.815 -10.062 1.00 85.31 671 GLU A C 1
ATOM 5066 O O . GLU A 1 671 ? -44.187 1.892 -10.116 1.00 85.31 671 GLU A O 1
ATOM 5071 N N . PRO A 1 672 ? -44.155 -0.377 -10.059 1.00 68.06 672 PRO A N 1
ATOM 5072 C CA . PRO A 1 672 ? -42.700 -0.536 -10.096 1.00 68.06 672 PRO A CA 1
ATOM 5073 C C . PRO A 1 672 ? -41.949 0.171 -11.218 1.00 68.06 672 PRO A C 1
ATOM 5075 O O . PRO A 1 672 ? -42.444 0.175 -12.368 1.00 68.06 672 PRO A O 1
#